Protein AF-0000000083138212 (afdb_homodimer)

Solvent-accessible surface area (backbone atoms only — not comparable to full-atom values): 26053 Å² total; per-residue (Å²): 110,56,67,56,42,50,49,50,37,51,51,48,30,33,69,67,28,42,77,35,21,57,36,21,52,52,30,41,53,51,41,50,50,48,52,53,50,49,52,52,42,41,48,73,64,47,64,55,68,62,47,47,52,52,46,48,52,48,41,50,45,35,47,33,43,62,27,65,33,94,42,62,40,35,50,14,18,49,52,26,40,54,54,34,48,59,60,44,43,54,60,51,50,54,50,49,52,56,44,61,73,48,55,78,54,69,84,46,54,80,37,78,82,67,53,66,71,69,71,68,80,67,65,61,52,63,61,57,53,46,48,48,30,50,49,44,33,34,48,25,52,32,47,42,52,13,38,49,36,18,42,34,36,47,51,36,39,71,76,39,75,82,61,47,71,66,55,43,48,48,51,24,47,53,49,35,34,62,45,49,45,34,50,41,44,25,45,48,31,41,49,47,31,37,48,49,49,53,43,54,55,47,36,67,70,73,48,57,67,68,58,51,74,63,27,68,63,49,54,51,47,50,42,48,43,39,47,34,39,38,34,40,58,54,24,43,63,43,8,41,54,35,30,51,54,45,49,51,52,49,53,48,46,52,54,46,57,70,72,98,108,58,66,58,42,50,49,51,38,52,50,47,29,33,71,67,28,41,77,35,19,56,36,19,51,52,30,42,54,52,42,50,51,47,52,52,50,49,53,53,43,41,48,73,63,47,63,57,69,61,47,46,52,51,46,48,51,50,40,50,46,36,49,32,43,62,27,65,33,94,43,62,41,37,51,15,19,49,53,25,40,54,54,33,48,58,58,45,42,54,61,50,50,54,51,49,53,55,43,61,72,50,56,79,54,70,84,48,54,82,33,80,80,68,53,68,74,64,70,66,81,68,64,60,54,64,61,56,51,47,47,47,30,51,49,45,33,33,47,24,51,30,46,42,50,15,38,49,37,17,41,34,36,48,50,36,39,71,76,40,74,82,61,48,71,66,55,44,48,49,50,23,47,53,48,34,35,63,44,49,45,34,49,42,45,25,46,48,32,39,48,48,30,37,49,49,48,53,43,56,56,47,33,68,68,71,50,57,67,67,58,50,74,64,27,68,64,50,53,50,47,50,42,51,43,40,48,34,42,40,35,40,57,53,25,44,63,44,8,43,53,35,30,51,53,45,49,52,53,48,52,48,45,53,53,47,57,70,72,99

Organism: NCBI:txid40520

Secondary structure (DSSP, 8-state):
-HHHHHHHHHHHHHHHHTHHHHHHHHHHHHHHHHHHHHHHHHHTT--HHHHHHHHHHHHHHIIIIIHH-S-HHHHHHHHHHHHHHHHHHHHHHHHHHHHHHS-TTSS---HHHHTTT---S----HHHHHHHHHHHHHHHHHHHHHHHHHHHHHHHHHH-TT--HHHHHHHHHHHHHHHHHHHHHHHHHHHHHHHHHHHHHHHTTT--HHHHHT-HHHHHHHHHHHHHHHHHHHHHHHHHHHHHHHHHHHHHHHHHHHH-/-HHHHHHHHHHHHHHHHTHHHHHHHHHHHHHHHHHHHHHHHHHTT--HHHHHHHHHHHHHHIIIIIHH-S-HHHHHHHHHHHHHHHHHHHHHHHHHHHHHHS-TTTT---HHHHSSS---S----HHHHHHHHHHHHHHHHHHHHHHHHHHHHHHHHHH-TT--HHHHHHHHHHHHHHHHHHHHHHHHHHHHHHHHHHHHHHHTTT--HHHHHT-HHHHHHHHHHHHHHHHHHHHHHHHHHHHHHHHHHHHHHHHHHHH-

pLDDT: mean 77.07, std 17.82, range [30.3, 96.38]

InterPro domains:
  IPR012507 YibE/F-like [PF07907] (5-247)
  IPR012507 YibE/F-like [PTHR41771] (3-240)
  IPR014564 Uncharacterised conserved protein UCP031503, transmembrane [PIRSF031503] (2-250)

Nearest PDB structures (foldseek):
  4xwk-assembly1_A  TM=1.706E-01  e=5.200E+00  Mus musculus
  8pm6-assembly1_A  TM=1.857E-01  e=7.129E+00  Homo sapiens
  8pm6-assembly1_A  TM=1.856E-01  e=8.931E+00  Homo sapiens
  4xwk-assembly1_A  TM=1.706E-01  e=7.458E+00  Mus musculus

Structure (mmCIF, N/CA/C/O backbone):
data_AF-0000000083138212-model_v1
#
loop_
_entity.id
_entity.type
_entity.pdbx_description
1 polymer 'YibE/F-like protein'
#
loop_
_atom_site.group_PDB
_atom_site.id
_atom_site.type_symbol
_atom_site.label_atom_id
_atom_site.label_alt_id
_atom_site.label_comp_id
_atom_site.label_asym_id
_atom_site.label_entity_id
_atom_site.label_seq_id
_atom_site.pdbx_PDB_ins_code
_atom_site.Cartn_x
_atom_site.Cartn_y
_atom_site.Cartn_z
_atom_site.occupancy
_atom_site.B_iso_or_equiv
_atom_site.auth_seq_id
_atom_site.auth_comp_id
_atom_site.auth_asym_id
_atom_site.auth_atom_id
_atom_site.pdbx_PDB_model_num
ATOM 1 N N . MET A 1 1 ? -5.258 -1.158 -25.578 1 79.5 1 MET A N 1
ATOM 2 C CA . MET A 1 1 ? -5.832 -0.864 -24.266 1 79.5 1 MET A CA 1
ATOM 3 C C . MET A 1 1 ? -4.742 -0.486 -23.266 1 79.5 1 MET A C 1
ATOM 5 O O . MET A 1 1 ? -4.785 0.594 -22.672 1 79.5 1 MET A O 1
ATOM 9 N N . ILE A 1 2 ? -3.555 -1.143 -23.266 1 80.25 2 ILE A N 1
ATOM 10 C CA . ILE A 1 2 ? -2.496 -0.896 -22.297 1 80.25 2 ILE A CA 1
ATOM 11 C C . ILE A 1 2 ? -1.85 0.46 -22.578 1 80.25 2 ILE A C 1
ATOM 13 O O . ILE A 1 2 ? -1.604 1.237 -21.641 1 80.25 2 ILE A O 1
ATOM 17 N N . ILE A 1 3 ? -1.708 0.711 -23.828 1 83.44 3 ILE A N 1
ATOM 18 C CA . ILE A 1 3 ? -1.07 1.967 -24.219 1 83.44 3 ILE A CA 1
ATOM 19 C C . ILE A 1 3 ? -1.962 3.141 -23.812 1 83.44 3 ILE A C 1
ATOM 21 O O . ILE A 1 3 ? -1.474 4.16 -23.328 1 83.44 3 ILE A O 1
ATOM 25 N N . PHE A 1 4 ? -3.221 2.967 -24 1 87.75 4 PHE A N 1
ATOM 26 C CA . PHE A 1 4 ? -4.18 4.004 -23.625 1 87.75 4 PHE A CA 1
ATOM 27 C C . PHE A 1 4 ? -4.152 4.254 -22.125 1 87.75 4 PHE A C 1
ATOM 29 O O . PHE A 1 4 ? -4.102 5.406 -21.688 1 87.75 4 PHE A O 1
ATOM 36 N N . LEU A 1 5 ? -4.129 3.207 -21.375 1 87.75 5 LEU A N 1
ATOM 37 C CA . LEU A 1 5 ? -4.113 3.336 -19.922 1 87.75 5 LEU A CA 1
ATOM 38 C C . LEU A 1 5 ? -2.809 3.965 -19.453 1 87.75 5 LEU A C 1
ATOM 40 O O . LEU A 1 5 ? -2.805 4.766 -18.516 1 87.75 5 LEU A O 1
ATOM 44 N N . ALA A 1 6 ? -1.775 3.596 -20.125 1 87.38 6 ALA A N 1
ATOM 45 C CA . ALA A 1 6 ? -0.475 4.156 -19.766 1 87.38 6 ALA A CA 1
ATOM 46 C C . ALA A 1 6 ? -0.432 5.656 -20.047 1 87.38 6 ALA A C 1
ATOM 48 O O . ALA A 1 6 ? 0.098 6.43 -19.234 1 87.38 6 ALA A O 1
ATOM 49 N N . LEU A 1 7 ? -1.033 6.035 -21.141 1 90.06 7 LEU A N 1
ATOM 50 C CA . LEU A 1 7 ? -1.074 7.449 -21.5 1 90.06 7 LEU A CA 1
ATOM 51 C C . LEU A 1 7 ? -1.938 8.234 -20.516 1 90.06 7 LEU A C 1
ATOM 53 O O . LEU A 1 7 ? -1.58 9.344 -20.125 1 90.06 7 LEU A O 1
ATOM 57 N N . VAL A 1 8 ? -3.023 7.66 -20.172 1 89 8 VAL A N 1
ATOM 58 C CA . VAL A 1 8 ? -3.916 8.305 -19.203 1 89 8 VAL A CA 1
ATOM 59 C C . VAL A 1 8 ? -3.203 8.469 -17.859 1 89 8 VAL A C 1
ATOM 61 O O . VAL A 1 8 ? -3.301 9.516 -17.234 1 89 8 VAL A O 1
ATOM 64 N N . LEU A 1 9 ? -2.523 7.434 -17.5 1 89.25 9 LEU A N 1
ATOM 65 C CA . LEU A 1 9 ? -1.773 7.5 -16.25 1 89.25 9 LEU A CA 1
ATOM 66 C C . LEU A 1 9 ? -0.716 8.594 -16.312 1 89.25 9 LEU A C 1
ATOM 68 O O . LEU A 1 9 ? -0.572 9.375 -15.359 1 89.25 9 LEU A O 1
ATOM 72 N N . PHE A 1 10 ? -0.108 8.625 -17.438 1 88.12 10 PHE A N 1
ATOM 73 C CA . PHE A 1 10 ? 0.94 9.617 -17.625 1 88.12 10 PHE A CA 1
ATOM 74 C C . PHE A 1 10 ? 0.374 11.031 -17.516 1 88.12 10 PHE A C 1
ATOM 76 O O . PHE A 1 10 ? 0.925 11.875 -16.812 1 88.12 10 PHE A O 1
ATOM 83 N N . PHE A 1 11 ? -0.678 11.266 -18.125 1 90.25 11 PHE A N 1
ATOM 84 C CA . PHE A 1 11 ? -1.29 12.594 -18.125 1 90.25 11 PHE A CA 1
ATOM 85 C C . PHE A 1 11 ? -1.806 12.945 -16.734 1 90.25 11 PHE A C 1
ATOM 87 O O . PHE A 1 11 ? -1.634 14.078 -16.266 1 90.25 11 PHE A O 1
ATOM 94 N N . LEU A 1 12 ? -2.387 12.031 -16.078 1 89.44 12 LEU A N 1
ATOM 95 C CA . LEU A 1 12 ? -2.934 12.297 -14.742 1 89.44 12 LEU A CA 1
ATOM 96 C C . LEU A 1 12 ? -1.818 12.562 -13.742 1 89.44 12 LEU A C 1
ATOM 98 O O . LEU A 1 12 ? -1.979 13.383 -12.836 1 89.44 12 LEU A O 1
ATOM 102 N N . MET A 1 13 ? -0.775 11.844 -13.914 1 87.62 13 MET A N 1
ATOM 103 C CA . MET A 1 13 ? 0.355 12.047 -13.016 1 87.62 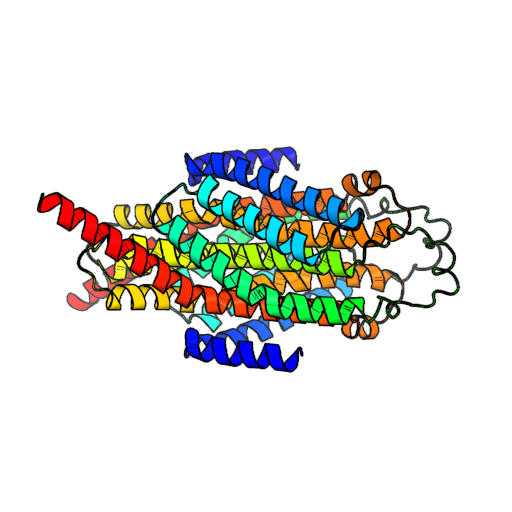13 MET A CA 1
ATOM 104 C C . MET A 1 13 ? 0.908 13.461 -13.156 1 87.62 13 MET A C 1
ATOM 106 O O . MET A 1 13 ? 1.28 14.086 -12.156 1 87.62 13 MET A O 1
ATOM 110 N N . ILE A 1 14 ? 0.9 13.93 -14.359 1 86.38 14 ILE A N 1
ATOM 111 C CA . ILE A 1 14 ? 1.427 15.273 -14.602 1 86.38 14 ILE A CA 1
ATOM 112 C C . ILE A 1 14 ? 0.438 16.312 -14.094 1 86.38 14 ILE A C 1
ATOM 114 O O . ILE A 1 14 ? 0.836 17.312 -13.492 1 86.38 14 ILE A O 1
ATOM 118 N N . ILE A 1 15 ? -0.819 16.078 -14.258 1 87.88 15 ILE A N 1
ATOM 119 C CA . ILE A 1 15 ? -1.842 17.062 -13.898 1 87.88 15 ILE A CA 1
ATOM 120 C C . ILE A 1 15 ? -1.97 17.125 -12.375 1 87.88 15 ILE A C 1
ATOM 122 O O . ILE A 1 15 ? -2.016 18.219 -11.805 1 87.88 15 ILE A O 1
ATOM 126 N N . ILE A 1 16 ? -1.938 16.016 -11.75 1 85.5 16 ILE A N 1
ATOM 127 C CA . ILE A 1 16 ? -2.16 15.984 -10.312 1 85.5 16 ILE A CA 1
ATOM 128 C C . ILE A 1 16 ? -0.834 16.172 -9.578 1 85.5 16 ILE A C 1
ATOM 130 O O . ILE A 1 16 ? -0.767 16.906 -8.586 1 85.5 16 ILE A O 1
ATOM 134 N N . GLY A 1 17 ? 0.186 15.445 -10 1 82.69 17 GLY A N 1
ATOM 135 C CA . GLY A 1 17 ? 1.475 15.5 -9.328 1 82.69 17 GLY A CA 1
ATOM 136 C C . GLY A 1 17 ? 2.32 16.688 -9.75 1 82.69 17 GLY A C 1
ATOM 137 O O . GLY A 1 17 ? 3.279 17.047 -9.062 1 82.69 17 GLY A O 1
ATOM 138 N N . GLY A 1 18 ? 2.002 17.375 -10.922 1 80.5 18 GLY A N 1
ATOM 139 C CA . GLY A 1 18 ? 2.818 18.469 -11.43 1 80.5 18 GLY A CA 1
ATOM 140 C C . GLY A 1 18 ? 4.211 18.031 -11.844 1 80.5 18 GLY A C 1
ATOM 141 O O . GLY A 1 18 ? 4.359 17.094 -12.625 1 80.5 18 GLY A O 1
ATOM 142 N N . ASP A 1 19 ? 5.25 18.609 -11.273 1 77 19 ASP A N 1
ATOM 143 C CA . ASP A 1 19 ? 6.641 18.281 -11.578 1 77 19 ASP A CA 1
ATOM 144 C C . ASP A 1 19 ? 7.043 16.938 -10.961 1 77 19 ASP A C 1
ATOM 146 O O . ASP A 1 19 ? 7.801 16.188 -11.562 1 77 19 ASP A O 1
ATOM 150 N N . ARG A 1 20 ? 6.414 16.594 -9.953 1 77.44 20 ARG A N 1
ATOM 151 C CA . ARG A 1 20 ? 6.727 15.352 -9.242 1 77.44 20 ARG A CA 1
ATOM 152 C C . ARG A 1 20 ? 6.109 14.148 -9.953 1 77.44 20 ARG A C 1
ATOM 154 O O . ARG A 1 20 ? 6.621 13.031 -9.844 1 77.44 20 ARG A O 1
ATOM 161 N N . GLY A 1 21 ? 5.051 14.484 -10.719 1 77.31 21 GLY A N 1
ATOM 162 C CA . GLY A 1 21 ? 4.391 13.406 -11.438 1 77.31 21 GLY A CA 1
ATOM 163 C C . GLY A 1 21 ? 5.246 12.812 -12.547 1 77.31 21 GLY A C 1
ATOM 164 O O . GLY A 1 21 ? 5.336 11.594 -12.68 1 77.31 21 GLY A O 1
ATOM 165 N N . ALA A 1 22 ? 5.93 13.609 -13.258 1 78.56 22 ALA A N 1
ATOM 166 C CA . ALA A 1 22 ? 6.793 13.148 -14.344 1 78.56 22 ALA A CA 1
ATOM 167 C C . ALA A 1 22 ? 7.984 12.367 -13.797 1 78.56 22 ALA A C 1
ATOM 169 O O . ALA A 1 22 ? 8.375 11.344 -14.367 1 78.56 22 ALA A O 1
ATOM 170 N N . VAL A 1 23 ? 8.484 12.836 -12.727 1 82.88 23 VAL A N 1
ATOM 171 C CA . VAL A 1 23 ? 9.641 12.188 -12.102 1 82.88 23 VAL A CA 1
ATOM 172 C C . VAL A 1 23 ? 9.234 10.836 -11.539 1 82.88 23 VAL A C 1
ATOM 174 O O . VAL A 1 23 ? 10.023 9.883 -11.547 1 82.88 23 VAL A O 1
ATOM 177 N N . SER A 1 24 ? 7.961 10.82 -11.133 1 83 24 SER A N 1
ATOM 178 C CA . SER A 1 24 ? 7.453 9.57 -10.57 1 83 24 SER A CA 1
ATOM 179 C C . SER A 1 24 ? 7.426 8.461 -11.617 1 83 24 SER A C 1
ATOM 181 O O . SER A 1 24 ? 7.613 7.289 -11.289 1 83 24 SER A O 1
ATOM 183 N N . ILE A 1 25 ? 7.25 8.859 -12.828 1 83.12 25 ILE A N 1
ATOM 184 C CA . ILE A 1 25 ? 7.242 7.887 -13.914 1 83.12 25 ILE A CA 1
ATOM 185 C C . ILE A 1 25 ? 8.648 7.32 -14.109 1 83.12 25 ILE A C 1
ATOM 187 O O . ILE A 1 25 ? 8.812 6.117 -14.32 1 83.12 25 ILE A O 1
ATOM 191 N N . MET A 1 26 ? 9.562 8.164 -14.047 1 84.06 26 MET A N 1
ATOM 192 C CA . MET A 1 26 ? 10.945 7.727 -14.172 1 84.06 26 MET A CA 1
ATOM 193 C C . MET A 1 26 ? 11.352 6.832 -13.008 1 84.06 26 MET A C 1
ATOM 195 O O . MET A 1 26 ? 12.07 5.852 -13.188 1 84.06 26 MET A O 1
ATOM 199 N N . ALA A 1 27 ? 10.875 7.254 -11.852 1 84 27 ALA A N 1
ATOM 200 C CA . ALA A 1 27 ? 11.141 6.43 -10.672 1 84 27 ALA A CA 1
ATOM 201 C C . ALA A 1 27 ? 10.5 5.051 -10.805 1 84 27 ALA A C 1
ATOM 203 O O . ALA A 1 27 ? 11.094 4.043 -10.414 1 84 27 ALA A O 1
ATOM 204 N N . LEU A 1 28 ? 9.367 5.051 -11.406 1 85 28 LEU A N 1
ATOM 205 C CA . LEU A 1 28 ? 8.656 3.799 -11.648 1 85 28 LEU A CA 1
ATOM 206 C C . LEU A 1 28 ? 9.438 2.906 -12.609 1 85 28 LEU A C 1
ATOM 208 O O . LEU A 1 28 ? 9.617 1.715 -12.344 1 85 28 LEU A O 1
ATOM 212 N N . ALA A 1 29 ? 9.852 3.492 -13.656 1 85.56 29 ALA A N 1
ATOM 213 C CA . ALA A 1 29 ? 10.656 2.762 -14.633 1 85.56 29 ALA A CA 1
ATOM 214 C C . ALA A 1 29 ? 11.938 2.221 -13.992 1 85.56 29 ALA A C 1
ATOM 216 O O . ALA A 1 29 ? 12.328 1.079 -14.242 1 85.56 29 ALA A O 1
ATOM 217 N N . GLY A 1 30 ? 12.602 3.059 -13.219 1 88.19 30 GLY A N 1
ATOM 218 C CA . GLY A 1 30 ? 13.797 2.617 -12.516 1 88.19 30 GLY A CA 1
ATOM 219 C C . GLY A 1 30 ? 13.547 1.445 -11.586 1 88.19 30 GLY A C 1
ATOM 220 O O . GLY A 1 30 ? 14.344 0.511 -11.523 1 88.19 30 GLY A O 1
ATOM 221 N N . ASN A 1 31 ? 12.422 1.474 -10.883 1 88.19 31 ASN A N 1
ATOM 222 C CA . ASN A 1 31 ? 12.094 0.405 -9.945 1 88.19 31 ASN A CA 1
ATOM 223 C C . ASN A 1 31 ? 11.781 -0.9 -10.672 1 88.19 31 ASN A C 1
ATOM 225 O O . ASN A 1 31 ? 12.078 -1.984 -10.164 1 88.19 31 ASN A O 1
ATOM 229 N N . ILE A 1 32 ? 11.188 -0.778 -11.82 1 85.12 32 ILE A N 1
ATOM 230 C CA . ILE A 1 32 ? 10.93 -1.962 -12.633 1 85.12 32 ILE A CA 1
ATOM 231 C C . ILE A 1 32 ? 12.25 -2.596 -13.062 1 85.12 32 ILE A C 1
ATOM 233 O O . ILE A 1 32 ? 12.406 -3.818 -13.008 1 85.12 32 ILE A O 1
ATOM 237 N N . ILE A 1 33 ? 13.141 -1.751 -13.453 1 87.56 33 ILE A N 1
ATOM 238 C CA . ILE A 1 33 ? 14.453 -2.217 -13.891 1 87.56 33 ILE A CA 1
ATOM 239 C C . ILE A 1 33 ? 15.172 -2.912 -12.727 1 87.56 33 ILE A C 1
ATOM 241 O O . ILE A 1 33 ? 15.742 -3.99 -12.906 1 87.56 33 ILE A O 1
ATOM 245 N N . ILE A 1 34 ? 15.086 -2.34 -11.57 1 89.19 34 ILE A N 1
ATOM 246 C CA . ILE A 1 34 ? 15.734 -2.914 -10.391 1 89.19 34 ILE A CA 1
ATOM 247 C C . ILE A 1 34 ? 15.109 -4.27 -10.07 1 89.19 34 ILE A C 1
ATOM 249 O O . ILE A 1 34 ? 15.82 -5.23 -9.766 1 89.19 34 ILE A O 1
ATOM 253 N N . LEU A 1 35 ? 13.797 -4.34 -10.164 1 84.56 35 LEU A N 1
ATOM 254 C CA . LEU A 1 35 ? 13.086 -5.582 -9.875 1 84.56 35 LEU A CA 1
ATOM 255 C C . LEU A 1 35 ? 13.477 -6.672 -10.867 1 84.56 35 LEU A C 1
ATOM 257 O O . LEU A 1 35 ? 13.797 -7.797 -10.469 1 84.56 35 LEU A O 1
ATOM 261 N N . PHE A 1 36 ? 13.5 -6.367 -12.141 1 80.69 36 PHE A N 1
ATOM 262 C CA . PHE A 1 36 ? 13.828 -7.34 -13.18 1 80.69 36 PHE A CA 1
ATOM 263 C C . PHE A 1 36 ? 15.273 -7.801 -13.055 1 80.69 36 PHE A C 1
ATOM 265 O O . PHE A 1 36 ? 15.562 -8.992 -13.172 1 80.69 36 PHE A O 1
ATOM 272 N N . PHE A 1 37 ? 16.094 -6.855 -12.82 1 84.56 37 PHE A N 1
ATOM 273 C CA . PHE A 1 37 ? 17.5 -7.199 -12.68 1 84.56 37 PHE A CA 1
ATOM 274 C C . PHE A 1 37 ? 17.719 -8.07 -11.445 1 84.56 37 PHE A C 1
ATOM 276 O O . PHE A 1 37 ? 18.578 -8.961 -11.453 1 84.56 37 PHE A O 1
ATOM 283 N N . SER A 1 38 ? 17.016 -7.801 -10.422 1 85.12 38 SER A N 1
ATOM 284 C CA . SER A 1 38 ? 17.141 -8.594 -9.211 1 85.12 38 SER A CA 1
ATOM 285 C C . SER A 1 38 ? 16.719 -10.047 -9.453 1 85.12 38 SER A C 1
ATOM 287 O O . SER A 1 38 ? 17.375 -10.969 -8.961 1 85.12 38 SER A O 1
ATOM 289 N N . VAL A 1 39 ? 15.719 -10.266 -10.234 1 78.12 39 VAL A N 1
ATOM 290 C CA . VAL A 1 39 ? 15.219 -11.609 -10.531 1 78.12 39 VAL A CA 1
ATOM 291 C C . VAL A 1 39 ? 16.234 -12.352 -11.406 1 78.12 39 VAL A C 1
ATOM 293 O O . VAL A 1 39 ? 16.516 -13.531 -11.18 1 78.12 39 VAL A O 1
ATOM 296 N N . ILE A 1 40 ? 16.812 -11.641 -12.406 1 77.44 40 ILE A N 1
ATOM 297 C CA . ILE A 1 40 ? 17.781 -12.234 -13.305 1 77.44 40 ILE A CA 1
ATOM 298 C C . ILE A 1 40 ? 19.031 -12.648 -12.523 1 77.44 40 ILE A C 1
ATOM 300 O O . ILE A 1 40 ? 19.562 -13.742 -12.719 1 77.44 40 ILE A O 1
ATOM 304 N N . LEU A 1 41 ? 19.438 -11.781 -11.648 1 81.69 41 LEU A N 1
ATOM 305 C CA . LEU A 1 41 ? 20.625 -12.07 -10.852 1 81.69 41 LEU A CA 1
ATOM 306 C C . LEU A 1 41 ? 20.375 -13.227 -9.891 1 81.69 41 LEU A C 1
ATOM 308 O O . LEU A 1 41 ? 21.266 -14.023 -9.617 1 81.69 41 LEU A O 1
ATOM 312 N N . MET A 1 42 ? 19.172 -13.281 -9.398 1 76.94 42 MET A N 1
ATOM 313 C CA . MET A 1 42 ? 18.797 -14.391 -8.523 1 76.94 42 MET A CA 1
ATOM 314 C C . MET A 1 42 ? 18.812 -15.711 -9.281 1 76.94 42 MET A C 1
ATOM 316 O O . MET A 1 42 ? 19.219 -16.734 -8.734 1 76.94 42 MET A O 1
ATOM 320 N N . SER A 1 43 ? 18.391 -15.703 -10.523 1 72.12 43 SER A N 1
ATOM 321 C CA . SER A 1 43 ? 18.391 -16.891 -11.367 1 72.12 43 SER A CA 1
ATOM 322 C C . SER A 1 43 ? 19.812 -17.312 -11.719 1 72.12 43 SER A C 1
ATOM 324 O O . SER A 1 43 ? 20.062 -18.5 -11.977 1 72.12 43 SER A O 1
ATOM 326 N N . ALA A 1 44 ? 20.719 -16.312 -11.711 1 75.69 44 ALA A N 1
ATOM 327 C CA . ALA A 1 44 ? 22.109 -16.594 -12.023 1 75.69 44 ALA A CA 1
ATOM 328 C C . ALA A 1 44 ? 22.844 -17.156 -10.805 1 75.69 44 ALA A C 1
ATOM 330 O O . ALA A 1 44 ? 24.016 -17.531 -10.898 1 75.69 44 ALA A O 1
ATOM 331 N N . GLY A 1 45 ? 22.172 -17.188 -9.594 1 76.12 45 GLY A N 1
ATOM 332 C CA . GLY A 1 45 ? 22.75 -17.859 -8.438 1 76.12 45 GLY A CA 1
ATOM 333 C C . GLY A 1 45 ? 23.25 -16.891 -7.371 1 76.12 45 GLY A C 1
ATOM 334 O O . GLY A 1 45 ? 23.859 -17.312 -6.391 1 76.12 45 GLY A O 1
ATOM 335 N N . PHE A 1 46 ? 23.094 -15.664 -7.562 1 80.62 46 PHE A N 1
ATOM 336 C CA . PHE A 1 46 ? 23.531 -14.703 -6.555 1 80.62 46 PHE A CA 1
ATOM 337 C C . PHE A 1 46 ? 22.734 -14.891 -5.262 1 80.62 46 PHE A C 1
ATOM 339 O O . PHE A 1 46 ? 21.578 -15.312 -5.293 1 80.62 46 PHE A O 1
ATOM 346 N N . PRO A 1 47 ? 23.453 -14.641 -4.176 1 81.56 47 PRO A N 1
ATOM 347 C CA . PRO A 1 47 ? 22.75 -14.797 -2.902 1 81.56 47 PRO A CA 1
ATOM 348 C C . PRO A 1 47 ? 21.531 -13.898 -2.787 1 81.56 47 PRO A C 1
ATOM 350 O O . PRO A 1 47 ? 21.625 -12.688 -2.982 1 81.56 47 PRO A O 1
ATOM 353 N N . ALA A 1 48 ? 20.406 -14.469 -2.516 1 81.44 48 ALA A N 1
ATOM 354 C CA . ALA A 1 48 ? 19.109 -13.805 -2.508 1 81.44 48 ALA A CA 1
ATOM 355 C C . ALA A 1 48 ? 19.047 -12.734 -1.425 1 81.44 48 ALA A C 1
ATOM 357 O O . ALA A 1 48 ? 18.531 -11.641 -1.651 1 81.44 48 ALA A O 1
ATOM 358 N N . LEU A 1 49 ? 19.656 -12.992 -0.289 1 82.75 49 LEU A N 1
ATOM 359 C CA . LEU A 1 49 ? 19.562 -12.086 0.853 1 82.75 49 LEU A CA 1
ATOM 360 C C . LEU A 1 49 ? 20.25 -10.766 0.553 1 82.75 49 LEU A C 1
ATOM 362 O O . LEU A 1 49 ? 19.688 -9.695 0.812 1 82.75 49 LEU A O 1
ATOM 366 N N . PHE A 1 50 ? 21.406 -10.852 -0.012 1 84.5 50 PHE A N 1
ATOM 367 C CA . PHE A 1 50 ? 22.156 -9.641 -0.344 1 84.5 50 PHE A CA 1
ATOM 368 C C . PHE A 1 50 ? 21.453 -8.852 -1.44 1 84.5 50 PHE A C 1
ATOM 370 O O . PHE A 1 50 ? 21.422 -7.621 -1.409 1 84.5 50 PHE A O 1
ATOM 377 N N . LEU A 1 51 ? 20.891 -9.555 -2.311 1 86.38 51 LEU A N 1
ATOM 378 C CA . LEU A 1 51 ? 20.203 -8.914 -3.426 1 86.38 51 LEU A CA 1
ATOM 379 C C . LEU A 1 51 ? 18.953 -8.188 -2.949 1 86.38 51 LEU A C 1
ATOM 381 O O . LEU A 1 51 ? 18.641 -7.102 -3.434 1 86.38 51 LEU A O 1
ATOM 385 N N . ILE A 1 52 ? 18.25 -8.773 -1.997 1 86.5 52 ILE A N 1
ATOM 386 C CA . ILE A 1 52 ? 17.031 -8.18 -1.447 1 86.5 52 ILE A CA 1
ATOM 387 C C . ILE A 1 52 ? 17.375 -6.879 -0.73 1 86.5 52 ILE A C 1
ATOM 389 O O . ILE A 1 52 ? 16.688 -5.871 -0.901 1 86.5 52 ILE A O 1
ATOM 393 N N . LEU A 1 53 ? 18.469 -6.91 -0.041 1 87.62 53 LEU A N 1
ATOM 394 C CA . LEU A 1 53 ? 18.875 -5.727 0.713 1 87.62 53 LEU A CA 1
ATOM 395 C C . LEU A 1 53 ? 19.359 -4.629 -0.222 1 87.62 53 LEU A C 1
ATOM 397 O O . LEU A 1 53 ? 18.984 -3.465 -0.068 1 87.62 53 LEU A O 1
ATOM 401 N N . ALA A 1 54 ? 20.141 -5.027 -1.181 1 90.62 54 ALA A N 1
ATOM 402 C CA . ALA A 1 54 ? 20.703 -4.051 -2.109 1 90.62 54 ALA A CA 1
ATOM 403 C C . ALA A 1 54 ? 19.625 -3.469 -3.016 1 90.62 54 ALA A C 1
ATOM 405 O O . ALA A 1 54 ? 19.547 -2.252 -3.207 1 90.62 54 ALA A O 1
ATOM 406 N N . ALA A 1 55 ? 18.828 -4.316 -3.564 1 90.94 55 ALA A N 1
ATOM 407 C CA . ALA A 1 55 ? 17.75 -3.867 -4.438 1 90.94 55 ALA A CA 1
ATOM 408 C C . ALA A 1 55 ? 16.719 -3.057 -3.66 1 90.94 55 ALA A C 1
ATOM 410 O O . ALA A 1 55 ? 16.172 -2.076 -4.172 1 90.94 55 ALA A O 1
ATOM 411 N N . GLY A 1 56 ? 16.438 -3.479 -2.43 1 91.19 56 GLY A N 1
ATOM 412 C CA . GLY A 1 56 ? 15.516 -2.727 -1.586 1 91.19 56 GLY A CA 1
ATOM 413 C C . GLY A 1 56 ? 16 -1.318 -1.291 1 91.19 56 GLY A C 1
ATOM 414 O O . GLY A 1 56 ? 15.219 -0.365 -1.342 1 91.19 56 GLY A O 1
ATOM 415 N N . ALA A 1 57 ? 17.281 -1.244 -1.011 1 91.44 57 ALA A N 1
ATOM 416 C CA . ALA A 1 57 ? 17.859 0.071 -0.77 1 91.44 57 ALA A CA 1
ATOM 417 C C . ALA A 1 57 ? 17.812 0.936 -2.025 1 91.44 57 ALA A C 1
ATOM 419 O O . ALA A 1 57 ? 17.562 2.143 -1.944 1 91.44 57 ALA A O 1
ATOM 420 N N . GLY A 1 58 ? 18.047 0.295 -3.16 1 92.06 58 GLY A N 1
ATOM 421 C CA . GLY A 1 58 ? 17.969 1.014 -4.422 1 92.06 58 GLY A CA 1
ATOM 422 C C . GLY A 1 58 ? 16.578 1.532 -4.723 1 92.06 58 GLY A C 1
ATOM 423 O O . GLY A 1 58 ? 16.406 2.688 -5.121 1 92.06 58 GLY A O 1
ATOM 424 N N . VAL A 1 59 ? 15.57 0.75 -4.457 1 90.94 59 VAL A N 1
ATOM 425 C CA . VAL A 1 59 ? 14.18 1.129 -4.688 1 90.94 59 VAL A CA 1
ATOM 426 C C . VAL A 1 59 ? 13.789 2.26 -3.74 1 90.94 59 VAL A C 1
ATOM 428 O O . VAL A 1 59 ? 13.086 3.195 -4.137 1 90.94 59 VAL A O 1
ATOM 431 N N . CYS A 1 60 ? 14.25 2.113 -2.535 1 91.19 60 CYS A N 1
ATOM 432 C CA . CYS A 1 60 ? 13.961 3.145 -1.546 1 91.19 60 CYS A CA 1
ATOM 433 C C . CYS A 1 60 ? 14.539 4.488 -1.972 1 91.19 60 CYS A C 1
ATOM 435 O O . CYS A 1 60 ? 13.859 5.512 -1.917 1 91.19 60 CYS A O 1
ATOM 437 N N . TYR A 1 61 ? 15.742 4.387 -2.373 1 91.44 61 TYR A N 1
ATOM 438 C CA . TYR A 1 61 ? 16.406 5.613 -2.801 1 91.44 61 TYR A CA 1
ATOM 439 C C . TYR A 1 61 ? 15.727 6.207 -4.027 1 91.44 61 TYR A C 1
ATOM 441 O O . TYR A 1 61 ? 15.477 7.41 -4.082 1 91.44 61 TYR A O 1
ATOM 449 N N . ASN A 1 62 ? 15.453 5.43 -4.957 1 89.94 62 ASN A N 1
ATOM 450 C CA . ASN A 1 62 ? 14.836 5.879 -6.199 1 89.94 62 ASN A CA 1
ATOM 451 C C . ASN A 1 62 ? 13.43 6.422 -5.957 1 89.94 62 ASN A C 1
ATOM 453 O O . ASN A 1 62 ? 13.047 7.449 -6.52 1 89.94 62 ASN A O 1
ATOM 457 N N . SER A 1 63 ? 12.672 5.82 -5.094 1 87.12 63 SER A N 1
ATOM 458 C CA . SER A 1 63 ? 11.266 6.156 -4.867 1 87.12 63 SER A CA 1
ATOM 459 C C . SER A 1 63 ? 11.133 7.406 -4 1 87.12 63 SER A C 1
ATOM 461 O O . SER A 1 63 ? 10.164 8.156 -4.129 1 87.12 63 SER A O 1
ATOM 463 N N . LEU A 1 64 ? 12.102 7.609 -3.133 1 89.31 64 LEU A N 1
ATOM 464 C CA . LEU A 1 64 ? 11.953 8.727 -2.207 1 89.31 64 LEU A CA 1
ATOM 465 C C . LEU A 1 64 ? 12.734 9.945 -2.689 1 89.31 64 LEU A C 1
ATOM 467 O O . LEU A 1 64 ? 12.156 11.016 -2.896 1 89.31 64 LEU A O 1
ATOM 471 N N . PHE A 1 65 ? 13.961 9.742 -2.969 1 87.44 65 PHE A N 1
ATOM 472 C CA . PHE A 1 65 ? 14.805 10.891 -3.281 1 87.44 65 PHE A CA 1
ATOM 473 C C . PHE A 1 65 ? 14.586 11.344 -4.719 1 87.44 65 PHE A C 1
ATOM 475 O O . PHE A 1 65 ? 14.523 12.547 -4.996 1 87.44 65 PHE A O 1
ATOM 482 N N . TYR A 1 66 ? 14.539 10.414 -5.551 1 82.06 66 TYR A N 1
ATOM 483 C CA . TYR A 1 66 ? 14.367 10.789 -6.949 1 82.06 66 TYR A CA 1
ATOM 484 C C . TYR A 1 66 ? 12.984 11.375 -7.191 1 82.06 66 TYR A C 1
ATOM 486 O O . TYR A 1 66 ? 12.836 12.359 -7.922 1 82.06 66 TYR A O 1
ATOM 494 N N . GLN A 1 67 ? 12.008 10.906 -6.559 1 79.44 67 GLN A N 1
ATOM 495 C CA . GLN A 1 67 ? 10.625 11.289 -6.805 1 79.44 67 GLN A CA 1
ATOM 496 C C . GLN A 1 67 ? 10.266 12.57 -6.055 1 79.44 67 GLN A C 1
ATOM 498 O O . GLN A 1 67 ? 9.617 13.461 -6.605 1 79.44 67 GLN A O 1
ATOM 503 N N . ASN A 1 68 ? 10.711 12.695 -4.762 1 81.75 68 ASN A N 1
ATOM 504 C CA . ASN A 1 68 ? 10.258 13.789 -3.912 1 81.75 68 ASN A CA 1
ATOM 505 C C . ASN A 1 68 ? 11.367 14.805 -3.67 1 81.75 68 ASN A C 1
ATOM 507 O O . ASN A 1 68 ? 11.125 15.867 -3.084 1 81.75 68 ASN A O 1
ATOM 511 N N . GLY A 1 69 ? 12.523 14.555 -4.137 1 81.31 69 GLY A N 1
ATOM 512 C CA . GLY A 1 69 ? 13.617 15.492 -3.938 1 81.31 69 GLY A CA 1
ATOM 513 C C . GLY A 1 69 ? 14.25 15.383 -2.562 1 81.31 69 GLY A C 1
ATOM 514 O O . GLY A 1 69 ? 13.812 14.578 -1.736 1 81.31 69 GLY A O 1
ATOM 515 N N . ASN A 1 70 ? 15.203 16.156 -2.389 1 85.81 70 ASN A N 1
ATOM 516 C CA . ASN A 1 70 ? 15.945 16.156 -1.132 1 85.81 70 ASN A CA 1
ATOM 517 C C . ASN A 1 70 ? 15.359 17.156 -0.141 1 85.81 70 ASN A C 1
ATOM 519 O O . ASN A 1 70 ? 15.812 18.297 -0.074 1 85.81 70 ASN A O 1
ATOM 523 N N . ASN A 1 71 ? 14.336 16.781 0.616 1 88.81 71 ASN A N 1
ATOM 524 C CA . ASN A 1 71 ? 13.719 17.609 1.648 1 88.81 71 ASN A CA 1
ATOM 525 C C . ASN A 1 71 ? 13.672 16.875 2.99 1 88.81 71 ASN A C 1
ATOM 527 O O . ASN A 1 71 ? 14.078 15.719 3.092 1 88.81 71 ASN A O 1
ATOM 531 N N . ALA A 1 72 ? 13.32 17.562 3.957 1 89.94 72 ALA A N 1
ATOM 532 C CA . ALA A 1 72 ? 13.312 17.031 5.316 1 89.94 72 ALA A CA 1
ATOM 533 C C . ALA A 1 72 ? 12.383 15.828 5.43 1 89.94 72 ALA A C 1
ATOM 535 O O . ALA A 1 72 ? 12.711 14.852 6.102 1 89.94 72 ALA A O 1
ATOM 536 N N . LYS A 1 73 ? 11.289 15.914 4.75 1 90.94 73 LYS A N 1
ATOM 537 C CA . LYS A 1 73 ? 10.32 14.828 4.789 1 90.94 73 LYS A CA 1
ATOM 538 C C . LYS A 1 73 ? 10.875 13.57 4.137 1 90.94 73 LYS A C 1
ATOM 540 O O . LYS A 1 73 ? 10.766 12.477 4.691 1 90.94 73 LYS A O 1
ATOM 545 N N . THR A 1 74 ? 11.453 13.766 3.014 1 91.75 74 THR A N 1
ATOM 546 C CA . THR A 1 74 ? 12 12.656 2.246 1 91.75 74 THR A CA 1
ATOM 547 C C . THR A 1 74 ? 13.188 12.023 2.969 1 91.75 74 THR A C 1
ATOM 549 O O . THR A 1 74 ? 13.328 10.805 3.004 1 91.75 74 THR A O 1
ATOM 552 N N . ARG A 1 75 ? 13.992 12.797 3.486 1 93.69 75 ARG A N 1
ATOM 553 C CA . ARG A 1 75 ? 15.148 12.297 4.23 1 93.69 75 ARG A CA 1
ATOM 554 C C . ARG A 1 75 ? 14.703 11.492 5.449 1 93.69 75 ARG A C 1
ATOM 556 O O . ARG A 1 75 ? 15.289 10.453 5.754 1 93.69 75 ARG A O 1
ATOM 563 N N . SER A 1 76 ? 13.742 12.062 6.113 1 95 76 SER A N 1
ATOM 564 C CA . SER A 1 76 ? 13.234 11.375 7.293 1 95 76 SER A CA 1
ATOM 565 C C . SER A 1 76 ? 12.594 10.039 6.922 1 95 76 SER A C 1
ATOM 567 O O . SER A 1 76 ? 12.82 9.031 7.59 1 95 76 SER A O 1
ATOM 569 N N . ALA A 1 77 ? 11.812 10.086 5.859 1 94.62 77 ALA A N 1
ATOM 570 C CA . ALA A 1 77 ? 11.164 8.859 5.391 1 94.62 77 ALA A CA 1
ATOM 571 C C . ALA A 1 77 ? 12.203 7.832 4.949 1 94.62 77 ALA A C 1
ATOM 573 O O . ALA A 1 77 ? 12.047 6.637 5.195 1 94.62 77 ALA A O 1
ATOM 574 N N . PHE A 1 78 ? 13.281 8.336 4.32 1 94.44 78 PHE A N 1
ATOM 575 C CA . PHE A 1 78 ? 14.352 7.457 3.854 1 94.44 78 PHE A CA 1
ATOM 576 C C . PHE A 1 78 ? 15.062 6.797 5.027 1 94.44 78 PHE A C 1
ATOM 578 O O . PHE A 1 78 ? 15.258 5.582 5.035 1 94.44 78 PHE A O 1
ATOM 585 N N . LEU A 1 79 ? 15.406 7.508 5.965 1 94.75 79 LEU A N 1
ATOM 586 C CA . LEU A 1 79 ? 16.094 6.988 7.141 1 94.75 79 LEU A CA 1
ATOM 587 C C . LEU A 1 79 ? 15.219 5.992 7.891 1 94.75 79 LEU A C 1
ATOM 589 O O . LEU A 1 79 ? 15.695 4.945 8.328 1 94.75 79 LEU A O 1
ATOM 593 N N . ALA A 1 80 ? 14.016 6.395 8.062 1 95.5 80 ALA A N 1
ATOM 594 C CA . ALA A 1 80 ? 13.078 5.512 8.758 1 95.5 80 ALA A CA 1
ATOM 595 C C . ALA A 1 80 ? 12.93 4.184 8.016 1 95.5 80 ALA A C 1
ATOM 597 O O . ALA A 1 80 ? 12.953 3.117 8.633 1 95.5 80 ALA A O 1
ATOM 598 N N . THR A 1 81 ? 12.789 4.246 6.688 1 93.81 81 THR A N 1
ATOM 599 C CA . THR A 1 81 ? 12.609 3.045 5.875 1 93.81 81 THR A CA 1
ATOM 600 C C . THR A 1 81 ? 13.859 2.166 5.934 1 93.81 81 THR A C 1
ATOM 602 O O . THR A 1 81 ? 13.758 0.941 6.023 1 93.81 81 THR A O 1
ATOM 605 N N . LEU A 1 82 ? 14.992 2.785 5.879 1 92.44 82 LEU A N 1
ATOM 606 C CA . LEU A 1 82 ? 16.234 2.029 5.957 1 92.44 82 LEU A CA 1
ATOM 607 C C . LEU A 1 82 ? 16.344 1.284 7.281 1 92.44 82 LEU A C 1
ATOM 609 O O . LEU A 1 82 ? 16.766 0.126 7.316 1 92.44 82 LEU A O 1
ATOM 613 N N . PHE A 1 83 ? 15.992 1.951 8.297 1 92.81 83 PHE A N 1
ATOM 614 C CA . PHE A 1 83 ? 16.031 1.336 9.617 1 92.81 83 PHE A CA 1
ATOM 615 C C . PHE A 1 83 ? 15.062 0.161 9.695 1 92.81 83 PHE A C 1
ATOM 617 O O . PHE A 1 83 ? 15.406 -0.899 10.219 1 92.81 83 PHE A O 1
ATOM 624 N N . VAL A 1 84 ? 13.898 0.342 9.195 1 91.31 84 VAL A N 1
ATOM 625 C CA . VAL A 1 84 ? 12.852 -0.675 9.266 1 91.31 84 VAL A CA 1
ATOM 626 C C . VAL A 1 84 ? 13.219 -1.856 8.375 1 91.31 84 VAL A C 1
ATOM 628 O O . VAL A 1 84 ? 12.906 -3.006 8.695 1 91.31 84 VAL A O 1
ATOM 631 N N . MET A 1 85 ? 13.867 -1.561 7.297 1 89.06 85 MET A N 1
ATOM 632 C CA . MET A 1 85 ? 14.336 -2.629 6.418 1 89.06 85 MET A CA 1
ATOM 633 C C . MET A 1 85 ? 15.352 -3.516 7.129 1 89.06 85 MET A C 1
ATOM 635 O O . MET A 1 85 ? 15.367 -4.73 6.926 1 89.06 85 MET A O 1
ATOM 639 N N . LEU A 1 86 ? 16.188 -2.924 7.891 1 88.44 86 LEU A N 1
ATOM 640 C CA . LEU A 1 86 ? 17.141 -3.697 8.664 1 88.44 86 LEU A CA 1
ATOM 641 C C . LEU A 1 86 ? 16.438 -4.617 9.656 1 88.44 86 LEU A C 1
ATOM 643 O O . LEU A 1 86 ? 16.859 -5.754 9.867 1 88.44 86 LEU A O 1
ATOM 647 N N . ILE A 1 87 ? 15.375 -4.141 10.227 1 86.25 87 ILE A N 1
ATOM 648 C CA . ILE A 1 87 ? 14.586 -4.945 11.156 1 86.25 87 ILE A CA 1
ATOM 649 C C . ILE A 1 87 ? 13.891 -6.078 10.406 1 86.25 87 ILE A C 1
ATOM 651 O O . ILE A 1 87 ? 13.812 -7.203 10.898 1 86.25 87 ILE A O 1
ATOM 655 N N . LEU A 1 88 ? 13.391 -5.77 9.203 1 85.81 88 LEU A N 1
ATOM 656 C CA . LEU A 1 88 ? 12.703 -6.754 8.375 1 85.81 88 LEU A CA 1
ATOM 657 C C . LEU A 1 88 ? 13.664 -7.84 7.906 1 85.81 88 LEU A C 1
ATOM 659 O O . LEU A 1 88 ? 13.242 -8.953 7.586 1 85.81 88 LEU A O 1
ATOM 663 N N . PHE A 1 89 ? 14.891 -7.512 7.875 1 84.12 89 PHE A N 1
ATOM 664 C CA . PHE A 1 89 ? 15.914 -8.453 7.434 1 84.12 89 PHE A CA 1
ATOM 665 C C . PHE A 1 89 ? 15.992 -9.648 8.375 1 84.12 89 PHE A C 1
ATOM 667 O O . PHE A 1 89 ? 16.25 -10.773 7.945 1 84.12 89 PHE A O 1
ATOM 674 N N . ILE A 1 90 ? 15.742 -9.477 9.57 1 85.38 90 ILE A N 1
ATOM 675 C CA . ILE A 1 90 ? 15.883 -10.523 10.578 1 85.38 90 ILE A CA 1
ATOM 676 C C . ILE A 1 90 ? 14.875 -11.641 10.312 1 85.38 90 ILE A C 1
ATOM 678 O O . ILE A 1 90 ? 15.266 -12.797 10.125 1 85.38 90 ILE A O 1
ATOM 682 N N . PRO A 1 91 ? 13.633 -11.383 10.258 1 81.38 91 PRO A N 1
ATOM 683 C CA . PRO A 1 91 ? 12.703 -12.469 9.969 1 81.38 91 PRO A CA 1
ATOM 684 C C . PRO A 1 91 ? 12.898 -13.062 8.578 1 81.38 91 PRO A C 1
ATOM 686 O O . PRO A 1 91 ? 12.688 -14.266 8.375 1 81.38 91 PRO A O 1
ATOM 689 N N . ILE A 1 92 ? 13.242 -12.242 7.625 1 79.75 92 ILE A N 1
ATOM 690 C CA . ILE A 1 92 ? 13.461 -12.734 6.27 1 79.75 92 ILE A CA 1
ATOM 691 C C . ILE A 1 92 ? 14.602 -13.75 6.27 1 79.75 92 ILE A C 1
ATOM 693 O O . ILE A 1 92 ? 14.531 -14.766 5.574 1 79.75 92 ILE A O 1
ATOM 697 N N . TYR A 1 93 ? 15.633 -13.43 7 1 81.25 93 TYR A N 1
ATOM 698 C CA . TYR A 1 93 ? 16.766 -14.344 7.113 1 81.25 93 TYR A CA 1
ATOM 699 C C . TYR A 1 93 ? 16.328 -15.68 7.688 1 81.25 93 TYR A C 1
ATOM 701 O O . TYR A 1 93 ? 16.703 -16.734 7.176 1 81.25 93 TYR A O 1
ATOM 709 N N . PHE A 1 94 ? 15.547 -15.68 8.695 1 78.56 94 PHE A N 1
ATOM 710 C CA . PHE A 1 94 ? 15.102 -16.906 9.359 1 78.56 94 PHE A CA 1
ATOM 711 C C . PHE A 1 94 ? 14.164 -17.703 8.469 1 78.56 94 PHE A C 1
ATOM 713 O O . PHE A 1 94 ? 14.203 -18.922 8.445 1 78.56 94 PHE A O 1
ATOM 720 N N . ILE A 1 95 ? 13.367 -17.031 7.77 1 74.31 95 ILE A N 1
ATOM 721 C CA . ILE A 1 95 ? 12.406 -17.688 6.887 1 74.31 95 ILE A CA 1
ATOM 722 C C . ILE A 1 95 ? 13.133 -18.328 5.707 1 74.31 95 ILE A C 1
ATOM 724 O O . ILE A 1 95 ? 12.82 -19.453 5.305 1 74.31 95 ILE A O 1
ATOM 728 N N . THR A 1 96 ? 14.016 -17.562 5.105 1 69.81 96 THR A N 1
ATOM 729 C CA . THR A 1 96 ? 14.766 -18.062 3.961 1 69.81 96 THR A CA 1
ATOM 730 C C . THR A 1 96 ? 15.688 -19.203 4.383 1 69.81 96 THR A C 1
ATOM 732 O O . THR A 1 96 ? 15.898 -20.141 3.621 1 69.81 96 THR A O 1
ATOM 735 N N . TRP A 1 97 ? 16.344 -19.031 5.504 1 67.25 97 TRP A N 1
ATOM 736 C CA . TRP A 1 97 ? 17.234 -20.062 6.004 1 67.25 97 TRP A CA 1
ATOM 737 C C . TRP A 1 97 ? 16.469 -21.359 6.258 1 67.25 97 TRP A C 1
ATOM 739 O O . TRP A 1 97 ? 16.938 -22.453 5.91 1 67.25 97 TRP A O 1
ATOM 749 N N . ARG A 1 98 ? 15.305 -21.203 6.805 1 61.47 98 ARG A N 1
ATOM 750 C CA . ARG A 1 98 ? 14.492 -22.375 7.094 1 61.47 98 ARG A CA 1
ATOM 751 C C . ARG A 1 98 ? 13.914 -22.984 5.812 1 61.47 98 ARG A C 1
ATOM 753 O O . ARG A 1 98 ? 13.703 -24.188 5.727 1 61.47 98 ARG A O 1
ATOM 760 N N . ALA A 1 99 ? 13.562 -22.109 4.871 1 54.75 99 ALA A N 1
ATOM 761 C CA . ALA A 1 99 ? 13.055 -22.578 3.582 1 54.75 99 ALA A CA 1
ATOM 762 C C . ALA A 1 99 ? 14.148 -23.297 2.793 1 54.75 99 ALA A C 1
ATOM 764 O O . ALA A 1 99 ? 13.867 -24.234 2.055 1 54.75 99 ALA A O 1
ATOM 765 N N . GLY A 1 100 ? 15.305 -22.703 2.561 1 50.72 100 GLY A N 1
ATOM 766 C CA . GLY A 1 100 ? 16.422 -23.375 1.917 1 50.72 100 GLY A CA 1
ATOM 767 C C . GLY A 1 100 ? 16.766 -24.703 2.557 1 50.72 100 GLY A C 1
ATOM 768 O O . GLY A 1 100 ? 17.188 -25.641 1.871 1 50.72 100 GLY A O 1
ATOM 769 N N . SER A 1 101 ? 16.922 -24.672 3.865 1 39.25 101 SER A N 1
ATOM 770 C CA . SER A 1 101 ? 17.281 -25.984 4.383 1 39.25 101 SER A CA 1
ATOM 771 C C . SER A 1 101 ? 16.266 -27.047 3.932 1 39.25 101 SER A C 1
ATOM 773 O O . SER A 1 101 ? 16.578 -28.234 3.898 1 39.25 101 SER A O 1
ATOM 775 N N . TYR A 1 102 ? 14.984 -26.75 3.939 1 36.88 102 TYR A N 1
ATOM 776 C CA . TYR A 1 102 ? 14.047 -27.766 3.457 1 36.88 102 TYR A CA 1
ATOM 777 C C . TYR A 1 102 ? 13.727 -27.547 1.982 1 36.88 102 TYR A C 1
ATOM 779 O O . TYR A 1 102 ? 13.125 -26.531 1.612 1 36.88 102 TYR A O 1
ATOM 787 N N . GLY A 1 103 ? 14.648 -27.641 1.049 1 34.97 103 GLY A N 1
ATOM 788 C CA . GLY A 1 103 ? 14.383 -27.781 -0.374 1 34.97 103 GLY A CA 1
ATOM 789 C C . GLY A 1 103 ? 12.922 -28.062 -0.682 1 34.97 103 GLY A C 1
ATOM 790 O O . GLY A 1 103 ? 12.227 -28.719 0.105 1 34.97 103 GLY A O 1
ATOM 791 N N . LEU A 1 104 ? 12.164 -27.203 -1.298 1 35.41 104 LEU A N 1
ATOM 792 C CA . LEU A 1 104 ? 10.836 -27.469 -1.836 1 35.41 104 LEU A CA 1
ATOM 793 C C . LEU A 1 104 ? 10.672 -28.953 -2.143 1 35.41 104 LEU A C 1
ATOM 795 O O . LEU A 1 104 ? 10.5 -29.344 -3.301 1 35.41 104 LEU A O 1
ATOM 799 N N . ASN A 1 105 ? 11.336 -29.781 -1.477 1 32.69 105 ASN A N 1
ATOM 800 C CA . ASN A 1 105 ? 11.016 -31.188 -1.736 1 32.69 105 ASN A CA 1
ATOM 801 C C . ASN A 1 105 ? 9.508 -31.438 -1.655 1 32.69 105 ASN A C 1
ATOM 803 O O . ASN A 1 105 ? 9 -32.375 -2.252 1 32.69 105 ASN A O 1
ATOM 807 N N . GLU A 1 106 ? 8.875 -30.688 -0.702 1 35.06 106 GLU A N 1
ATOM 808 C CA . GLU A 1 106 ? 7.57 -31.266 -0.395 1 35.06 106 GLU A CA 1
ATOM 809 C C . GLU A 1 106 ? 6.523 -30.844 -1.425 1 35.06 106 GLU A C 1
ATOM 811 O O . GLU A 1 106 ? 5.402 -31.359 -1.423 1 35.06 106 GLU A O 1
ATOM 816 N N . LEU A 1 107 ? 6.527 -29.594 -1.893 1 36.03 107 LEU A N 1
ATOM 817 C CA . LEU A 1 107 ? 5.641 -29.641 -3.051 1 36.03 107 LEU A CA 1
ATOM 818 C C . LEU A 1 107 ? 6.113 -30.688 -4.055 1 36.03 107 LEU A C 1
ATOM 820 O O . LEU A 1 107 ? 6.441 -30.344 -5.199 1 36.03 107 LEU A O 1
ATOM 824 N N . GLN A 1 108 ? 7.098 -31.531 -3.684 1 33.69 108 GLN A N 1
ATOM 825 C CA . GLN A 1 108 ? 7.246 -32.812 -4.34 1 33.69 108 GLN A CA 1
ATOM 826 C C . GLN A 1 108 ? 5.891 -33.5 -4.535 1 33.69 108 GLN A C 1
ATOM 828 O O . GLN A 1 108 ? 5.418 -34.219 -3.652 1 33.69 108 GLN A O 1
ATOM 833 N N . ILE A 1 109 ? 4.883 -32.875 -4.844 1 35.34 109 ILE A N 1
ATOM 834 C CA . ILE A 1 109 ? 3.947 -33.75 -5.523 1 35.34 109 ILE A CA 1
ATOM 835 C C . ILE A 1 109 ? 4.695 -34.969 -6.082 1 35.34 109 ILE A C 1
ATOM 837 O O . ILE A 1 109 ? 5.902 -34.906 -6.316 1 35.34 109 ILE A O 1
ATOM 841 N N . SER A 1 110 ? 4.043 -36.094 -6.359 1 31.36 110 SER A N 1
ATOM 842 C CA . SER A 1 110 ? 4.539 -37.312 -7.012 1 31.36 110 SER A CA 1
ATOM 843 C C . SER A 1 110 ? 5.617 -36.969 -8.039 1 31.36 110 SER A C 1
ATOM 845 O O . SER A 1 110 ? 5.328 -36.375 -9.078 1 31.36 110 SER A O 1
ATOM 847 N N . GLU A 1 111 ? 6.75 -36.656 -7.809 1 34.25 111 GLU A N 1
ATOM 848 C CA . GLU A 1 111 ? 8.031 -36.719 -8.5 1 34.25 111 GLU A CA 1
ATOM 849 C C . GLU A 1 111 ? 8.031 -37.781 -9.578 1 34.25 111 GLU A C 1
ATOM 851 O O . GLU A 1 111 ? 8.984 -37.906 -10.352 1 34.25 111 GLU A O 1
ATOM 856 N N . ASP A 1 112 ? 7.473 -39.031 -9.359 1 32.91 112 ASP A N 1
ATOM 857 C CA . ASP A 1 112 ? 7.777 -40.031 -10.375 1 32.91 112 ASP A CA 1
ATOM 858 C C . ASP A 1 112 ? 7.641 -39.469 -11.781 1 32.91 112 ASP A C 1
ATOM 860 O O . ASP A 1 112 ? 8.438 -39.781 -12.664 1 32.91 112 ASP A O 1
ATOM 864 N N . ASP A 1 113 ? 6.543 -38.969 -12.203 1 31.31 113 ASP A N 1
ATOM 865 C CA . ASP A 1 113 ? 6.441 -38.531 -13.594 1 31.31 113 ASP A CA 1
ATOM 866 C C . ASP A 1 113 ? 7.023 -37.125 -13.766 1 31.31 113 ASP A C 1
ATOM 868 O O . ASP A 1 113 ? 7.52 -36.781 -14.844 1 31.31 113 ASP A O 1
ATOM 872 N N . PHE A 1 114 ? 6.898 -36.156 -12.797 1 30.91 114 PHE A N 1
ATOM 873 C CA . PHE A 1 114 ? 7.348 -34.812 -13.078 1 30.91 114 PHE A CA 1
ATOM 874 C C . PHE A 1 114 ? 8.781 -34.594 -12.594 1 30.91 114 PHE A C 1
ATOM 876 O O . PHE A 1 114 ? 9.367 -33.531 -12.812 1 30.91 114 PHE A O 1
ATOM 883 N N . MET A 1 115 ? 9.43 -35.25 -11.641 1 30.3 115 MET A N 1
ATOM 884 C CA . MET A 1 115 ? 10.805 -35.25 -11.156 1 30.3 115 MET A CA 1
ATOM 885 C C . MET A 1 115 ? 11.781 -35.594 -12.273 1 30.3 115 MET A C 1
ATOM 887 O O . MET A 1 115 ? 12.992 -35.562 -12.078 1 30.3 115 MET A O 1
ATOM 891 N N . TYR A 1 116 ? 11.5 -36.531 -13.125 1 31.8 116 TYR A N 1
ATOM 892 C CA . TYR A 1 116 ? 12.508 -37 -14.078 1 31.8 116 TYR A CA 1
ATOM 893 C C . TYR A 1 116 ? 13.18 -35.812 -14.781 1 31.8 116 TYR A C 1
ATOM 895 O O . TYR A 1 116 ? 14.383 -35.844 -15.031 1 31.8 116 TYR A O 1
ATOM 903 N N . TYR A 1 117 ? 12.438 -35 -15.477 1 30.55 117 TYR A N 1
ATOM 904 C CA . TYR A 1 117 ? 13.109 -34.219 -16.5 1 30.55 117 TYR A CA 1
ATOM 905 C C . TYR A 1 117 ? 13.93 -33.094 -15.859 1 30.55 117 TYR A C 1
ATOM 907 O O . TYR A 1 117 ? 14.906 -32.625 -16.453 1 30.55 117 TYR A O 1
ATOM 915 N N . TYR A 1 118 ? 13.375 -32.219 -14.922 1 33.84 118 TYR A N 1
ATOM 916 C CA . TYR A 1 118 ? 14.023 -30.922 -14.891 1 33.84 118 TYR A CA 1
ATOM 917 C C . TYR A 1 118 ? 15.297 -30.969 -14.047 1 33.84 118 TYR A C 1
ATOM 919 O O . TYR A 1 118 ? 15.227 -30.875 -12.82 1 33.84 118 TYR A O 1
ATOM 927 N N . ASN A 1 119 ? 16.188 -31.797 -14.102 1 32.34 119 ASN A N 1
ATOM 928 C CA . ASN A 1 119 ? 17.594 -31.734 -13.727 1 32.34 119 ASN A CA 1
ATOM 929 C C . ASN A 1 119 ? 18.188 -30.344 -13.961 1 32.34 119 ASN A C 1
ATOM 931 O O . ASN A 1 119 ? 19.406 -30.188 -14 1 32.34 119 ASN A O 1
ATOM 935 N N . THR A 1 120 ? 17.562 -29.422 -14.867 1 34.06 120 THR A N 1
ATOM 936 C CA . THR A 1 120 ? 18.422 -28.297 -15.219 1 34.06 120 THR A CA 1
ATOM 937 C C . THR A 1 120 ? 18.734 -27.453 -13.992 1 34.06 120 THR A C 1
ATOM 939 O O . THR A 1 120 ? 17.859 -27.203 -13.156 1 34.06 120 THR A O 1
ATOM 942 N N . ASP A 1 121 ? 19.969 -27.188 -13.602 1 36.75 121 ASP A N 1
ATOM 943 C CA . ASP A 1 121 ? 20.781 -26.531 -12.586 1 36.75 121 ASP A CA 1
ATOM 944 C C . ASP A 1 121 ? 20.219 -25.156 -12.242 1 36.75 121 ASP A C 1
ATOM 946 O O . ASP A 1 121 ? 20.719 -24.469 -11.352 1 36.75 121 ASP A O 1
ATOM 950 N N . ILE A 1 122 ? 19.594 -24.453 -13.242 1 41.25 122 ILE A N 1
ATOM 951 C CA . ILE A 1 122 ? 19.188 -23.094 -12.883 1 41.25 122 ILE A CA 1
ATOM 952 C C . ILE A 1 122 ? 18.031 -23.156 -11.883 1 41.25 122 ILE A C 1
ATOM 954 O O . ILE A 1 122 ? 16.891 -23.438 -12.258 1 41.25 122 ILE A O 1
ATOM 958 N N . SER A 1 123 ? 18.094 -23.781 -10.727 1 46.53 123 SER A N 1
ATOM 959 C CA . SER A 1 123 ? 17.109 -23.984 -9.664 1 46.53 123 SER A CA 1
ATOM 960 C C . SER A 1 123 ? 16.562 -22.656 -9.141 1 46.53 123 SER A C 1
ATOM 962 O O . SER A 1 123 ? 17.188 -22.031 -8.281 1 46.53 123 SER A O 1
ATOM 964 N N . ILE A 1 124 ? 16.047 -21.797 -10.047 1 51.78 124 ILE A N 1
ATOM 965 C CA . ILE A 1 124 ? 15.359 -20.703 -9.367 1 51.78 124 ILE A CA 1
ATOM 966 C C . ILE A 1 124 ? 14.5 -21.25 -8.227 1 51.78 124 ILE A C 1
ATOM 968 O O . ILE A 1 124 ? 13.594 -22.047 -8.453 1 51.78 124 ILE A O 1
ATOM 972 N N . ASN A 1 125 ? 15.102 -21.203 -6.938 1 62.41 125 ASN A N 1
ATOM 973 C CA . ASN A 1 125 ? 14.312 -21.547 -5.758 1 62.41 125 ASN A CA 1
ATOM 974 C C . ASN A 1 125 ? 13.094 -20.641 -5.621 1 62.41 125 ASN A C 1
ATOM 976 O O . ASN A 1 125 ? 13.227 -19.438 -5.375 1 62.41 125 ASN A O 1
ATOM 980 N N . MET A 1 126 ? 11.93 -21.031 -6.191 1 67.56 126 MET A N 1
ATOM 981 C CA . MET A 1 126 ? 10.648 -20.328 -6.121 1 67.56 126 MET A CA 1
ATOM 982 C C . MET A 1 126 ? 10.469 -19.656 -4.766 1 67.56 126 MET A C 1
ATOM 984 O O . MET A 1 126 ? 9.836 -18.594 -4.664 1 67.56 126 MET A O 1
ATOM 988 N N . LEU A 1 127 ? 11.172 -20.172 -3.912 1 69.81 127 LEU A N 1
ATOM 989 C CA . LEU A 1 127 ? 11.07 -19.609 -2.57 1 69.81 127 LEU A CA 1
ATOM 990 C C . LEU A 1 127 ? 11.812 -18.281 -2.48 1 69.81 127 LEU A C 1
ATOM 992 O O . LEU A 1 127 ? 11.328 -17.328 -1.872 1 69.81 127 LEU A O 1
ATOM 996 N N . HIS A 1 128 ? 12.977 -18.297 -3.189 1 75.38 128 HIS A N 1
ATOM 997 C CA . HIS A 1 128 ? 13.758 -17.078 -3.162 1 75.38 128 HIS A CA 1
ATOM 998 C C . HIS A 1 128 ? 13.055 -15.953 -3.918 1 75.38 128 HIS A C 1
ATOM 1000 O O . HIS A 1 128 ? 13.086 -14.797 -3.494 1 75.38 128 HIS A O 1
ATOM 1006 N N . VAL A 1 129 ? 12.359 -16.359 -4.867 1 75.94 129 VAL A N 1
ATOM 1007 C CA . VAL A 1 129 ? 11.625 -15.367 -5.656 1 75.94 129 VAL A CA 1
ATOM 1008 C C . VAL A 1 129 ? 10.406 -14.883 -4.879 1 75.94 129 VAL A C 1
ATOM 1010 O O . VAL A 1 129 ? 10.102 -13.688 -4.871 1 75.94 129 VAL A O 1
ATOM 1013 N N . ALA A 1 130 ? 9.773 -15.812 -4.258 1 76.44 130 ALA A N 1
ATOM 1014 C CA . ALA A 1 130 ? 8.609 -15.461 -3.453 1 76.44 130 ALA A CA 1
ATOM 1015 C C . ALA A 1 130 ? 8.992 -14.508 -2.328 1 76.44 130 ALA A C 1
ATOM 1017 O O . ALA A 1 130 ? 8.258 -13.555 -2.035 1 76.44 130 ALA A O 1
ATOM 1018 N N . VAL A 1 131 ? 10.125 -14.703 -1.793 1 79.12 131 VAL A N 1
ATOM 1019 C CA . VAL A 1 131 ? 10.602 -13.852 -0.703 1 79.12 131 VAL A CA 1
ATOM 1020 C C . VAL A 1 131 ? 10.938 -12.461 -1.236 1 79.12 131 VAL A C 1
ATOM 1022 O O . VAL A 1 131 ? 10.594 -11.453 -0.615 1 79.12 131 VAL A O 1
ATOM 1025 N N . LEU A 1 132 ? 11.586 -12.43 -2.346 1 81.69 132 LEU A N 1
ATOM 1026 C CA . LEU A 1 132 ? 11.93 -11.156 -2.971 1 81.69 132 LEU A CA 1
ATOM 1027 C C . LEU A 1 132 ? 10.688 -10.328 -3.256 1 81.69 132 LEU A C 1
ATOM 1029 O O . LEU A 1 132 ? 10.625 -9.148 -2.906 1 81.69 132 LEU A O 1
ATOM 1033 N N . VAL A 1 133 ? 9.719 -10.977 -3.809 1 79.81 133 VAL A N 1
ATOM 1034 C CA . VAL A 1 133 ? 8.484 -10.289 -4.18 1 79.81 133 VAL A CA 1
ATOM 1035 C C . VAL A 1 133 ? 7.77 -9.797 -2.924 1 79.81 133 VAL A C 1
ATOM 1037 O O . VAL A 1 133 ? 7.273 -8.672 -2.887 1 79.81 133 VAL A O 1
ATOM 1040 N N . SER A 1 134 ? 7.773 -10.586 -1.951 1 81.38 134 SER A N 1
ATOM 1041 C CA . SER A 1 134 ? 7.105 -10.242 -0.701 1 81.38 134 SER A CA 1
ATOM 1042 C C . SER A 1 134 ? 7.797 -9.078 -0.002 1 81.38 134 SER A C 1
ATOM 1044 O O . SER A 1 134 ? 7.137 -8.203 0.56 1 81.38 134 SER A O 1
ATOM 1046 N N . VAL A 1 135 ? 9.047 -9.07 -0.053 1 84.75 135 VAL A N 1
ATOM 1047 C CA . VAL A 1 135 ? 9.805 -8 0.592 1 84.75 135 VAL A CA 1
ATOM 1048 C C . VAL A 1 135 ? 9.578 -6.684 -0.155 1 84.75 135 VAL A C 1
ATOM 1050 O O . VAL A 1 135 ? 9.461 -5.625 0.463 1 84.75 135 VAL A O 1
ATOM 1053 N N . PHE A 1 136 ? 9.5 -6.75 -1.415 1 86.81 136 PHE A N 1
ATOM 1054 C CA . PHE A 1 136 ? 9.258 -5.555 -2.209 1 86.81 136 PHE A CA 1
ATOM 1055 C C . PHE A 1 136 ? 7.859 -5 -1.944 1 86.81 136 PHE A C 1
ATOM 1057 O O . PHE A 1 136 ? 7.668 -3.783 -1.893 1 86.81 136 PHE A O 1
ATOM 1064 N N . ASN A 1 137 ? 6.953 -5.859 -1.778 1 85.88 137 ASN A N 1
ATOM 1065 C CA . ASN A 1 137 ? 5.609 -5.426 -1.403 1 85.88 137 ASN A CA 1
ATOM 1066 C C . ASN A 1 137 ? 5.609 -4.711 -0.055 1 85.88 137 ASN A C 1
ATOM 1068 O O . ASN A 1 137 ? 4.988 -3.656 0.094 1 85.88 137 ASN A O 1
ATOM 1072 N N . THR A 1 138 ? 6.336 -5.301 0.807 1 87.69 138 THR A N 1
ATOM 1073 C CA . THR A 1 138 ? 6.441 -4.719 2.141 1 87.69 138 THR A CA 1
ATOM 1074 C C . THR A 1 138 ? 7.145 -3.365 2.084 1 87.69 138 THR A C 1
ATOM 1076 O O . THR A 1 138 ? 6.742 -2.422 2.77 1 87.69 138 THR A O 1
ATOM 1079 N N . LEU A 1 139 ? 8.148 -3.361 1.303 1 89.38 139 LEU A N 1
ATOM 1080 C CA . LEU A 1 139 ? 8.922 -2.131 1.165 1 89.38 139 LEU A CA 1
ATOM 1081 C C . LEU A 1 139 ? 8.039 -0.994 0.652 1 89.38 139 LEU A C 1
ATOM 1083 O O . LEU A 1 139 ? 8.141 0.14 1.127 1 89.38 139 LEU A O 1
ATOM 1087 N N . GLY A 1 140 ? 7.254 -1.267 -0.309 1 89.44 140 GLY A N 1
ATOM 1088 C CA . GLY A 1 140 ? 6.328 -0.262 -0.81 1 89.44 140 GLY A CA 1
ATOM 1089 C C . GLY A 1 140 ? 5.41 0.291 0.264 1 89.44 140 GLY A C 1
ATOM 1090 O O . GLY A 1 140 ? 5.242 1.507 0.381 1 89.44 140 GLY A O 1
ATOM 1091 N N . ALA A 1 141 ? 4.879 -0.554 1.054 1 89.44 141 ALA A N 1
ATOM 1092 C CA . ALA A 1 141 ? 3.969 -0.154 2.125 1 89.44 141 ALA A CA 1
ATOM 1093 C C . ALA A 1 141 ? 4.703 0.648 3.195 1 89.44 141 ALA A C 1
ATOM 1095 O O . ALA A 1 141 ? 4.152 1.605 3.748 1 89.44 141 ALA A O 1
ATOM 1096 N N . VAL A 1 142 ? 5.906 0.224 3.473 1 92.19 142 VAL A N 1
ATOM 1097 C CA . VAL A 1 142 ? 6.707 0.903 4.484 1 92.19 142 VAL A CA 1
ATOM 1098 C C . VAL A 1 142 ? 7.047 2.316 4.012 1 92.19 142 VAL A C 1
ATOM 1100 O O . VAL A 1 142 ? 6.949 3.273 4.785 1 92.19 142 VAL A O 1
ATOM 1103 N N . ILE A 1 143 ? 7.43 2.398 2.77 1 92.88 143 ILE A N 1
ATOM 1104 C CA . ILE A 1 143 ? 7.762 3.697 2.191 1 92.88 143 ILE A CA 1
ATOM 1105 C C . ILE A 1 143 ? 6.535 4.609 2.227 1 92.88 143 ILE A C 1
ATOM 1107 O O . ILE A 1 143 ? 6.633 5.77 2.625 1 92.88 143 ILE A O 1
ATOM 1111 N N . ASP A 1 144 ? 5.426 4.062 1.928 1 91.06 144 ASP A N 1
ATOM 1112 C CA . ASP A 1 144 ? 4.184 4.832 1.913 1 91.06 144 ASP A CA 1
ATOM 1113 C C . ASP A 1 144 ? 3.807 5.297 3.318 1 91.06 144 ASP A C 1
ATOM 1115 O O . ASP A 1 144 ? 3.383 6.438 3.51 1 91.06 144 ASP A O 1
ATOM 1119 N N . THR A 1 145 ? 3.914 4.395 4.191 1 91.31 145 THR A N 1
ATOM 1120 C CA . THR A 1 145 ? 3.594 4.738 5.574 1 91.31 145 THR A CA 1
ATOM 1121 C C . THR A 1 145 ? 4.547 5.809 6.102 1 91.31 145 THR A C 1
ATOM 1123 O O . THR A 1 145 ? 4.117 6.785 6.711 1 91.31 145 THR A O 1
ATOM 1126 N N . ALA A 1 146 ? 5.805 5.617 5.844 1 94.88 146 ALA A N 1
ATOM 1127 C CA . ALA A 1 146 ? 6.812 6.57 6.305 1 94.88 146 ALA A CA 1
ATOM 1128 C C . ALA A 1 146 ? 6.57 7.957 5.715 1 94.88 146 ALA A C 1
ATOM 1130 O O . ALA A 1 146 ? 6.562 8.953 6.441 1 94.88 146 ALA A O 1
ATOM 1131 N N . LEU A 1 147 ? 6.316 7.961 4.473 1 92.88 147 LEU A N 1
ATOM 1132 C CA . LEU A 1 147 ? 6.148 9.234 3.783 1 92.88 147 LEU A CA 1
ATOM 1133 C C . LEU A 1 147 ? 4.848 9.914 4.203 1 92.88 147 LEU A C 1
ATOM 1135 O O . LEU A 1 147 ? 4.793 11.141 4.32 1 92.88 147 LEU A O 1
ATOM 1139 N N . SER A 1 148 ? 3.791 9.148 4.398 1 89.94 148 SER A N 1
ATOM 1140 C CA . SER A 1 148 ? 2.514 9.695 4.84 1 89.94 148 SER A CA 1
ATOM 1141 C C . SER A 1 148 ? 2.639 10.352 6.215 1 89.94 148 SER A C 1
ATOM 1143 O O . SER A 1 148 ? 2.111 11.445 6.438 1 89.94 148 SER A O 1
ATOM 1145 N N . VAL A 1 149 ? 3.359 9.695 7.055 1 93.31 149 VAL A N 1
ATOM 1146 C CA . VAL A 1 149 ? 3.512 10.203 8.414 1 93.31 149 VAL A CA 1
ATOM 1147 C C . VAL A 1 149 ? 4.402 11.445 8.398 1 93.31 149 VAL A C 1
ATOM 1149 O O . VAL A 1 149 ? 4.047 12.477 8.969 1 93.31 149 VAL A O 1
ATOM 1152 N N . THR A 1 150 ? 5.531 11.352 7.707 1 94.56 150 THR A N 1
ATOM 1153 C CA . THR A 1 150 ? 6.469 12.469 7.703 1 94.56 150 THR A CA 1
ATOM 1154 C C . THR A 1 150 ? 5.871 13.672 6.992 1 94.56 150 THR A C 1
ATOM 1156 O O . THR A 1 150 ? 6.043 14.812 7.438 1 94.56 150 THR A O 1
ATOM 1159 N N . SER A 1 151 ? 5.125 13.414 5.902 1 91.69 151 SER A N 1
ATOM 1160 C CA . SER A 1 151 ? 4.5 14.5 5.168 1 91.69 151 SER A CA 1
ATOM 1161 C C . SER A 1 151 ? 3.404 15.172 5.992 1 91.69 151 SER A C 1
ATOM 1163 O O . SER A 1 151 ? 3.252 16.391 5.961 1 91.69 151 SER A O 1
ATOM 1165 N N . SER A 1 152 ? 2.633 14.391 6.695 1 90.56 152 SER A N 1
ATOM 1166 C CA . SER A 1 152 ? 1.568 14.938 7.535 1 90.56 152 SER A CA 1
ATOM 1167 C C . SER A 1 152 ? 2.135 15.797 8.656 1 90.56 152 SER A C 1
ATOM 1169 O O . SER A 1 152 ? 1.66 16.922 8.891 1 90.56 152 SER A O 1
ATOM 1171 N N . VAL A 1 153 ? 3.123 15.312 9.344 1 91.56 153 VAL A N 1
ATOM 1172 C CA . VAL A 1 153 ? 3.727 16.047 10.445 1 91.56 153 VAL A CA 1
ATOM 1173 C C . VAL A 1 153 ? 4.363 17.328 9.93 1 91.56 153 VAL A C 1
ATOM 1175 O O . VAL A 1 153 ? 4.234 18.391 10.555 1 91.56 153 VAL A O 1
ATOM 1178 N N . TYR A 1 154 ? 4.992 17.172 8.797 1 90.75 154 TYR A N 1
ATOM 1179 C CA . TYR A 1 154 ? 5.645 18.344 8.211 1 90.75 154 TYR A CA 1
ATOM 1180 C C . TYR A 1 154 ? 4.621 19.391 7.816 1 90.75 154 TYR A C 1
ATOM 1182 O O . TYR A 1 154 ? 4.855 20.594 7.988 1 90.75 154 TYR A O 1
ATOM 1190 N N . GLU A 1 155 ? 3.521 19.016 7.258 1 86.75 155 GLU A N 1
ATOM 1191 C CA . GLU A 1 155 ? 2.467 19.938 6.859 1 86.75 155 GLU A CA 1
ATOM 1192 C C . GLU A 1 155 ? 1.851 20.625 8.07 1 86.75 155 GLU A C 1
ATOM 1194 O O . GLU A 1 155 ? 1.513 21.812 8.016 1 86.75 155 GLU A O 1
ATOM 1199 N N . VAL A 1 156 ? 1.695 19.875 9.117 1 87.12 156 VAL A N 1
ATOM 1200 C CA . VAL A 1 156 ? 1.176 20.438 10.359 1 87.12 156 VAL A CA 1
ATOM 1201 C C . VAL A 1 156 ? 2.15 21.484 10.891 1 87.12 156 VAL A C 1
ATOM 1203 O O . VAL A 1 156 ? 1.74 22.562 11.312 1 87.12 156 VAL A O 1
ATOM 1206 N N . TRP A 1 157 ? 3.406 21.141 10.805 1 88.56 157 TRP A N 1
ATOM 1207 C CA . TRP A 1 157 ? 4.453 22.047 11.281 1 88.56 157 TRP A CA 1
ATOM 1208 C C . TRP A 1 157 ? 4.527 23.297 10.414 1 88.56 157 TRP A C 1
ATOM 1210 O O . TRP A 1 157 ? 4.738 24.406 10.93 1 88.56 157 TRP A O 1
ATOM 1220 N N . THR A 1 158 ? 4.355 23.203 9.117 1 85.56 158 THR A N 1
ATOM 1221 C CA . THR A 1 158 ? 4.469 24.312 8.188 1 85.56 158 THR A CA 1
ATOM 1222 C C . THR A 1 158 ? 3.309 25.297 8.359 1 85.56 158 THR A C 1
ATOM 1224 O O . THR A 1 158 ? 3.475 26.5 8.188 1 85.56 158 THR A O 1
ATOM 1227 N N . HIS A 1 159 ? 2.164 24.797 8.719 1 84.31 159 HIS A N 1
ATOM 1228 C CA . HIS A 1 159 ? 0.996 25.672 8.859 1 84.31 159 HIS A CA 1
ATOM 1229 C C . HIS A 1 159 ? 0.918 26.25 10.266 1 84.31 159 HIS A C 1
ATOM 1231 O O . HIS A 1 159 ? 0.281 27.297 10.469 1 84.31 159 HIS A O 1
ATOM 1237 N N . LYS A 1 160 ? 1.542 25.609 11.25 1 82.75 160 LYS A N 1
ATOM 1238 C CA . LYS A 1 160 ? 1.664 26.125 12.609 1 82.75 160 LYS A CA 1
ATOM 1239 C C . LYS A 1 160 ? 3.055 25.859 13.18 1 82.75 160 LYS A C 1
ATOM 1241 O O . LYS A 1 160 ? 3.262 24.891 13.898 1 82.75 160 LYS A O 1
ATOM 1246 N N . ASN A 1 161 ? 3.893 26.766 12.977 1 79.75 161 ASN A N 1
ATOM 1247 C CA . ASN A 1 161 ? 5.309 26.609 13.297 1 79.75 161 ASN A CA 1
ATOM 1248 C C . ASN A 1 161 ? 5.555 26.688 14.805 1 79.75 161 ASN A C 1
ATOM 1250 O O . ASN A 1 161 ? 6.621 26.297 15.281 1 79.75 161 ASN A O 1
ATOM 1254 N N . SER A 1 162 ? 4.543 26.984 15.547 1 81.5 162 SER A N 1
ATOM 1255 C CA . SER A 1 162 ? 4.715 27.188 16.984 1 81.5 162 SER A CA 1
ATOM 1256 C C . SER A 1 162 ? 4.441 25.906 17.766 1 81.5 162 SER A C 1
ATOM 1258 O O . SER A 1 162 ? 4.551 25.891 18.984 1 81.5 162 SER A O 1
ATOM 1260 N N . LEU A 1 163 ? 4.262 24.891 17.062 1 84.06 163 LEU A N 1
ATOM 1261 C CA . LEU A 1 163 ? 3.908 23.641 17.75 1 84.06 163 LEU A CA 1
ATOM 1262 C C . LEU A 1 163 ? 5.129 23.031 18.406 1 84.06 163 LEU A C 1
ATOM 1264 O O . LEU A 1 163 ? 6.234 23.062 17.859 1 84.06 163 LEU A O 1
ATOM 1268 N N . THR A 1 164 ? 4.895 22.469 19.5 1 87.81 164 THR A N 1
ATOM 1269 C CA . THR A 1 164 ? 5.945 21.797 20.266 1 87.81 164 THR A CA 1
ATOM 1270 C C . THR A 1 164 ? 6.215 20.406 19.688 1 87.81 164 THR A C 1
ATOM 1272 O O . THR A 1 164 ? 5.414 19.875 18.906 1 87.81 164 THR A O 1
ATOM 1275 N N . GLU A 1 165 ? 7.297 19.891 20.062 1 91.38 165 GLU A N 1
ATOM 1276 C CA . GLU A 1 165 ? 7.652 18.531 19.641 1 91.38 165 GLU A CA 1
ATOM 1277 C C . GLU A 1 165 ? 6.609 17.516 20.078 1 91.38 165 GLU A C 1
ATOM 1279 O O . GLU A 1 165 ? 6.324 16.562 19.375 1 91.38 165 GLU A O 1
ATOM 1284 N N . LYS A 1 166 ? 6.078 17.797 21.188 1 91.88 166 LYS A N 1
ATOM 1285 C CA . LYS A 1 166 ? 5.066 16.891 21.719 1 91.88 166 LYS A CA 1
ATOM 1286 C C . LYS A 1 166 ? 3.799 16.922 20.875 1 91.88 166 LYS A C 1
ATOM 1288 O O . LYS A 1 166 ? 3.186 15.875 20.641 1 91.88 166 LYS A O 1
ATOM 1293 N N . GLU A 1 167 ? 3.477 18.078 20.469 1 90.69 167 GLU A N 1
ATOM 1294 C CA . GLU A 1 167 ? 2.283 18.219 19.641 1 90.69 167 GLU A CA 1
ATOM 1295 C C . GLU A 1 167 ? 2.484 17.578 18.266 1 90.69 167 GLU A C 1
ATOM 1297 O O . GLU A 1 167 ? 1.576 16.953 17.719 1 90.69 167 GLU A O 1
ATOM 1302 N N . LEU A 1 168 ? 3.676 17.797 17.812 1 91.31 168 LEU A N 1
ATOM 1303 C CA . LEU A 1 168 ? 3.996 17.203 16.516 1 91.31 168 LEU A CA 1
ATOM 1304 C C . LEU A 1 168 ? 4.027 15.688 16.609 1 91.31 168 LEU A C 1
ATOM 1306 O O . LEU A 1 168 ? 3.533 15 15.711 1 91.31 168 LEU A O 1
ATOM 1310 N N . THR A 1 169 ? 4.578 15.211 17.688 1 92.94 169 THR A N 1
ATOM 1311 C CA . THR A 1 169 ? 4.613 13.773 17.922 1 92.94 169 THR A CA 1
ATOM 1312 C C . THR A 1 169 ? 3.199 13.211 18.062 1 92.94 169 THR A C 1
ATOM 1314 O O . THR A 1 169 ? 2.898 12.141 17.516 1 92.94 169 THR A O 1
ATOM 1317 N N . SER A 1 170 ? 2.373 13.938 18.656 1 91.81 170 SER A N 1
ATOM 1318 C CA . SER A 1 170 ? 0.987 13.516 18.828 1 91.81 170 SER A CA 1
ATOM 1319 C C . SER A 1 170 ? 0.248 13.484 17.5 1 91.81 170 SER A C 1
ATOM 1321 O O . SER A 1 170 ? -0.576 12.602 17.25 1 91.81 170 SER A O 1
ATOM 1323 N N . SER A 1 171 ? 0.519 14.484 16.75 1 89.75 171 SER A N 1
ATOM 1324 C CA . SER A 1 171 ? -0.096 14.539 15.422 1 89.75 171 SER A CA 1
ATOM 1325 C C . SER A 1 171 ? 0.344 13.359 14.562 1 89.75 171 SER A C 1
ATOM 1327 O O . SER A 1 171 ? -0.471 12.766 13.852 1 89.75 171 SER A O 1
ATOM 1329 N N . GLY A 1 172 ? 1.647 13.055 14.609 1 91.88 172 GLY A N 1
ATOM 1330 C CA . GLY A 1 172 ? 2.17 11.914 13.875 1 91.88 172 GLY A CA 1
ATOM 1331 C C . GLY A 1 172 ? 1.551 10.594 14.305 1 91.88 172 GLY A C 1
ATOM 1332 O O . GLY A 1 172 ? 1.188 9.773 13.461 1 91.88 172 GLY A O 1
ATOM 1333 N N . TYR A 1 173 ? 1.386 10.477 15.562 1 90.62 173 TYR A N 1
ATOM 1334 C CA . TYR A 1 173 ? 0.784 9.25 16.078 1 90.62 173 TYR A CA 1
ATOM 1335 C C . TYR A 1 173 ? -0.692 9.172 15.711 1 90.62 173 TYR A C 1
ATOM 1337 O O . TYR A 1 173 ? -1.223 8.078 15.477 1 90.62 173 TYR A O 1
ATOM 1345 N N . GLN A 1 174 ? -1.348 10.266 15.68 1 89.31 174 GLN A N 1
ATOM 1346 C CA . GLN A 1 174 ? -2.752 10.266 15.281 1 89.31 174 GLN A CA 1
ATOM 1347 C C . GLN A 1 174 ? -2.918 9.773 13.852 1 89.31 174 GLN A C 1
ATOM 1349 O O . GLN A 1 174 ? -3.76 8.914 13.578 1 89.31 174 GLN A O 1
ATOM 1354 N N . VAL A 1 175 ? -2.111 10.289 13.055 1 87 175 VAL A N 1
ATOM 1355 C CA . VAL A 1 175 ? -2.148 9.867 11.656 1 87 175 VAL A CA 1
ATOM 1356 C C . VAL A 1 175 ? -1.75 8.398 11.555 1 87 175 VAL A C 1
ATOM 1358 O O . VAL A 1 175 ? -2.387 7.629 10.828 1 87 175 VAL A O 1
ATOM 1361 N N . GLY A 1 176 ? -0.679 8.031 12.242 1 88.44 176 GLY A N 1
ATOM 1362 C CA . GLY A 1 176 ? -0.211 6.652 12.242 1 88.44 176 GLY A CA 1
ATOM 1363 C C . GLY A 1 176 ? -1.271 5.66 12.688 1 88.44 176 GLY A C 1
ATOM 1364 O O . GLY A 1 176 ? -1.446 4.609 12.062 1 88.44 176 GLY A O 1
ATOM 1365 N N . LYS A 1 177 ? -1.976 5.992 13.672 1 87.25 177 LYS A N 1
ATOM 1366 C CA . LYS A 1 177 ? -3.033 5.133 14.203 1 87.25 177 LYS A CA 1
ATOM 1367 C C . LYS A 1 177 ? -4.145 4.934 13.172 1 87.25 177 LYS A C 1
ATOM 1369 O O . LYS A 1 177 ? -4.754 3.863 13.109 1 87.25 177 LYS A O 1
ATOM 1374 N N . GLU A 1 178 ? -4.367 5.875 12.445 1 85.12 178 GLU A N 1
ATOM 1375 C CA . GLU A 1 178 ? -5.453 5.824 11.469 1 85.12 178 GLU A CA 1
ATOM 1376 C C . GLU A 1 178 ? -5.066 4.988 10.25 1 85.12 178 GLU A C 1
ATOM 1378 O O . GLU A 1 178 ? -5.914 4.336 9.641 1 85.12 178 GLU A O 1
ATOM 1383 N N . ILE A 1 179 ? -3.783 4.969 9.93 1 86.31 179 ILE A N 1
ATOM 1384 C CA . ILE A 1 179 ? -3.408 4.359 8.656 1 86.31 179 ILE A CA 1
ATOM 1385 C C . ILE A 1 179 ? -2.885 2.943 8.898 1 86.31 179 ILE A C 1
ATOM 1387 O O . ILE A 1 179 ? -2.844 2.125 7.977 1 86.31 179 ILE A O 1
ATOM 1391 N N . ILE A 1 180 ? -2.455 2.619 10.109 1 85.56 180 ILE A N 1
ATOM 1392 C CA . ILE A 1 180 ? -1.816 1.341 10.406 1 85.56 180 ILE A CA 1
ATOM 1393 C C . ILE A 1 180 ? -2.762 0.196 10.055 1 85.56 180 ILE A C 1
ATOM 1395 O O . ILE A 1 180 ? -2.355 -0.777 9.414 1 85.56 180 ILE A O 1
ATOM 1399 N N . GLY A 1 181 ? -4.031 0.3 10.438 1 85.06 181 GLY A N 1
ATOM 1400 C CA . GLY A 1 181 ? -5 -0.746 10.156 1 85.06 181 GLY A CA 1
ATOM 1401 C C . GLY A 1 181 ? -5.203 -0.984 8.672 1 85.06 181 GLY A C 1
ATOM 1402 O O . GLY A 1 181 ? -5.207 -2.131 8.219 1 85.06 181 GLY A O 1
ATOM 1403 N N . THR A 1 182 ? -5.297 0.047 7.922 1 86.69 182 THR A N 1
ATOM 1404 C CA . THR A 1 182 ? -5.551 -0.056 6.488 1 86.69 182 THR A CA 1
ATOM 1405 C C . THR A 1 182 ? -4.305 -0.538 5.754 1 86.69 182 THR A C 1
ATOM 1407 O O . THR A 1 182 ? -4.402 -1.276 4.773 1 86.69 182 THR A O 1
ATOM 1410 N N . THR A 1 183 ? -3.139 -0.155 6.258 1 87.38 183 THR A N 1
ATOM 1411 C CA . THR A 1 183 ? -1.889 -0.607 5.656 1 87.38 183 THR A CA 1
ATOM 1412 C C . THR A 1 183 ? -1.726 -2.115 5.816 1 87.38 183 THR A C 1
ATOM 1414 O O . THR A 1 183 ? -1.334 -2.807 4.875 1 87.38 183 THR A O 1
ATOM 1417 N N . VAL A 1 184 ? -2.049 -2.592 6.949 1 86.75 184 VAL A N 1
ATOM 1418 C CA . VAL A 1 184 ? -1.962 -4.023 7.207 1 86.75 184 VAL A CA 1
ATOM 1419 C C . VAL A 1 184 ? -2.932 -4.773 6.293 1 86.75 184 VAL A C 1
ATOM 1421 O O . VAL A 1 184 ? -2.598 -5.832 5.758 1 86.75 184 VAL A O 1
ATOM 1424 N N . ASN A 1 185 ? -4.051 -4.219 6.125 1 85.44 185 ASN A N 1
ATOM 1425 C CA . ASN A 1 185 ? -5.031 -4.82 5.227 1 85.44 185 ASN A CA 1
ATOM 1426 C C . ASN A 1 185 ? -4.531 -4.84 3.785 1 85.44 185 ASN A C 1
ATOM 1428 O O . ASN A 1 185 ? -4.77 -5.805 3.055 1 85.44 185 ASN A O 1
ATOM 1432 N N . THR A 1 186 ? -3.977 -3.766 3.396 1 84.38 186 THR A N 1
ATOM 1433 C CA . THR A 1 186 ? -3.396 -3.688 2.061 1 84.38 186 THR A CA 1
ATOM 1434 C C . THR A 1 186 ? -2.35 -4.777 1.858 1 84.38 186 THR A C 1
ATOM 1436 O O . THR A 1 186 ? -2.305 -5.414 0.804 1 84.38 186 THR A O 1
ATOM 1439 N N . LEU A 1 187 ? -1.52 -5.027 2.828 1 84.38 187 LEU A N 1
ATOM 1440 C CA . LEU A 1 187 ? -0.498 -6.066 2.76 1 84.38 187 LEU A CA 1
ATOM 1441 C C . LEU A 1 187 ? -1.136 -7.449 2.688 1 84.38 187 LEU A C 1
ATOM 1443 O O . LEU A 1 187 ? -0.655 -8.32 1.96 1 84.38 187 LEU A O 1
ATOM 1447 N N . LEU A 1 188 ? -2.145 -7.555 3.375 1 82.75 188 LEU A N 1
ATOM 1448 C CA . LEU A 1 188 ? -2.857 -8.828 3.363 1 82.75 188 LEU A CA 1
ATOM 1449 C C . LEU A 1 188 ? -3.359 -9.156 1.96 1 82.75 188 LEU A C 1
ATOM 1451 O O . LEU A 1 188 ? -3.178 -10.273 1.479 1 82.75 188 LEU A O 1
ATOM 1455 N N . PHE A 1 189 ? -3.926 -8.195 1.322 1 81.69 189 PHE A N 1
ATOM 1456 C CA . PHE A 1 189 ? -4.461 -8.422 -0.014 1 81.69 189 PHE A CA 1
ATOM 1457 C C . PHE A 1 189 ? -3.34 -8.695 -1.008 1 81.69 189 PHE A C 1
ATOM 1459 O O . PHE A 1 189 ? -3.496 -9.508 -1.921 1 81.69 189 PHE A O 1
ATOM 1466 N N . ALA A 1 190 ? -2.266 -8.023 -0.788 1 78.19 190 ALA A N 1
ATOM 1467 C CA . ALA A 1 190 ? -1.125 -8.203 -1.681 1 78.19 190 ALA A CA 1
ATOM 1468 C C . ALA A 1 190 ? -0.551 -9.617 -1.55 1 78.19 190 ALA A C 1
ATOM 1470 O O . ALA A 1 190 ? -0.194 -10.242 -2.551 1 78.19 190 ALA A O 1
ATOM 1471 N N . TYR A 1 191 ? -0.571 -10.141 -0.415 1 76.5 191 TYR A N 1
ATOM 1472 C CA . TYR A 1 191 ? 0.042 -11.438 -0.162 1 76.5 191 TYR A CA 1
ATOM 1473 C C . TYR A 1 191 ? -0.932 -12.57 -0.469 1 76.5 191 TYR A C 1
ATOM 1475 O O . TYR A 1 191 ? -0.553 -13.578 -1.072 1 76.5 191 TYR A O 1
ATOM 1483 N N . PHE A 1 192 ? -2.084 -12.375 -0.109 1 72.56 192 PHE A N 1
ATOM 1484 C CA . PHE A 1 192 ? -3.066 -13.43 -0.354 1 72.56 192 PHE A CA 1
ATOM 1485 C C . PHE A 1 192 ? -3.416 -13.508 -1.836 1 72.56 192 PHE A C 1
ATOM 1487 O O . PHE A 1 192 ? -3.754 -14.578 -2.344 1 72.56 192 PHE A O 1
ATOM 1494 N N . GLY A 1 193 ? -3.301 -12.32 -2.432 1 65.56 193 GLY A N 1
ATOM 1495 C CA . GLY A 1 193 ? -3.553 -12.336 -3.863 1 65.56 193 GLY A CA 1
ATOM 1496 C C . GLY A 1 193 ? -2.623 -13.273 -4.621 1 65.56 193 GLY A C 1
ATOM 1497 O O . GLY A 1 193 ? -3.074 -14.07 -5.441 1 65.56 193 GLY A O 1
ATOM 1498 N N . GLY A 1 194 ? -1.339 -13.227 -4.328 1 62.47 194 GLY A N 1
ATOM 1499 C CA . GLY A 1 194 ? -0.373 -14.109 -4.961 1 62.47 194 GLY A CA 1
ATOM 1500 C C . GLY A 1 194 ? -0.611 -15.578 -4.648 1 62.47 194 GLY A C 1
ATOM 1501 O O . GLY A 1 194 ? -0.521 -16.422 -5.535 1 62.47 194 GLY A O 1
ATOM 1502 N N . SER A 1 195 ? -1.005 -15.828 -3.465 1 66.06 195 SER A N 1
ATOM 1503 C CA . SER A 1 195 ? -1.229 -17.203 -3.039 1 66.06 195 SER A CA 1
ATOM 1504 C C . SER A 1 195 ? -2.496 -17.781 -3.664 1 66.06 195 SER A C 1
ATOM 1506 O O . SER A 1 195 ? -2.516 -18.938 -4.086 1 66.06 195 SER A O 1
ATOM 1508 N N . ILE A 1 196 ? -3.465 -16.938 -3.711 1 67.62 196 ILE A N 1
ATOM 1509 C CA . ILE A 1 196 ? -4.738 -17.391 -4.262 1 67.62 196 ILE A CA 1
ATOM 1510 C C . ILE A 1 196 ? -4.574 -17.688 -5.75 1 67.62 196 ILE A C 1
ATOM 1512 O O . ILE A 1 196 ? -5.125 -18.672 -6.258 1 67.62 196 ILE A O 1
ATOM 1516 N N . LEU A 1 197 ? -3.779 -16.891 -6.391 1 64.94 197 LEU A N 1
ATOM 1517 C CA . LEU A 1 197 ? -3.553 -17.109 -7.812 1 64.94 197 LEU A CA 1
ATOM 1518 C C . LEU A 1 197 ? -2.801 -18.422 -8.055 1 64.94 197 LEU A C 1
ATOM 1520 O O . LEU A 1 197 ? -3.16 -19.188 -8.945 1 64.94 197 LEU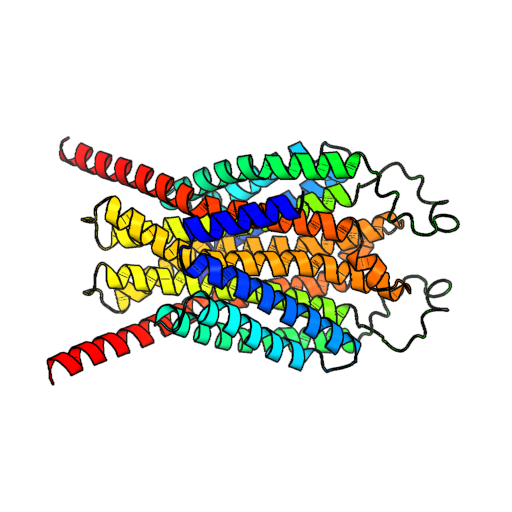 A O 1
ATOM 1524 N N . LEU A 1 198 ? -1.807 -18.562 -7.316 1 61.66 198 LEU A N 1
ATOM 1525 C CA . LEU A 1 198 ? -1.033 -19.797 -7.445 1 61.66 198 LEU A CA 1
ATOM 1526 C C . LEU A 1 198 ? -1.896 -21.016 -7.133 1 61.66 198 LEU A C 1
ATOM 1528 O O . LEU A 1 198 ? -1.841 -22.016 -7.852 1 61.66 198 LEU A O 1
ATOM 1532 N N . PHE A 1 199 ? -2.74 -20.797 -6.141 1 61.97 199 PHE A N 1
ATOM 1533 C CA . PHE A 1 199 ? -3.582 -21.891 -5.684 1 61.97 199 PHE A CA 1
ATOM 1534 C C . PHE A 1 199 ? -4.633 -22.234 -6.734 1 61.97 199 PHE A C 1
ATOM 1536 O O . PHE A 1 199 ? -4.926 -23.422 -6.957 1 61.97 199 PHE A O 1
ATOM 1543 N N . SER A 1 200 ? -5.211 -21.297 -7.199 1 61.66 200 SER A N 1
ATOM 1544 C CA . SER A 1 200 ? -6.223 -21.5 -8.227 1 61.66 200 SER A CA 1
ATOM 1545 C C . SER A 1 200 ? -5.641 -22.219 -9.438 1 61.66 200 SER A C 1
ATOM 1547 O O . SER A 1 200 ? -6.32 -23.031 -10.078 1 61.66 200 SER A O 1
ATOM 1549 N N . TYR A 1 201 ? -4.402 -21.953 -9.641 1 59.75 201 TYR A N 1
ATOM 1550 C CA . TYR A 1 201 ? -3.717 -22.609 -10.75 1 59.75 201 TYR A CA 1
ATOM 1551 C C . TYR A 1 201 ? -3.469 -24.078 -10.445 1 59.75 201 TYR A C 1
ATOM 1553 O O . TYR A 1 201 ? -3.67 -24.938 -11.305 1 59.75 201 TYR A O 1
ATOM 1561 N N . VAL A 1 202 ? -3.098 -24.297 -9.281 1 58.28 202 VAL A N 1
ATOM 1562 C CA . VAL A 1 202 ? -2.75 -25.672 -8.891 1 58.28 202 VAL A CA 1
ATOM 1563 C C . VAL A 1 202 ? -4.016 -26.516 -8.789 1 58.28 202 VAL A C 1
ATOM 1565 O O . VAL A 1 202 ? -4 -27.703 -9.102 1 58.28 202 VAL A O 1
ATOM 1568 N N . GLN A 1 203 ? -5.059 -25.875 -8.258 1 56.81 203 GLN A N 1
ATOM 1569 C CA . GLN A 1 203 ? -6.324 -26.578 -8.102 1 56.81 203 GLN A CA 1
ATOM 1570 C C . GLN A 1 203 ? -6.867 -27.047 -9.445 1 56.81 203 GLN A C 1
ATOM 1572 O O . GLN A 1 203 ? -7.535 -28.078 -9.523 1 56.81 203 GLN A O 1
ATOM 1577 N N . THR A 1 204 ? -6.66 -26.188 -10.375 1 52.72 204 THR A N 1
ATOM 1578 C CA . THR A 1 204 ? -7.105 -26.672 -11.68 1 52.72 204 THR A CA 1
ATOM 1579 C C . THR A 1 204 ? -6.453 -28 -12.023 1 52.72 204 THR A C 1
ATOM 1581 O O . THR A 1 204 ? -7.008 -28.797 -12.789 1 52.72 204 THR A O 1
ATOM 1584 N N . GLN A 1 205 ? -5.352 -28.25 -11.305 1 48.09 205 GLN A N 1
ATOM 1585 C CA . GLN A 1 205 ? -4.684 -29.516 -11.547 1 48.09 205 GLN A CA 1
ATOM 1586 C C . GLN A 1 205 ? -5.125 -30.578 -10.539 1 48.09 205 GLN A C 1
ATOM 1588 O O . GLN A 1 205 ? -4.504 -31.641 -10.422 1 48.09 205 GLN A O 1
ATOM 1593 N N . LYS A 1 206 ? -6.305 -30.625 -10.047 1 50.22 206 LYS A N 1
ATOM 1594 C CA . LYS A 1 206 ? -7.008 -31.609 -9.234 1 50.22 206 LYS A CA 1
ATOM 1595 C C . LYS A 1 206 ? -6.523 -31.578 -7.789 1 50.22 206 LYS A C 1
ATOM 1597 O O . LYS A 1 206 ? -6.707 -32.562 -7.047 1 50.22 206 LYS A O 1
ATOM 1602 N N . TYR A 1 207 ? -5.742 -30.609 -7.348 1 50.53 207 TYR A N 1
ATOM 1603 C CA . TYR A 1 207 ? -5.258 -30.734 -5.98 1 50.53 207 TYR A CA 1
ATOM 1604 C C . TYR A 1 207 ? -6.25 -30.141 -4.992 1 50.53 207 TYR A C 1
ATOM 1606 O O . TYR A 1 207 ? -6.992 -29.203 -5.328 1 50.53 207 TYR A O 1
ATOM 1614 N N . ASP A 1 208 ? -6.531 -30.891 -3.918 1 50.25 208 ASP A N 1
ATOM 1615 C CA . ASP A 1 208 ? -7.441 -30.531 -2.83 1 50.25 208 ASP A CA 1
ATOM 1616 C C . ASP A 1 208 ? -6.992 -29.266 -2.127 1 50.25 208 ASP A C 1
ATOM 1618 O O . ASP A 1 208 ? -5.793 -29 -2.014 1 50.25 208 ASP A O 1
ATOM 1622 N N . LEU A 1 209 ? -7.832 -28.312 -1.977 1 53.31 209 LEU A N 1
ATOM 1623 C CA . LEU A 1 209 ? -7.664 -27.078 -1.241 1 53.31 209 LEU A CA 1
ATOM 1624 C C . LEU A 1 209 ? -6.863 -27.297 0.036 1 53.31 209 LEU A C 1
ATOM 1626 O O . LEU A 1 209 ? -6.066 -26.438 0.432 1 53.31 209 LEU A O 1
ATOM 1630 N N . GLU A 1 210 ? -7.129 -28.453 0.638 1 51.62 210 GLU A N 1
ATOM 1631 C CA . GLU A 1 210 ? -6.445 -28.766 1.89 1 51.62 210 GLU A CA 1
ATOM 1632 C C . GLU A 1 210 ? -4.934 -28.812 1.695 1 51.62 210 GLU A C 1
ATOM 1634 O O . GLU A 1 210 ? -4.176 -28.375 2.561 1 51.62 210 GLU A O 1
ATOM 1639 N N . ILE A 1 211 ? -4.453 -29.312 0.634 1 54.22 211 ILE A N 1
ATOM 1640 C CA . ILE A 1 211 ? -3.023 -29.422 0.368 1 54.22 211 ILE A CA 1
ATOM 1641 C C . ILE A 1 211 ? -2.42 -28.031 0.176 1 54.22 211 ILE A C 1
ATOM 1643 O O . ILE A 1 211 ? -1.304 -27.766 0.629 1 54.22 211 ILE A O 1
ATOM 1647 N N . ILE A 1 212 ? -3.244 -27.266 -0.243 1 52.69 212 ILE A N 1
ATOM 1648 C CA . ILE A 1 212 ? -2.822 -25.891 -0.551 1 52.69 212 ILE A CA 1
ATOM 1649 C C . ILE A 1 212 ? -2.615 -25.109 0.744 1 52.69 212 ILE A C 1
ATOM 1651 O O . ILE A 1 212 ? -1.609 -24.422 0.902 1 52.69 212 ILE A O 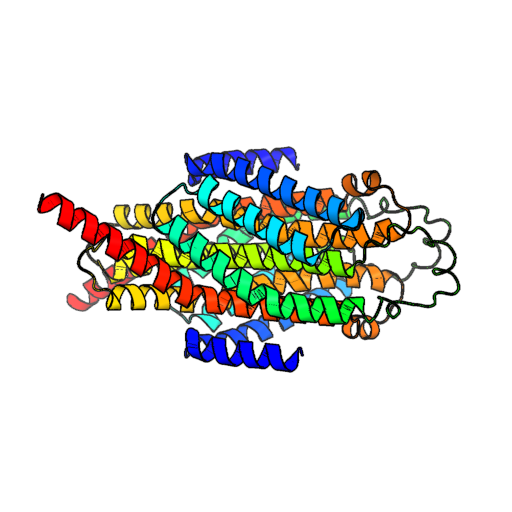1
ATOM 1655 N N . LEU A 1 213 ? -3.68 -25.203 1.592 1 54.66 213 LEU A N 1
ATOM 1656 C CA . LEU A 1 213 ? -3.635 -24.5 2.873 1 54.66 213 LEU A CA 1
ATOM 1657 C C . LEU A 1 213 ? -2.465 -25 3.719 1 54.66 213 LEU A C 1
ATOM 1659 O O . LEU A 1 213 ? -1.955 -24.266 4.566 1 54.66 213 LEU A O 1
ATOM 1663 N N . ASN A 1 214 ? -2.145 -26.109 3.301 1 53.09 214 ASN A N 1
ATOM 1664 C CA . ASN A 1 214 ? -1.061 -26.703 4.078 1 53.09 214 ASN A CA 1
ATOM 1665 C C . ASN A 1 214 ? 0.267 -26.641 3.33 1 53.09 214 ASN A C 1
ATOM 1667 O O . ASN A 1 214 ? 1.232 -27.297 3.711 1 53.09 214 ASN A O 1
ATOM 1671 N N . SER A 1 215 ? 0.206 -25.828 2.363 1 60.66 215 SER A N 1
ATOM 1672 C CA . SER A 1 215 ? 1.433 -25.766 1.575 1 60.66 215 SER A CA 1
ATOM 1673 C C . SER A 1 215 ? 2.463 -24.844 2.236 1 60.66 215 SER A C 1
ATOM 1675 O O . SER A 1 215 ? 2.104 -23.922 2.963 1 60.66 215 SER A O 1
ATOM 1677 N N . ARG A 1 216 ? 3.656 -25.203 2.277 1 62.81 216 ARG A N 1
ATOM 1678 C CA . ARG A 1 216 ? 4.793 -24.453 2.793 1 62.81 216 ARG A CA 1
ATOM 1679 C C . ARG A 1 216 ? 4.805 -23.031 2.223 1 62.81 216 ARG A C 1
ATOM 1681 O O . ARG A 1 216 ? 5.18 -22.078 2.914 1 62.81 216 ARG A O 1
ATOM 1688 N N . PHE A 1 217 ? 4.238 -22.891 1.035 1 64.5 217 PHE A N 1
ATOM 1689 C CA . PHE A 1 217 ? 4.203 -21.594 0.38 1 64.5 217 PHE A CA 1
ATOM 1690 C C . PHE A 1 217 ? 3.285 -20.625 1.126 1 64.5 217 PHE A C 1
ATOM 1692 O O . PHE A 1 217 ? 3.643 -19.484 1.361 1 64.5 217 PHE A O 1
ATOM 1699 N N . LEU A 1 218 ? 2.234 -21.203 1.496 1 67.38 218 LEU A N 1
ATOM 1700 C CA . LEU A 1 218 ? 1.275 -20.344 2.189 1 67.38 218 LEU A CA 1
ATOM 1701 C C . LEU A 1 218 ? 1.805 -19.938 3.559 1 67.38 218 LEU A C 1
ATOM 1703 O O . LEU A 1 218 ? 1.651 -18.781 3.967 1 67.38 218 LEU A O 1
ATOM 1707 N N . PHE A 1 219 ? 2.477 -20.891 4.168 1 70.44 219 PHE A N 1
ATOM 1708 C CA . PHE A 1 219 ? 3.01 -20.609 5.492 1 70.44 219 PHE A CA 1
ATOM 1709 C C . PHE A 1 219 ? 4.105 -19.547 5.418 1 70.44 219 PHE A C 1
ATOM 1711 O O . PHE A 1 219 ? 4.152 -18.641 6.25 1 70.44 219 PHE A O 1
ATOM 1718 N N . GLN A 1 220 ? 4.871 -19.672 4.41 1 73 220 GLN A N 1
ATOM 1719 C CA . GLN A 1 220 ? 5.953 -18.703 4.234 1 73 220 GLN A CA 1
ATOM 1720 C C . GLN A 1 220 ? 5.41 -17.328 3.855 1 73 220 GLN A C 1
ATOM 1722 O O . GLN A 1 220 ? 5.898 -16.312 4.344 1 73 220 GLN A O 1
ATOM 1727 N N . ASP A 1 221 ? 4.398 -17.328 3.062 1 72.94 221 ASP A N 1
ATOM 1728 C CA . ASP A 1 221 ? 3.812 -16.062 2.617 1 72.94 221 ASP A CA 1
ATOM 1729 C C . ASP A 1 221 ? 3.141 -15.336 3.775 1 72.94 221 ASP A C 1
ATOM 1731 O O . ASP A 1 221 ? 3.268 -14.117 3.902 1 72.94 221 ASP A O 1
ATOM 1735 N N . VAL A 1 222 ? 2.549 -16.125 4.57 1 78.5 222 VAL A N 1
ATOM 1736 C CA . VAL A 1 222 ? 1.88 -15.531 5.727 1 78.5 222 VAL A CA 1
ATOM 1737 C C . VAL A 1 222 ? 2.918 -14.977 6.699 1 78.5 222 VAL A C 1
ATOM 1739 O O . VAL A 1 222 ? 2.734 -13.898 7.273 1 78.5 222 VAL A O 1
ATOM 1742 N N . ALA A 1 223 ? 3.992 -15.68 6.824 1 82.44 223 ALA A N 1
ATOM 1743 C CA . ALA A 1 223 ? 5.059 -15.227 7.719 1 82.44 223 ALA A CA 1
ATOM 1744 C C . ALA A 1 223 ? 5.664 -13.914 7.23 1 82.44 223 ALA A C 1
ATOM 1746 O O . ALA A 1 223 ? 5.926 -13.016 8.023 1 82.44 223 ALA A O 1
ATOM 1747 N N . ILE A 1 224 ? 5.793 -13.789 5.98 1 81.19 224 ILE A N 1
ATOM 1748 C CA . ILE A 1 224 ? 6.375 -12.586 5.406 1 81.19 224 ILE A CA 1
ATOM 1749 C C . ILE A 1 224 ? 5.383 -11.43 5.523 1 81.19 224 ILE A C 1
ATOM 1751 O O . ILE A 1 224 ? 5.777 -10.289 5.789 1 81.19 224 ILE A O 1
ATOM 1755 N N . MET A 1 225 ? 4.133 -11.781 5.32 1 83.94 225 MET A N 1
ATOM 1756 C CA . MET A 1 225 ? 3.096 -10.758 5.461 1 83.94 225 MET A CA 1
ATOM 1757 C C . MET A 1 225 ? 3.059 -10.211 6.883 1 83.94 225 MET A C 1
ATOM 1759 O O . MET A 1 225 ? 2.975 -9 7.086 1 83.94 225 MET A O 1
ATOM 1763 N N . LEU A 1 226 ? 3.164 -11.125 7.809 1 88 226 LEU A N 1
ATOM 1764 C CA . LEU A 1 226 ? 3.15 -10.711 9.211 1 88 226 LEU A CA 1
ATOM 1765 C C . LEU A 1 226 ? 4.387 -9.891 9.547 1 88 226 LEU A C 1
ATOM 1767 O O . LEU A 1 226 ? 4.293 -8.883 10.25 1 88 226 LEU A O 1
ATOM 1771 N N . SER A 1 227 ? 5.477 -10.32 9.07 1 88.56 227 SER A N 1
ATOM 1772 C CA . SER A 1 227 ? 6.711 -9.57 9.281 1 88.56 227 SER A CA 1
ATOM 1773 C C . SER A 1 227 ? 6.641 -8.188 8.641 1 88.56 227 SER A C 1
ATOM 1775 O O . SER A 1 227 ? 7.133 -7.211 9.211 1 88.56 227 SER A O 1
ATOM 1777 N N . GLY A 1 228 ? 6.066 -8.148 7.465 1 88.75 228 GLY A N 1
ATOM 1778 C CA . GLY A 1 228 ? 5.871 -6.875 6.793 1 88.75 228 GLY A CA 1
ATOM 1779 C C . GLY A 1 228 ? 4.949 -5.938 7.551 1 88.75 228 GLY A C 1
ATOM 1780 O O . GLY A 1 228 ? 5.207 -4.734 7.629 1 88.75 228 GLY A O 1
ATOM 1781 N N . ALA A 1 229 ? 3.893 -6.523 8.094 1 89.62 229 ALA A N 1
ATOM 1782 C CA . ALA A 1 229 ? 2.963 -5.734 8.891 1 89.62 229 ALA A CA 1
ATOM 1783 C C . ALA A 1 229 ? 3.648 -5.168 10.133 1 89.62 229 ALA A C 1
ATOM 1785 O O . ALA A 1 229 ? 3.43 -4.008 10.492 1 89.62 229 ALA A O 1
ATOM 1786 N N . ILE A 1 230 ? 4.438 -5.922 10.711 1 91 230 ILE A N 1
ATOM 1787 C CA . ILE A 1 230 ? 5.195 -5.488 11.883 1 91 230 ILE A CA 1
ATOM 1788 C C . ILE A 1 230 ? 6.133 -4.348 11.492 1 91 230 ILE A C 1
ATOM 1790 O O . ILE A 1 230 ? 6.23 -3.346 12.203 1 91 230 ILE A O 1
ATOM 1794 N N . ALA A 1 231 ? 6.777 -4.559 10.406 1 90.88 231 ALA A N 1
ATOM 1795 C CA . ALA A 1 231 ? 7.68 -3.52 9.906 1 90.88 231 ALA A CA 1
ATOM 1796 C C . ALA A 1 231 ? 6.934 -2.205 9.695 1 90.88 231 ALA A C 1
ATOM 1798 O O . ALA A 1 231 ? 7.445 -1.135 10.031 1 90.88 231 ALA A O 1
ATOM 1799 N N . CYS A 1 232 ? 5.75 -2.217 9.211 1 89.62 232 CYS A N 1
ATOM 1800 C CA . CYS A 1 232 ? 4.949 -1.024 8.969 1 89.62 232 CYS A CA 1
ATOM 1801 C C . CYS A 1 232 ? 4.555 -0.355 10.281 1 89.62 232 CYS A C 1
ATOM 1803 O O . CYS A 1 232 ? 4.527 0.874 10.375 1 89.62 232 CYS A O 1
ATOM 1805 N N . LEU A 1 233 ? 4.273 -1.186 11.227 1 91.88 233 LEU A N 1
ATOM 1806 C CA . LEU A 1 233 ? 3.902 -0.638 12.523 1 91.88 233 LEU A CA 1
ATOM 1807 C C . LEU A 1 233 ? 5.074 0.112 13.148 1 91.88 233 LEU A C 1
ATOM 1809 O O . LEU A 1 233 ? 4.895 1.199 13.703 1 91.88 233 LEU A O 1
ATOM 1813 N N . VAL A 1 234 ? 6.215 -0.424 13.023 1 93.88 234 VAL A N 1
ATOM 1814 C CA . VAL A 1 234 ? 7.41 0.169 13.617 1 93.88 234 VAL A CA 1
ATOM 1815 C C . VAL A 1 234 ? 7.805 1.421 12.836 1 93.88 234 VAL A C 1
ATOM 1817 O O . VAL A 1 234 ? 8.445 2.322 13.383 1 93.88 234 VAL A O 1
ATOM 1820 N N . THR A 1 235 ? 7.391 1.475 11.617 1 95.06 235 THR A N 1
ATOM 1821 C CA . THR A 1 235 ? 7.73 2.604 10.758 1 95.06 235 THR A CA 1
ATOM 1822 C C . THR A 1 235 ? 7.109 3.893 11.297 1 95.06 235 THR A C 1
ATOM 1824 O O . THR A 1 235 ? 7.688 4.973 11.148 1 95.06 235 THR A O 1
ATOM 1827 N N . VAL A 1 236 ? 5.984 3.812 11.977 1 94 236 VAL A N 1
ATOM 1828 C CA . VAL A 1 236 ? 5.246 4.984 12.438 1 94 236 VAL A CA 1
ATOM 1829 C C . VAL A 1 236 ? 6.055 5.723 13.5 1 94 236 VAL A C 1
ATOM 1831 O O . VAL A 1 236 ? 6.422 6.887 13.32 1 94 236 VAL A O 1
ATOM 1834 N N . PRO A 1 237 ? 6.402 5.039 14.562 1 94.94 237 PRO A N 1
ATOM 1835 C CA . PRO A 1 237 ? 7.18 5.773 15.562 1 94.94 237 PRO A CA 1
ATOM 1836 C C . PRO A 1 237 ? 8.562 6.188 15.062 1 94.94 237 PRO A C 1
ATOM 1838 O O . PRO A 1 237 ? 9.062 7.254 15.422 1 94.94 237 PRO A O 1
ATOM 1841 N N . VAL A 1 238 ? 9.203 5.434 14.266 1 96 238 VAL A N 1
ATOM 1842 C CA . VAL A 1 238 ? 10.531 5.738 13.75 1 96 238 VAL A CA 1
ATOM 1843 C C . VAL A 1 238 ? 10.461 6.949 12.82 1 96 238 VAL A C 1
ATOM 1845 O O . VAL A 1 238 ? 11.336 7.824 12.867 1 96 238 VAL A O 1
ATOM 1848 N N . SER A 1 239 ? 9.445 6.977 11.977 1 96.38 239 SER A N 1
ATOM 1849 C CA . SER A 1 239 ? 9.281 8.109 11.07 1 96.38 239 SER A CA 1
ATOM 1850 C C . SER A 1 239 ? 9.031 9.398 11.836 1 96.38 239 SER A C 1
ATOM 1852 O O . SER A 1 239 ? 9.531 10.461 11.453 1 96.38 239 SER A O 1
ATOM 1854 N N . ILE A 1 240 ? 8.234 9.273 12.875 1 95.94 240 ILE A N 1
ATOM 1855 C CA . ILE A 1 240 ? 7.934 10.445 13.695 1 95.94 240 ILE A CA 1
ATOM 1856 C C . ILE A 1 240 ? 9.219 10.984 14.312 1 95.94 240 ILE A C 1
ATOM 1858 O O . ILE A 1 240 ? 9.484 12.188 14.266 1 95.94 240 ILE A O 1
ATOM 1862 N N . LYS A 1 241 ? 10.008 10.078 14.867 1 96 241 LYS A N 1
ATOM 1863 C CA . LYS A 1 241 ? 11.266 10.492 15.492 1 96 241 LYS A CA 1
ATOM 1864 C C . LYS A 1 241 ? 12.203 11.117 14.469 1 96 241 LYS A C 1
ATOM 1866 O O . LYS A 1 241 ? 12.875 12.109 14.758 1 96 241 LYS A O 1
ATOM 1871 N N . CYS A 1 242 ? 12.242 10.594 13.32 1 95.5 242 CYS A N 1
ATOM 1872 C CA . CYS A 1 242 ? 13.133 11.086 12.281 1 95.5 242 CYS A CA 1
ATOM 1873 C C . CYS A 1 242 ? 12.703 12.469 11.805 1 95.5 242 CYS A C 1
ATOM 1875 O O . CYS A 1 242 ? 13.547 13.352 11.602 1 95.5 242 CYS A O 1
ATOM 1877 N N . ILE A 1 243 ? 11.398 12.656 11.617 1 94.88 243 ILE A N 1
ATOM 1878 C CA . ILE A 1 243 ? 10.93 13.93 11.078 1 94.88 243 ILE A CA 1
ATOM 1879 C C . ILE A 1 243 ? 11.086 15.023 12.133 1 94.88 243 ILE A C 1
ATOM 1881 O O . ILE A 1 243 ? 11.43 16.156 11.812 1 94.88 243 ILE A O 1
ATOM 1885 N N . ILE A 1 244 ? 10.836 14.688 13.391 1 93.94 244 ILE A N 1
ATOM 1886 C CA . ILE A 1 244 ? 11 15.664 14.461 1 93.94 244 ILE A CA 1
ATOM 1887 C C . ILE A 1 244 ? 12.469 16.047 14.594 1 93.94 244 ILE A C 1
ATOM 1889 O O . ILE A 1 244 ? 12.805 17.219 14.797 1 93.94 244 ILE A O 1
ATOM 1893 N N . TRP A 1 245 ? 13.336 15.039 14.492 1 93.56 245 TRP A N 1
ATOM 1894 C CA . TRP A 1 245 ? 14.773 15.289 14.531 1 93.56 245 TRP A CA 1
ATOM 1895 C C . TRP A 1 245 ? 15.195 16.219 13.398 1 93.56 245 TRP A C 1
ATOM 1897 O O . TRP A 1 245 ? 16 17.141 13.609 1 93.56 245 TRP A O 1
ATOM 1907 N N . GLN A 1 246 ? 14.68 16.109 12.258 1 91.31 246 GLN A N 1
ATOM 1908 C CA . GLN A 1 246 ? 15.016 16.938 11.109 1 91.31 246 GLN A CA 1
ATOM 1909 C C . GLN A 1 246 ? 14.461 18.359 11.281 1 91.31 246 GLN A C 1
ATOM 1911 O O . GLN A 1 246 ? 15.117 19.328 10.898 1 91.31 246 GLN A O 1
ATOM 1916 N N . ILE A 1 247 ? 13.242 18.484 11.75 1 89.25 247 ILE A N 1
ATOM 1917 C CA . ILE A 1 247 ? 12.609 19.797 11.953 1 89.25 247 ILE A CA 1
ATOM 1918 C C . ILE A 1 247 ? 13.391 20.578 13.008 1 89.25 247 ILE A C 1
ATOM 1920 O O . ILE A 1 247 ? 13.578 21.797 12.867 1 89.25 247 ILE A O 1
ATOM 1924 N N . ARG A 1 248 ? 13.766 19.875 14.023 1 86.81 248 ARG A N 1
ATOM 1925 C CA . ARG A 1 248 ? 14.57 20.516 15.062 1 86.81 248 ARG A CA 1
ATOM 1926 C C . ARG A 1 248 ? 15.859 21.094 14.477 1 86.81 248 ARG A C 1
ATOM 1928 O O . ARG A 1 248 ? 16.281 22.188 14.859 1 86.81 248 ARG A O 1
ATOM 1935 N N . HIS A 1 249 ? 16.406 20.406 13.602 1 84.31 249 HIS A N 1
ATOM 1936 C CA . HIS A 1 249 ? 17.672 20.828 13 1 84.31 249 HIS A CA 1
ATOM 1937 C C . HIS A 1 249 ? 17.453 22.016 12.07 1 84.31 249 HIS A C 1
ATOM 1939 O O . HIS A 1 249 ? 18.344 22.875 11.93 1 84.31 249 HIS A O 1
ATOM 1945 N N . ILE A 1 250 ? 16.312 22.094 11.367 1 76.75 250 ILE A N 1
ATOM 1946 C CA . ILE A 1 250 ? 15.984 23.203 10.492 1 76.75 250 ILE A CA 1
ATOM 1947 C C . ILE A 1 250 ? 15.727 24.453 11.328 1 76.75 250 ILE A C 1
ATOM 1949 O O . ILE A 1 250 ? 16.172 25.547 10.977 1 76.75 250 ILE A O 1
ATOM 1953 N N . GLY A 1 251 ? 14.805 24.234 12.32 1 68.44 251 GLY A N 1
ATOM 1954 C CA . GLY A 1 251 ? 14.539 25.344 13.211 1 68.44 251 GLY A CA 1
ATOM 1955 C C . GLY A 1 251 ? 15.789 25.906 13.867 1 68.44 251 GLY A C 1
ATOM 1956 O O . GLY A 1 251 ? 15.922 27.109 14.039 1 68.44 251 GLY A O 1
ATOM 1957 N N . LEU A 1 252 ? 16.594 25.078 14.172 1 62.41 252 LEU A N 1
ATOM 1958 C CA . LEU A 1 252 ? 17.844 25.484 14.789 1 62.41 252 LEU A CA 1
ATOM 1959 C C . LEU A 1 252 ? 18.719 26.25 13.805 1 62.41 252 LEU A C 1
ATOM 1961 O O . LEU A 1 252 ? 19.375 27.219 14.18 1 62.41 252 LEU A O 1
ATOM 1965 N N . GLU A 1 253 ? 18.656 25.766 12.625 1 61.41 253 GLU A N 1
ATOM 1966 C CA . GLU A 1 253 ? 19.469 26.438 11.609 1 61.41 253 GLU A CA 1
ATOM 1967 C C . GLU A 1 253 ? 18.906 27.828 11.305 1 61.41 253 GLU A C 1
ATOM 1969 O O . GLU A 1 253 ? 19.672 28.766 11.078 1 61.41 253 GLU A O 1
ATOM 1974 N N . GLU A 1 254 ? 17.578 27.844 11.164 1 60.06 254 GLU A N 1
ATOM 1975 C CA . GLU A 1 254 ? 16.969 29.141 10.922 1 60.06 254 GLU A CA 1
ATOM 1976 C C . GLU A 1 254 ? 17.234 30.109 12.07 1 60.06 254 GLU A C 1
ATOM 1978 O O . GLU A 1 254 ? 17.484 31.297 11.844 1 60.06 254 GLU A O 1
ATOM 1983 N N . ASN A 1 255 ? 17.047 29.578 13.25 1 52.06 255 ASN A N 1
ATOM 1984 C CA . ASN A 1 255 ? 17.344 30.422 14.406 1 52.06 255 ASN A CA 1
ATOM 1985 C C . ASN A 1 255 ? 18.812 30.844 14.422 1 52.06 255 ASN A C 1
ATOM 1987 O O . ASN A 1 255 ? 19.125 31.953 14.828 1 52.06 255 ASN A O 1
ATOM 1991 N N . LYS A 1 256 ? 19.672 30.016 13.969 1 56.38 256 LYS A N 1
ATOM 1992 C CA . LYS A 1 256 ? 21.078 30.344 13.938 1 56.38 256 LYS A CA 1
ATOM 1993 C C . LYS A 1 256 ? 21.375 31.406 12.883 1 56.38 256 LY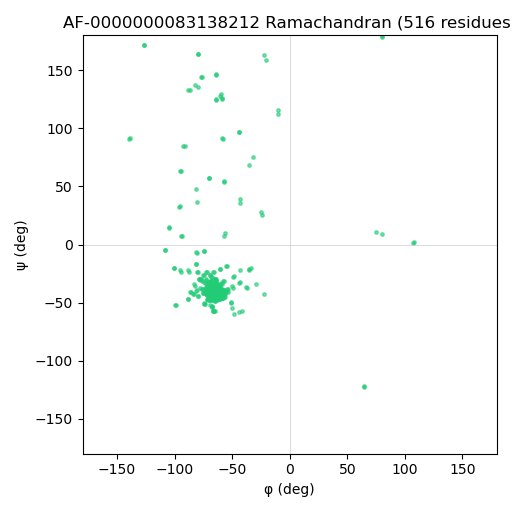S A C 1
ATOM 1995 O O . LYS A 1 256 ? 22.203 32.312 13.102 1 56.38 256 LYS A O 1
ATOM 2000 N N . SER A 1 257 ? 20.688 31.219 11.844 1 55.62 257 SER A N 1
ATOM 2001 C CA . SER A 1 257 ? 20.906 32.188 10.773 1 55.62 257 SER A CA 1
ATOM 2002 C C . SER A 1 257 ? 20.422 33.594 11.188 1 55.62 257 SER A C 1
ATOM 2004 O O . SER A 1 257 ? 20.891 34.594 10.656 1 55.62 257 SER A O 1
ATOM 2006 N N . GLU A 1 258 ? 19.312 33.656 11.891 1 52.19 258 GLU A N 1
ATOM 2007 C CA . GLU A 1 258 ? 18.828 34.938 12.375 1 52.19 258 GLU A CA 1
ATOM 2008 C C . GLU A 1 258 ? 19.797 35.562 13.375 1 52.19 258 GLU A C 1
ATOM 2010 O O . GLU A 1 258 ? 19.891 36.781 13.492 1 52.19 258 GLU A O 1
ATOM 2015 N N . ILE A 1 259 ? 20.438 34.75 14.07 1 50.59 259 ILE A N 1
ATOM 2016 C CA . ILE A 1 259 ? 21.391 35.25 15.055 1 50.59 259 ILE A CA 1
ATOM 2017 C C . ILE A 1 259 ? 22.672 35.719 14.344 1 50.59 259 ILE A C 1
ATOM 2019 O O . ILE A 1 259 ? 23.391 36.594 14.828 1 50.59 259 ILE A O 1
ATOM 2023 N N . LEU A 1 260 ? 22.891 35.031 13.289 1 42.44 260 LEU A N 1
ATOM 2024 C CA . LEU A 1 260 ? 24.078 35.531 12.594 1 42.44 260 LEU A CA 1
ATOM 2025 C C . LEU A 1 260 ? 23.734 36.75 11.742 1 42.44 260 LEU A C 1
ATOM 2027 O O . LEU A 1 260 ? 24.562 37.656 11.617 1 42.44 260 LEU A O 1
ATOM 2031 N N . MET B 1 1 ? 6.84 -20.297 14.508 1 79.06 1 MET B N 1
ATOM 2032 C CA . MET B 1 1 ? 7.305 -19.016 13.984 1 79.06 1 MET B CA 1
ATOM 2033 C C . MET B 1 1 ? 6.129 -18.125 13.617 1 79.06 1 MET B C 1
ATOM 2035 O O . MET B 1 1 ? 6.02 -17 14.125 1 79.06 1 MET B O 1
ATOM 2039 N N . ILE B 1 2 ? 5.02 -18.641 13.031 1 80.25 2 ILE B N 1
ATOM 2040 C CA . ILE B 1 2 ? 3.891 -17.844 12.586 1 80.25 2 ILE B CA 1
ATOM 2041 C C . ILE B 1 2 ? 3.111 -17.328 13.789 1 80.25 2 ILE B C 1
ATOM 2043 O O . ILE B 1 2 ? 2.732 -16.141 13.836 1 80.25 2 ILE B O 1
ATOM 2047 N N . ILE B 1 3 ? 3.006 -18.188 14.75 1 83.62 3 ILE B N 1
ATOM 2048 C CA . ILE B 1 3 ? 2.254 -17.812 15.945 1 83.62 3 ILE B CA 1
ATOM 2049 C C . ILE B 1 3 ? 2.988 -16.703 16.688 1 83.62 3 ILE B C 1
ATOM 2051 O O . ILE B 1 3 ? 2.365 -15.75 17.172 1 83.62 3 ILE B O 1
ATOM 2055 N N . PHE B 1 4 ? 4.262 -16.812 16.734 1 87.5 4 PHE B N 1
ATOM 2056 C CA . PHE B 1 4 ? 5.082 -15.805 17.391 1 87.5 4 PHE B CA 1
ATOM 2057 C C . PHE B 1 4 ? 4.945 -14.461 16.672 1 87.5 4 PHE B C 1
ATOM 2059 O O . PHE B 1 4 ? 4.746 -13.43 17.328 1 87.5 4 PHE B O 1
ATOM 2066 N N . LEU B 1 5 ? 5.004 -14.484 15.375 1 87.75 5 LEU B N 1
ATOM 2067 C CA . LEU B 1 5 ? 4.898 -13.258 14.602 1 87.75 5 LEU B CA 1
ATOM 2068 C C . LEU B 1 5 ? 3.508 -12.641 14.742 1 87.75 5 LEU B C 1
ATOM 2070 O O . LEU B 1 5 ? 3.367 -11.422 14.812 1 87.75 5 LEU B O 1
ATOM 2074 N N . ALA B 1 6 ? 2.553 -13.508 14.789 1 87.38 6 ALA B N 1
ATOM 2075 C CA . ALA B 1 6 ? 1.182 -13.031 14.953 1 87.38 6 ALA B CA 1
ATOM 2076 C C . ALA B 1 6 ? 0.989 -12.367 16.312 1 87.38 6 ALA B C 1
ATOM 2078 O O . ALA B 1 6 ? 0.336 -11.32 16.406 1 87.38 6 ALA B O 1
ATOM 2079 N N . LEU B 1 7 ? 1.602 -12.945 17.312 1 90.12 7 LEU B N 1
ATOM 2080 C CA . LEU B 1 7 ? 1.507 -12.383 18.656 1 90.12 7 LEU B CA 1
ATOM 2081 C C . LEU B 1 7 ? 2.229 -11.039 18.734 1 90.12 7 LEU B C 1
ATOM 2083 O O . LEU B 1 7 ? 1.732 -10.102 19.359 1 90.12 7 LEU B O 1
ATOM 2087 N N . VAL B 1 8 ? 3.348 -10.984 18.125 1 89 8 VAL B N 1
ATOM 2088 C CA . VAL B 1 8 ? 4.113 -9.734 18.109 1 89 8 VAL B CA 1
ATOM 2089 C C . VAL B 1 8 ? 3.316 -8.648 17.375 1 89 8 VAL B C 1
ATOM 2091 O O . VAL B 1 8 ? 3.266 -7.508 17.828 1 89 8 VAL B O 1
ATOM 2094 N N . LEU B 1 9 ? 2.732 -9.047 16.297 1 89.12 9 LEU B N 1
ATOM 2095 C CA . LEU B 1 9 ? 1.915 -8.094 15.555 1 89.12 9 LEU B CA 1
ATOM 2096 C C . LEU B 1 9 ? 0.748 -7.602 16.406 1 89.12 9 LEU B C 1
ATOM 2098 O O . LEU B 1 9 ? 0.471 -6.402 16.453 1 89.12 9 LEU B O 1
ATOM 2102 N N . PHE B 1 10 ? 0.188 -8.547 17.078 1 88.25 10 PHE B N 1
ATOM 2103 C CA . PHE B 1 10 ? -0.952 -8.219 17.922 1 88.25 10 PHE B CA 1
ATOM 2104 C C . PHE B 1 10 ? -0.549 -7.234 19.016 1 88.25 10 PHE B C 1
ATOM 2106 O O . PHE B 1 10 ? -1.228 -6.227 19.219 1 88.25 10 PHE B O 1
ATOM 2113 N N . PHE B 1 11 ? 0.501 -7.457 19.625 1 90.31 11 PHE B N 1
ATOM 2114 C CA . PHE B 1 11 ? 0.967 -6.605 20.703 1 90.31 11 PHE B CA 1
ATOM 2115 C C . PHE B 1 11 ? 1.364 -5.23 20.188 1 90.31 11 PHE B C 1
ATOM 2117 O O . PHE B 1 11 ? 1.044 -4.207 20.797 1 90.31 11 PHE B O 1
ATOM 2124 N N . LEU B 1 12 ? 2.018 -5.191 19.094 1 89.44 12 LEU B N 1
ATOM 2125 C CA . LEU B 1 12 ? 2.459 -3.92 18.531 1 89.44 12 LEU B CA 1
ATOM 2126 C C . LEU B 1 12 ? 1.269 -3.08 18.078 1 89.44 12 LEU B C 1
ATOM 2128 O O . LEU B 1 12 ? 1.289 -1.854 18.188 1 89.44 12 LEU B O 1
ATOM 2132 N N . MET B 1 13 ? 0.321 -3.76 17.547 1 87.56 13 MET B N 1
ATOM 2133 C CA . MET B 1 13 ? -0.873 -3.043 17.094 1 87.56 13 MET B CA 1
ATOM 2134 C C . MET B 1 13 ? -1.569 -2.369 18.281 1 87.56 13 MET B C 1
ATOM 2136 O O . MET B 1 13 ? -2.061 -1.247 18.156 1 87.56 13 MET B O 1
ATOM 2140 N N . ILE B 1 14 ? -1.558 -3.047 19.375 1 86.31 14 ILE B N 1
ATOM 2141 C CA . ILE B 1 14 ? -2.215 -2.5 20.562 1 86.31 14 ILE B CA 1
ATOM 2142 C C . ILE B 1 14 ? -1.375 -1.364 21.141 1 86.31 14 ILE B C 1
ATOM 2144 O O . ILE B 1 14 ? -1.913 -0.333 21.547 1 86.31 14 ILE B O 1
ATOM 2148 N N . ILE B 1 15 ? -0.082 -1.499 21.125 1 87.94 15 ILE B N 1
ATOM 2149 C CA . ILE B 1 15 ? 0.806 -0.518 21.75 1 87.94 15 ILE B CA 1
ATOM 2150 C C . ILE B 1 15 ? 0.847 0.747 20.891 1 87.94 15 ILE B C 1
ATOM 2152 O O . ILE B 1 15 ? 0.74 1.859 21.406 1 87.94 15 ILE B O 1
ATOM 2156 N N . ILE B 1 16 ? 0.91 0.575 19.625 1 85.44 16 ILE B N 1
ATOM 2157 C CA . ILE B 1 16 ? 1.064 1.722 18.734 1 85.44 16 ILE B CA 1
ATOM 2158 C C . ILE B 1 16 ? -0.31 2.277 18.359 1 85.44 16 ILE B C 1
ATOM 2160 O O . ILE B 1 16 ? -0.506 3.494 18.344 1 85.44 16 ILE B O 1
ATOM 2164 N N . GLY B 1 17 ? -1.223 1.395 17.984 1 82.75 17 GLY B N 1
ATOM 2165 C CA . GLY B 1 17 ? -2.541 1.82 17.547 1 82.75 17 GLY B CA 1
ATOM 2166 C C . GLY B 1 17 ? -3.49 2.111 18.688 1 82.75 17 GLY B C 1
ATOM 2167 O O . GLY B 1 17 ? -4.516 2.768 18.5 1 82.75 17 GLY B O 1
ATOM 2168 N N . GLY B 1 18 ? -3.195 1.638 19.969 1 80.38 18 GLY B N 1
ATOM 2169 C CA . GLY B 1 18 ? -4.098 1.808 21.094 1 80.38 18 GLY B CA 1
ATOM 2170 C C . GLY B 1 18 ? -5.414 1.072 20.922 1 80.38 18 GLY B C 1
ATOM 2171 O O . GLY B 1 18 ? -5.43 -0.127 20.641 1 80.38 18 GLY B O 1
ATOM 2172 N N . ASP B 1 19 ? -6.535 1.764 20.969 1 76.94 19 ASP B N 1
ATOM 2173 C CA . ASP B 1 19 ? -7.871 1.188 20.828 1 76.94 19 ASP B CA 1
ATOM 2174 C C . ASP B 1 19 ? -8.156 0.83 19.375 1 76.94 19 ASP B C 1
ATOM 2176 O O . ASP B 1 19 ? -8.805 -0.184 19.094 1 76.94 19 ASP B O 1
ATOM 2180 N N . ARG B 1 20 ? -7.535 1.487 18.516 1 77.56 20 ARG B N 1
ATOM 2181 C CA . ARG B 1 20 ? -7.75 1.271 17.078 1 77.56 20 ARG B CA 1
ATOM 2182 C C . ARG B 1 20 ? -6.977 0.055 16.594 1 77.56 20 ARG B C 1
ATOM 2184 O O . 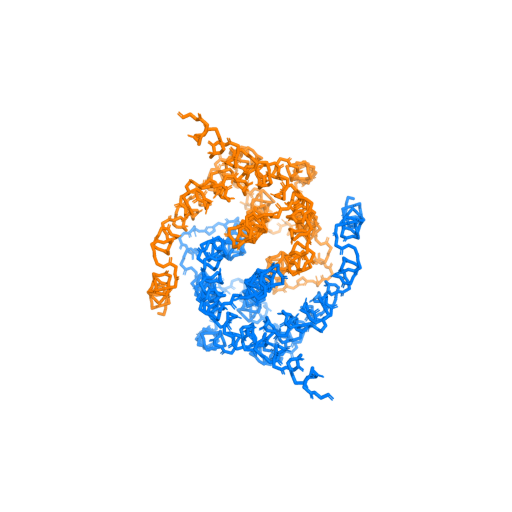ARG B 1 20 ? -7.367 -0.584 15.609 1 77.56 20 ARG B O 1
ATOM 2191 N N . GLY B 1 21 ? -5.922 -0.243 17.375 1 77.75 21 GLY B N 1
ATOM 2192 C CA . GLY B 1 21 ? -5.113 -1.39 17 1 77.75 21 GLY B CA 1
ATOM 2193 C C . GLY B 1 21 ? -5.844 -2.711 17.141 1 77.75 21 GLY B C 1
ATOM 2194 O O . GLY B 1 21 ? -5.797 -3.559 16.25 1 77.75 21 GLY B O 1
ATOM 2195 N N . ALA B 1 22 ? -6.566 -2.885 18.172 1 78.69 22 ALA B N 1
ATOM 2196 C CA . ALA B 1 22 ? -7.32 -4.109 18.422 1 78.69 22 ALA B CA 1
ATOM 2197 C C . ALA B 1 22 ? -8.445 -4.27 17.391 1 78.69 22 ALA B C 1
ATOM 2199 O O . ALA B 1 22 ? -8.695 -5.375 16.906 1 78.69 22 ALA B O 1
ATOM 2200 N N . VAL B 1 23 ? -9.062 -3.193 17.094 1 83.19 23 VAL B N 1
ATOM 2201 C CA . VAL B 1 23 ? -10.164 -3.205 16.141 1 83.19 23 VAL B CA 1
ATOM 2202 C C . VAL B 1 23 ? -9.641 -3.523 14.75 1 83.19 23 VAL B C 1
ATOM 2204 O O . VAL B 1 23 ? -10.32 -4.188 13.961 1 83.19 23 VAL B O 1
ATOM 2207 N N . SER B 1 24 ? -8.398 -3.078 14.562 1 83.19 24 SER B N 1
ATOM 2208 C CA . SER B 1 24 ? -7.793 -3.324 13.266 1 83.19 24 SER B CA 1
ATOM 2209 C C . SER B 1 24 ? -7.59 -4.816 13.023 1 83.19 24 SER B C 1
ATOM 2211 O O . SER B 1 24 ? -7.672 -5.281 11.883 1 83.19 24 SER B O 1
ATOM 2213 N N . ILE B 1 25 ? -7.395 -5.527 14.078 1 83.19 25 ILE B N 1
ATOM 2214 C CA . ILE B 1 25 ? -7.23 -6.973 13.969 1 83.19 25 ILE B CA 1
ATOM 2215 C C . ILE B 1 25 ? -8.555 -7.613 13.562 1 83.19 25 ILE B C 1
ATOM 2217 O O . ILE B 1 25 ? -8.586 -8.516 12.727 1 83.19 25 ILE B O 1
ATOM 2221 N N . MET B 1 26 ? -9.555 -7.148 14.133 1 84.25 26 MET B N 1
ATOM 2222 C CA . MET B 1 26 ? -10.883 -7.656 13.789 1 84.25 26 MET B CA 1
ATOM 2223 C C . MET B 1 26 ? -11.242 -7.309 12.352 1 84.25 26 MET B C 1
ATOM 2225 O O . MET B 1 26 ? -11.844 -8.117 11.641 1 84.25 26 MET B O 1
ATOM 2229 N N . ALA B 1 27 ? -10.867 -6.086 12.016 1 84.25 27 ALA B N 1
ATOM 2230 C CA . ALA B 1 27 ? -11.109 -5.672 10.633 1 84.25 27 ALA B CA 1
ATOM 2231 C C . ALA B 1 27 ? -10.32 -6.535 9.656 1 84.25 27 ALA B C 1
ATOM 2233 O O . ALA B 1 27 ? -10.82 -6.887 8.586 1 84.25 27 ALA B O 1
ATOM 2234 N N . LEU B 1 28 ? -9.164 -6.895 10.086 1 85.12 28 LEU B N 1
ATOM 2235 C CA . LEU B 1 28 ? -8.312 -7.762 9.273 1 85.12 28 LEU B CA 1
ATOM 2236 C C . LEU B 1 28 ? -8.945 -9.133 9.102 1 85.12 28 LEU B C 1
ATOM 2238 O O . LEU B 1 28 ? -9.008 -9.656 7.988 1 85.12 28 LEU B O 1
ATOM 2242 N N . ALA B 1 29 ? -9.367 -9.664 10.18 1 85.88 29 ALA B N 1
ATOM 2243 C CA . ALA B 1 29 ? -10.039 -10.961 10.141 1 85.88 29 ALA B CA 1
ATOM 2244 C C . ALA B 1 29 ? -11.281 -10.914 9.258 1 85.88 29 ALA B C 1
ATOM 2246 O O . ALA B 1 29 ? -11.539 -11.836 8.484 1 85.88 29 ALA B O 1
ATOM 2247 N N . GLY B 1 30 ? -12.062 -9.867 9.422 1 88.38 30 GLY B N 1
ATOM 2248 C CA . GLY B 1 30 ? -13.242 -9.703 8.586 1 88.38 30 GLY B CA 1
ATOM 2249 C C . GLY B 1 30 ? -12.922 -9.633 7.105 1 88.38 30 GLY B C 1
ATOM 2250 O O . GLY B 1 30 ? -13.617 -10.227 6.281 1 88.38 30 GLY B O 1
ATOM 2251 N N . ASN B 1 31 ? -11.844 -8.938 6.766 1 88.38 31 ASN B N 1
ATOM 2252 C CA . ASN B 1 31 ? -11.461 -8.797 5.363 1 88.38 31 ASN B CA 1
ATOM 2253 C C . ASN B 1 31 ? -10.969 -10.117 4.781 1 88.38 31 ASN B C 1
ATOM 2255 O O . ASN B 1 31 ? -11.172 -10.391 3.598 1 88.38 31 ASN B O 1
ATOM 2259 N N . ILE B 1 32 ? -10.328 -10.898 5.598 1 85.19 32 ILE B N 1
ATOM 2260 C CA . ILE B 1 32 ? -9.898 -12.219 5.16 1 85.19 32 ILE B CA 1
ATOM 2261 C C . ILE B 1 32 ? -11.125 -13.078 4.848 1 85.19 32 ILE B C 1
ATOM 2263 O O . ILE B 1 32 ? -11.156 -13.781 3.834 1 85.19 32 ILE B O 1
ATOM 2267 N N . ILE B 1 33 ? -12.086 -12.984 5.707 1 87.81 33 ILE B N 1
ATOM 2268 C CA . ILE B 1 33 ? -13.312 -13.75 5.531 1 87.81 33 ILE B CA 1
ATOM 2269 C C . ILE B 1 33 ? -14.016 -13.32 4.246 1 87.81 33 ILE B C 1
ATOM 2271 O O . ILE B 1 33 ? -14.461 -14.164 3.463 1 87.81 33 ILE B O 1
ATOM 2275 N N . ILE B 1 34 ? -14.062 -12.047 4.004 1 89.5 34 ILE B N 1
ATOM 2276 C CA . ILE B 1 34 ? -14.711 -11.523 2.805 1 89.5 34 ILE B CA 1
ATOM 2277 C C . ILE B 1 34 ? -13.961 -12.016 1.563 1 89.5 34 ILE B C 1
ATOM 2279 O O . ILE B 1 34 ? -14.586 -12.422 0.581 1 89.5 34 ILE B O 1
ATOM 2283 N N . LEU B 1 35 ? -12.641 -11.977 1.624 1 84.81 35 LEU B N 1
ATOM 2284 C CA . LEU B 1 35 ? -11.828 -12.414 0.498 1 84.81 35 LEU B CA 1
ATOM 2285 C C . LEU B 1 35 ? -12.047 -13.898 0.211 1 84.81 35 LEU B C 1
ATOM 2287 O O . LEU B 1 35 ? -12.266 -14.289 -0.938 1 84.81 35 LEU B O 1
ATOM 2291 N N . PHE B 1 36 ? -12.031 -14.734 1.224 1 81 36 PHE B N 1
ATOM 2292 C CA . PHE B 1 36 ? -12.188 -16.172 1.062 1 81 36 PHE B CA 1
ATOM 2293 C C . PHE B 1 36 ? -13.586 -16.516 0.548 1 81 36 PHE B C 1
ATOM 2295 O O . PHE B 1 36 ? -13.742 -17.344 -0.349 1 81 36 PHE B O 1
ATOM 2302 N N . PHE B 1 37 ? -14.5 -15.844 1.105 1 84.88 37 PHE B N 1
ATOM 2303 C CA . PHE B 1 37 ? -15.875 -16.094 0.675 1 84.88 37 PHE B CA 1
ATOM 2304 C C . PHE B 1 37 ? -16.078 -15.656 -0.771 1 84.88 37 PHE B C 1
ATOM 2306 O O . PHE B 1 37 ? -16.828 -16.281 -1.519 1 84.88 37 PHE B O 1
ATOM 2313 N N . SER B 1 38 ? -15.453 -14.602 -1.13 1 85.5 38 SER B N 1
ATOM 2314 C CA . SER B 1 38 ? -15.562 -14.125 -2.504 1 85.5 38 SER B CA 1
ATOM 2315 C C . SER B 1 38 ? -14.977 -15.133 -3.486 1 85.5 38 SER B C 1
ATOM 2317 O O . SER B 1 38 ? -15.547 -15.375 -4.555 1 85.5 38 SER B O 1
ATOM 2319 N N . VAL B 1 39 ? -13.922 -15.789 -3.133 1 78.31 39 VAL B N 1
ATOM 2320 C CA . VAL B 1 39 ? -13.273 -16.766 -3.996 1 78.31 39 VAL B CA 1
ATOM 2321 C C . VAL B 1 39 ? -14.148 -18.016 -4.113 1 78.31 39 VAL B C 1
ATOM 2323 O O . VAL B 1 39 ? -14.312 -18.562 -5.203 1 78.31 39 VAL B O 1
ATOM 2326 N N . ILE B 1 40 ? -14.734 -18.453 -2.98 1 77.56 40 ILE B N 1
ATOM 2327 C CA . ILE B 1 40 ? -15.594 -19.625 -2.957 1 77.56 40 ILE B CA 1
ATOM 2328 C C . ILE B 1 40 ? -16.828 -19.391 -3.824 1 77.56 40 ILE B C 1
ATOM 2330 O O . ILE B 1 40 ? -17.234 -20.25 -4.602 1 77.56 40 ILE B O 1
ATOM 2334 N N . LEU B 1 41 ? -17.375 -18.219 -3.689 1 82.06 41 LEU B N 1
ATOM 2335 C CA . LEU B 1 41 ? -18.562 -17.891 -4.465 1 82.06 41 LEU B CA 1
ATOM 2336 C C . LEU B 1 41 ? -18.234 -17.781 -5.949 1 82.06 41 LEU B C 1
ATOM 2338 O O . LEU B 1 41 ? -19.062 -18.141 -6.797 1 82.06 41 LEU B O 1
ATOM 2342 N N . MET B 1 42 ? -17.062 -17.281 -6.227 1 77.19 42 MET B N 1
ATOM 2343 C CA . MET B 1 42 ? -16.625 -17.203 -7.617 1 77.19 42 MET B CA 1
ATOM 2344 C C . MET B 1 42 ? -16.438 -18.609 -8.211 1 77.19 42 MET B C 1
ATOM 2346 O O . MET B 1 42 ? -16.766 -18.828 -9.383 1 77.19 42 MET B O 1
ATOM 2350 N N . SER B 1 43 ? -15.961 -19.547 -7.426 1 72.19 43 SER B N 1
ATOM 2351 C CA . SER B 1 43 ? -15.789 -20.922 -7.863 1 72.19 43 SER B CA 1
ATOM 2352 C C . SER B 1 43 ? -17.125 -21.609 -8.07 1 72.19 43 SER B C 1
ATOM 2354 O O . SER B 1 43 ? -17.234 -22.547 -8.859 1 72.19 43 SER B O 1
ATOM 2356 N N . ALA B 1 44 ? -18.141 -21.094 -7.324 1 75.56 44 ALA B N 1
ATOM 2357 C CA . ALA B 1 44 ? -19.484 -21.672 -7.434 1 75.56 44 ALA B CA 1
ATOM 2358 C C . ALA B 1 44 ? -20.203 -21.125 -8.664 1 75.56 44 ALA B C 1
ATOM 2360 O O . ALA B 1 44 ? -21.312 -21.547 -8.969 1 75.56 44 ALA B O 1
ATOM 2361 N N . GLY B 1 45 ? -19.609 -20.109 -9.383 1 76.38 45 GLY B N 1
ATOM 2362 C CA . GLY B 1 45 ? -20.172 -19.656 -10.648 1 76.38 45 GLY B CA 1
ATOM 2363 C C . GLY B 1 45 ? -20.828 -18.297 -10.555 1 76.38 45 GLY B C 1
ATOM 2364 O O . GLY B 1 45 ? -21.453 -17.828 -11.508 1 76.38 45 GLY B O 1
ATOM 2365 N N . PHE B 1 46 ? -20.797 -17.688 -9.453 1 80.88 46 PHE B N 1
ATOM 2366 C CA . PHE B 1 46 ? -21.375 -16.359 -9.328 1 80.88 46 PHE B CA 1
ATOM 2367 C C . PHE B 1 46 ? -20.641 -15.352 -10.203 1 80.88 46 PHE B C 1
ATOM 2369 O O . PHE B 1 46 ? -19.438 -15.508 -10.461 1 80.88 46 PHE B O 1
ATOM 2376 N N . PRO B 1 47 ? -21.438 -14.414 -10.688 1 81.56 47 PRO B N 1
ATOM 2377 C CA . PRO B 1 47 ? -20.781 -13.422 -11.547 1 81.56 47 PRO B CA 1
ATOM 2378 C C . PRO B 1 47 ? -19.656 -12.664 -10.836 1 81.56 47 PRO B C 1
ATOM 2380 O O . PRO B 1 47 ? -19.875 -12.109 -9.75 1 81.56 47 PRO B O 1
ATOM 2383 N N . ALA B 1 48 ? -18.516 -12.672 -11.398 1 81.56 48 ALA B N 1
ATOM 2384 C CA . ALA B 1 48 ? -17.297 -12.125 -10.805 1 81.56 48 ALA B CA 1
ATOM 2385 C C . ALA B 1 48 ? -17.406 -10.617 -10.602 1 81.56 48 ALA B C 1
ATOM 2387 O O . ALA B 1 48 ? -16.984 -10.094 -9.57 1 81.56 48 ALA B O 1
ATOM 2388 N N . LEU B 1 49 ? -18.031 -9.93 -11.523 1 82.81 49 LEU B N 1
ATOM 2389 C CA . LEU B 1 49 ? -18.094 -8.469 -11.492 1 82.81 49 LEU B CA 1
ATOM 2390 C C . LEU B 1 49 ? -18.906 -7.992 -10.297 1 82.81 49 LEU B C 1
ATOM 2392 O O . LEU B 1 49 ? -18.484 -7.082 -9.578 1 82.81 49 LEU B O 1
ATOM 2396 N N . PHE B 1 50 ? -20.016 -8.617 -10.086 1 84.69 50 PHE B N 1
ATOM 2397 C CA . PHE B 1 50 ? -20.875 -8.242 -8.969 1 84.69 50 PHE B CA 1
ATOM 2398 C C . PHE B 1 50 ? -20.203 -8.562 -7.641 1 84.69 50 PHE B C 1
ATOM 2400 O O . PHE B 1 50 ? -20.312 -7.797 -6.68 1 84.69 50 PHE B O 1
ATOM 2407 N N . LEU B 1 51 ? -19.531 -9.617 -7.637 1 86.56 51 LEU B N 1
ATOM 2408 C CA . LEU B 1 51 ? -18.859 -10.047 -6.414 1 86.56 51 LEU B CA 1
ATOM 2409 C C . LEU B 1 51 ? -17.719 -9.102 -6.062 1 86.56 51 LEU B C 1
ATOM 2411 O O . LEU B 1 51 ? -17.5 -8.797 -4.887 1 86.56 51 LEU B O 1
ATOM 2415 N N . ILE B 1 52 ? -17 -8.625 -7.066 1 86.69 52 ILE B N 1
ATOM 2416 C CA . ILE B 1 52 ? -15.891 -7.703 -6.863 1 86.69 52 ILE B CA 1
ATOM 2417 C C . ILE B 1 52 ? -16.406 -6.391 -6.277 1 86.69 52 ILE B C 1
ATOM 2419 O O . ILE B 1 52 ? -15.812 -5.852 -5.336 1 86.69 52 ILE B O 1
ATOM 2423 N N . LEU B 1 53 ? -17.516 -5.969 -6.785 1 87.69 53 LEU B N 1
ATOM 2424 C CA . LEU B 1 53 ? -18.078 -4.707 -6.324 1 87.69 53 LEU B CA 1
ATOM 2425 C C . LEU B 1 53 ? -18.641 -4.848 -4.91 1 87.69 53 LEU B C 1
ATOM 2427 O O . LEU B 1 53 ? -18.391 -3.994 -4.055 1 87.69 53 LEU B O 1
ATOM 2431 N N . ALA B 1 54 ? -19.328 -5.922 -4.688 1 90.81 54 ALA B N 1
ATOM 2432 C CA . ALA B 1 54 ? -19.938 -6.137 -3.381 1 90.81 54 ALA B CA 1
ATOM 2433 C C . ALA B 1 54 ? -18.875 -6.395 -2.312 1 90.81 54 ALA B C 1
ATOM 2435 O O . ALA B 1 54 ? -18.938 -5.812 -1.227 1 90.81 54 ALA B O 1
ATOM 2436 N N . ALA B 1 55 ? -17.984 -7.258 -2.615 1 91.12 55 ALA B N 1
ATOM 2437 C CA . ALA B 1 55 ? -16.906 -7.57 -1.672 1 91.12 55 ALA B CA 1
ATOM 2438 C C . ALA B 1 55 ? -16.016 -6.359 -1.441 1 91.12 55 ALA B C 1
ATOM 2440 O O . ALA B 1 55 ? -15.555 -6.125 -0.321 1 91.12 55 ALA B O 1
ATOM 2441 N N . GLY B 1 56 ? -15.734 -5.605 -2.506 1 91.25 56 GLY B N 1
ATOM 2442 C CA . GLY B 1 56 ? -14.953 -4.387 -2.369 1 91.25 56 GLY B CA 1
ATOM 2443 C C . GLY B 1 56 ? -15.602 -3.363 -1.454 1 91.25 56 GLY B C 1
ATOM 2444 O O . GLY B 1 56 ? -14.922 -2.75 -0.625 1 91.25 56 GLY B O 1
ATOM 2445 N N . ALA B 1 57 ? -16.891 -3.227 -1.635 1 91.62 57 ALA B N 1
ATOM 2446 C CA . ALA B 1 57 ? -17.625 -2.311 -0.768 1 91.62 57 ALA B CA 1
ATOM 2447 C C . ALA B 1 57 ? -17.594 -2.785 0.683 1 91.62 57 ALA B C 1
ATOM 2449 O O . ALA B 1 57 ? -17.484 -1.973 1.604 1 91.62 57 ALA B O 1
ATOM 2450 N N . GLY B 1 58 ? -17.703 -4.098 0.839 1 92.25 58 GLY B N 1
ATOM 2451 C CA . GLY B 1 58 ? -17.641 -4.66 2.178 1 92.25 58 GLY B CA 1
ATOM 2452 C C . GLY B 1 58 ? -16.297 -4.441 2.844 1 92.25 58 GLY B C 1
ATOM 2453 O O . GLY B 1 58 ? -16.219 -4.051 4.012 1 92.25 58 GLY B O 1
ATOM 2454 N N . VAL B 1 59 ? -15.234 -4.594 2.127 1 91 59 VAL B N 1
ATOM 2455 C CA . VAL B 1 59 ? -13.883 -4.406 2.641 1 91 59 VAL B CA 1
ATOM 2456 C C . VAL B 1 59 ? -13.664 -2.934 2.986 1 91 59 VAL B C 1
ATOM 2458 O O . VAL B 1 59 ? -13.047 -2.615 4.004 1 91 59 VAL B O 1
ATOM 2461 N N . CYS B 1 60 ? -14.172 -2.117 2.109 1 91.31 60 CYS B N 1
ATOM 2462 C CA . CYS B 1 60 ? -14.047 -0.683 2.346 1 91.31 60 CYS B CA 1
ATOM 2463 C C . CYS B 1 60 ? -14.742 -0.28 3.641 1 91.31 60 CYS B C 1
ATOM 2465 O O . CYS B 1 60 ? -14.172 0.448 4.457 1 91.31 60 CYS B O 1
ATOM 2467 N N . TYR B 1 61 ? -15.898 -0.776 3.748 1 91.62 61 TYR B N 1
ATOM 2468 C CA . TYR B 1 61 ? -16.672 -0.452 4.945 1 91.62 61 TYR B CA 1
ATOM 2469 C C . TYR B 1 61 ? -15.984 -1.001 6.195 1 91.62 61 TYR B C 1
ATOM 2471 O O . TYR B 1 61 ? -15.859 -0.297 7.199 1 91.62 61 TYR B O 1
ATOM 2479 N N . ASN B 1 62 ? -15.586 -2.176 6.156 1 90.19 62 ASN B N 1
ATOM 2480 C CA . ASN B 1 62 ? -14.945 -2.828 7.293 1 90.19 62 ASN B CA 1
ATOM 2481 C C . ASN B 1 62 ? -13.617 -2.166 7.652 1 90.19 62 ASN B C 1
ATOM 2483 O O . ASN B 1 62 ? -13.32 -1.957 8.828 1 90.19 62 ASN B O 1
ATOM 2487 N N . SER B 1 63 ? -12.844 -1.76 6.688 1 87.31 63 SER B N 1
ATOM 2488 C CA . SER B 1 63 ? -11.5 -1.229 6.891 1 87.31 63 SER B CA 1
ATOM 2489 C C . SER B 1 63 ? -11.547 0.221 7.363 1 87.31 63 SER B C 1
ATOM 2491 O O . SER B 1 63 ? -10.648 0.674 8.078 1 87.31 63 SER B O 1
ATOM 2493 N N . LEU B 1 64 ? -12.578 0.916 6.957 1 89.5 64 LEU B N 1
ATOM 2494 C CA . LEU B 1 64 ? -12.594 2.336 7.289 1 89.5 64 LEU B CA 1
ATOM 2495 C C . LEU B 1 64 ? -13.477 2.602 8.5 1 89.5 64 LEU B C 1
ATOM 2497 O O . LEU B 1 64 ? -13.016 3.146 9.508 1 89.5 64 LEU B O 1
ATOM 2501 N N . PHE B 1 65 ? -14.672 2.131 8.445 1 87.81 65 PHE B N 1
ATOM 2502 C CA . PHE B 1 65 ? -15.609 2.482 9.508 1 87.81 65 PHE B CA 1
ATOM 2503 C C . PHE B 1 65 ? -15.367 1.63 10.75 1 87.81 65 PHE B C 1
ATOM 2505 O O . PHE B 1 65 ? -15.406 2.135 11.875 1 87.81 65 PHE B O 1
ATOM 2512 N N . TYR B 1 66 ? -15.188 0.428 10.5 1 82.88 66 TYR B N 1
ATOM 2513 C CA . TYR B 1 66 ? -14.984 -0.447 11.648 1 82.88 66 TYR B CA 1
ATOM 2514 C C . TYR B 1 66 ? -13.664 -0.145 12.344 1 82.88 66 TYR B C 1
ATOM 2516 O O . TYR B 1 66 ? -13.586 -0.13 13.57 1 82.88 66 TYR B O 1
ATOM 2524 N N . GLN B 1 67 ? -12.672 0.165 11.641 1 79.94 67 GLN B N 1
ATOM 2525 C CA . GLN B 1 67 ? -11.328 0.346 12.18 1 79.94 67 GLN B CA 1
ATOM 2526 C C . GLN B 1 67 ? -11.148 1.744 12.766 1 79.94 67 GLN B C 1
ATOM 2528 O O . GLN B 1 67 ? -10.57 1.902 13.836 1 79.94 67 GLN B O 1
ATOM 2533 N N . ASN B 1 68 ? -11.664 2.803 12.055 1 82.25 68 ASN B N 1
ATOM 2534 C CA . ASN B 1 68 ? -11.367 4.18 12.438 1 82.25 68 ASN B CA 1
ATOM 2535 C C . ASN B 1 68 ? -12.594 4.863 13.047 1 82.25 68 ASN B C 1
ATOM 2537 O O . ASN B 1 68 ? -12.492 5.984 13.555 1 82.25 68 ASN B O 1
ATOM 2541 N N . GLY B 1 69 ? -13.695 4.227 13.062 1 81.62 69 GLY B N 1
ATOM 2542 C CA . GLY B 1 69 ? -14.891 4.828 13.625 1 81.62 69 GLY B CA 1
ATOM 2543 C C . GLY B 1 69 ? -15.578 5.793 12.672 1 81.62 69 GLY B C 1
ATOM 2544 O O . GLY B 1 69 ? -15.102 6.012 11.562 1 81.62 69 GLY B O 1
ATOM 2545 N N . ASN B 1 70 ? -16.609 6.301 13.133 1 85.94 70 ASN B N 1
ATOM 2546 C CA . ASN B 1 70 ? -17.406 7.223 12.336 1 85.94 70 ASN B CA 1
ATOM 2547 C C . ASN B 1 70 ? -17 8.672 12.57 1 85.94 70 ASN B C 1
ATOM 2549 O O . ASN B 1 70 ? -17.562 9.359 13.414 1 85.94 70 ASN B O 1
ATOM 2553 N N . ASN B 1 71 ? -15.984 9.148 11.867 1 88.88 71 ASN B N 1
ATOM 2554 C CA . ASN B 1 71 ? -15.516 10.531 11.938 1 88.88 71 ASN B CA 1
ATOM 2555 C C . ASN B 1 71 ? -15.461 11.172 10.547 1 88.88 71 ASN B C 1
ATOM 2557 O O . ASN B 1 71 ? -15.742 10.516 9.547 1 88.88 71 ASN B O 1
ATOM 2561 N N . ALA B 1 72 ? -15.227 12.383 10.531 1 90.06 72 ALA B N 1
ATOM 2562 C CA . ALA B 1 72 ? -15.242 13.148 9.281 1 90.06 72 ALA B CA 1
ATOM 2563 C C . ALA B 1 72 ? -14.195 12.617 8.305 1 90.06 72 ALA B C 1
ATOM 2565 O O . ALA B 1 72 ? -14.445 12.523 7.102 1 90.06 72 ALA B O 1
ATOM 2566 N N . LYS B 1 73 ? -13.078 12.242 8.859 1 91 73 LYS B N 1
ATOM 2567 C CA . LYS B 1 73 ? -12 11.727 8.016 1 91 73 LYS B CA 1
ATOM 2568 C C . LYS B 1 73 ? -12.383 10.398 7.379 1 91 73 LYS B C 1
ATOM 2570 O O . LYS B 1 73 ? -12.18 10.195 6.18 1 91 73 LYS B O 1
ATOM 2575 N N . THR B 1 74 ? -12.93 9.555 8.18 1 91.88 74 THR B N 1
ATOM 2576 C CA . THR B 1 74 ? -13.305 8.227 7.73 1 91.88 74 THR B CA 1
ATOM 2577 C C . THR B 1 74 ? -14.461 8.297 6.73 1 91.88 74 THR B C 1
ATOM 2579 O O . THR B 1 74 ? -14.461 7.582 5.727 1 91.88 74 THR B O 1
ATOM 2582 N N . ARG B 1 75 ? -15.375 9.086 6.98 1 93.81 75 ARG B N 1
ATOM 2583 C CA . ARG B 1 75 ? -16.5 9.258 6.07 1 93.81 75 ARG B CA 1
ATOM 2584 C C . ARG B 1 75 ? -16.031 9.797 4.719 1 93.81 75 ARG B C 1
ATOM 2586 O O . ARG B 1 75 ? -16.516 9.352 3.676 1 93.81 75 ARG B O 1
ATOM 2593 N N . SER B 1 76 ? -15.18 10.766 4.828 1 95.12 76 SER B N 1
ATOM 2594 C CA . SER B 1 76 ? -14.656 11.352 3.596 1 95.12 76 SER B CA 1
ATOM 2595 C C . SER B 1 76 ? -13.859 10.32 2.795 1 95.12 76 SER B C 1
ATOM 2597 O O . SER B 1 76 ? -14.016 10.227 1.575 1 95.12 76 SER B O 1
ATOM 2599 N N . ALA B 1 77 ? -13.031 9.594 3.523 1 94.69 77 ALA B N 1
ATOM 2600 C CA . ALA B 1 77 ? -12.234 8.562 2.865 1 94.69 77 ALA B CA 1
ATOM 2601 C C . ALA B 1 77 ? -13.133 7.48 2.26 1 94.69 77 ALA B C 1
ATOM 2603 O O . ALA B 1 77 ? -12.859 6.98 1.166 1 94.69 77 ALA B O 1
ATOM 2604 N N . PHE B 1 78 ? -14.219 7.164 2.971 1 94.56 78 PHE B N 1
ATOM 2605 C CA . PHE B 1 78 ? -15.164 6.152 2.5 1 94.56 78 PHE B CA 1
ATOM 2606 C C . PHE B 1 78 ? -15.859 6.617 1.227 1 94.56 78 PHE B C 1
ATOM 2608 O O . PHE B 1 78 ? -15.93 5.875 0.245 1 94.56 78 PHE B O 1
ATOM 2615 N N . LEU B 1 79 ? -16.328 7.75 1.215 1 94.81 79 LEU B N 1
ATOM 2616 C CA . LEU B 1 79 ? -17.031 8.297 0.053 1 94.81 79 LEU B CA 1
ATOM 2617 C C . LEU B 1 79 ? -16.078 8.398 -1.144 1 94.81 79 LEU B C 1
ATOM 2619 O O . LEU B 1 79 ? -16.469 8.062 -2.268 1 94.81 79 LEU B O 1
ATOM 2623 N N . ALA B 1 80 ? -14.938 8.906 -0.865 1 95.56 80 ALA B N 1
ATOM 2624 C CA . ALA B 1 80 ? -13.953 9.023 -1.933 1 95.56 80 ALA B CA 1
ATOM 2625 C C . ALA B 1 80 ? -13.617 7.66 -2.531 1 95.56 80 ALA B C 1
ATOM 2627 O O . ALA B 1 80 ? -13.562 7.508 -3.754 1 95.56 80 ALA B O 1
ATOM 2628 N N . THR B 1 81 ? -13.422 6.648 -1.676 1 93.88 81 THR B N 1
ATOM 2629 C CA . THR B 1 81 ? -13.07 5.305 -2.129 1 93.88 81 THR B CA 1
ATOM 2630 C C . THR B 1 81 ? -14.219 4.688 -2.928 1 93.88 81 THR B C 1
ATOM 2632 O O . THR B 1 81 ? -13.984 4.043 -3.953 1 93.88 81 THR B O 1
ATOM 2635 N N . LEU B 1 82 ? -15.398 4.898 -2.467 1 92.5 82 LEU B N 1
ATOM 2636 C CA . LEU B 1 82 ? -16.562 4.375 -3.182 1 92.5 82 LEU B CA 1
ATOM 2637 C C . LEU B 1 82 ? -16.656 4.973 -4.578 1 92.5 82 LEU B C 1
ATOM 2639 O O . LEU B 1 82 ? -16.953 4.262 -5.543 1 92.5 82 LEU B O 1
ATOM 2643 N N . PHE B 1 83 ? -16.438 6.211 -4.637 1 92.88 83 PHE B N 1
ATOM 2644 C CA . PHE B 1 83 ? -16.484 6.891 -5.926 1 92.88 83 PHE B CA 1
ATOM 2645 C C . PHE B 1 83 ? -15.398 6.355 -6.855 1 92.88 83 PHE B C 1
ATOM 2647 O O . PHE B 1 83 ? -15.656 6.102 -8.031 1 92.88 83 PHE B O 1
ATOM 2654 N N . VAL B 1 84 ? -14.234 6.195 -6.355 1 91.44 84 VAL B N 1
ATOM 2655 C CA . VAL B 1 84 ? -13.094 5.758 -7.148 1 91.44 84 VAL B CA 1
ATOM 2656 C C . VAL B 1 84 ? -13.281 4.301 -7.57 1 91.44 84 VAL B C 1
ATOM 2658 O O . VAL B 1 84 ? -12.867 3.906 -8.664 1 91.44 84 VAL B O 1
ATOM 2661 N N . MET B 1 85 ? -13.898 3.553 -6.719 1 89.12 85 MET B N 1
ATOM 2662 C CA . MET B 1 85 ? -14.203 2.164 -7.062 1 89.12 85 MET B CA 1
ATOM 2663 C C . MET B 1 85 ? -15.156 2.088 -8.25 1 89.12 85 MET B C 1
ATOM 2665 O O . MET B 1 85 ? -15.031 1.199 -9.094 1 89.12 85 MET B O 1
ATOM 2669 N N . LEU B 1 86 ? -16.078 2.957 -8.281 1 88.38 86 LEU B N 1
ATOM 2670 C CA . LEU B 1 86 ? -17 3.004 -9.414 1 88.38 86 LEU B CA 1
ATOM 2671 C C . LEU B 1 86 ? -16.25 3.322 -10.703 1 88.38 86 LEU B C 1
ATOM 2673 O O . LEU B 1 86 ? -16.562 2.76 -11.758 1 88.38 86 LEU B O 1
ATOM 2677 N N . ILE B 1 87 ? -15.281 4.16 -10.609 1 86.31 87 ILE B N 1
ATOM 2678 C CA . ILE B 1 87 ? -14.469 4.508 -11.766 1 86.31 87 ILE B CA 1
ATOM 2679 C C . ILE B 1 87 ? -13.609 3.312 -12.18 1 86.31 87 ILE B C 1
ATOM 2681 O O . ILE B 1 87 ? -13.438 3.039 -13.367 1 86.31 87 ILE B O 1
ATOM 2685 N N . LEU B 1 88 ? -13.078 2.611 -11.172 1 85.75 88 LEU B N 1
ATOM 2686 C CA . LEU B 1 88 ? -12.242 1.442 -11.414 1 85.75 88 LEU B CA 1
ATOM 2687 C C . LEU B 1 88 ? -13.047 0.316 -12.047 1 85.75 88 LEU B C 1
ATOM 2689 O O . LEU B 1 88 ? -12.484 -0.561 -12.711 1 85.75 88 LEU B O 1
ATOM 2693 N N . PHE B 1 89 ? -14.297 0.343 -11.844 1 84.38 89 PHE B N 1
ATOM 2694 C CA . PHE B 1 89 ? -15.18 -0.688 -12.383 1 84.38 89 PHE B CA 1
ATOM 2695 C C . PHE B 1 89 ? -15.18 -0.658 -13.906 1 84.38 89 PHE B C 1
ATOM 2697 O O . PHE B 1 89 ? -15.305 -1.7 -14.555 1 84.38 89 PHE B O 1
ATOM 2704 N N . ILE B 1 90 ? -15.023 0.424 -14.484 1 85 90 ILE B N 1
ATOM 2705 C CA . ILE B 1 90 ? -15.102 0.593 -15.93 1 85 90 ILE B CA 1
ATOM 2706 C C . ILE B 1 90 ? -13.969 -0.175 -16.609 1 85 90 ILE B C 1
ATOM 2708 O O . ILE B 1 90 ? -14.211 -1.061 -17.422 1 85 90 ILE B O 1
ATOM 2712 N N . PRO B 1 91 ? -12.766 0.077 -16.297 1 80.94 91 PRO B N 1
ATOM 2713 C CA . PRO B 1 91 ? -11.703 -0.701 -16.938 1 80.94 91 PRO B CA 1
ATOM 2714 C C . PRO B 1 91 ? -11.766 -2.186 -16.578 1 80.94 91 PRO B C 1
ATOM 2716 O O . PRO B 1 91 ? -11.406 -3.033 -17.406 1 80.94 91 PRO B O 1
ATOM 2719 N N . ILE B 1 92 ? -12.141 -2.494 -15.375 1 79.5 92 ILE B N 1
ATOM 2720 C CA . ILE B 1 92 ? -12.227 -3.891 -14.961 1 79.5 92 ILE B CA 1
ATOM 2721 C C . ILE B 1 92 ? -13.242 -4.629 -15.836 1 79.5 92 ILE B C 1
ATOM 2723 O O . ILE B 1 92 ? -13.023 -5.777 -16.219 1 79.5 92 ILE B O 1
ATOM 2727 N N . TYR B 1 93 ? -14.336 -3.967 -16.062 1 80.94 93 TYR B N 1
ATOM 2728 C CA . TYR B 1 93 ? -15.359 -4.547 -16.922 1 80.94 93 TYR B CA 1
ATOM 2729 C C . TYR B 1 93 ? -14.812 -4.836 -18.312 1 80.94 93 TYR B C 1
ATOM 2731 O O . TYR B 1 93 ? -15.039 -5.914 -18.859 1 80.94 93 TYR B O 1
ATOM 2739 N N . PHE B 1 94 ? -14.094 -3.941 -18.875 1 78.31 94 PHE B N 1
ATOM 2740 C CA . PHE B 1 94 ? -13.562 -4.086 -20.219 1 78.31 94 PHE B CA 1
ATOM 2741 C C . PHE B 1 94 ? -12.492 -5.168 -20.266 1 78.31 94 PHE B C 1
ATOM 2743 O O . PHE B 1 94 ? -12.398 -5.922 -21.234 1 78.31 94 PHE B O 1
ATOM 2750 N N . ILE B 1 95 ? -11.734 -5.246 -19.281 1 74.12 95 ILE B N 1
ATOM 2751 C CA . ILE B 1 95 ? -10.656 -6.23 -19.219 1 74.12 95 ILE B CA 1
ATOM 2752 C C . ILE B 1 95 ? -11.242 -7.629 -19.047 1 74.12 95 ILE B C 1
ATOM 2754 O O . ILE B 1 95 ? -10.789 -8.578 -19.688 1 74.12 95 ILE B O 1
ATOM 2758 N N . THR B 1 96 ? -12.172 -7.75 -18.141 1 69.56 96 THR B N 1
ATOM 2759 C CA . THR B 1 96 ? -12.805 -9.039 -17.891 1 69.56 96 THR B CA 1
ATOM 2760 C C . THR B 1 96 ? -13.609 -9.484 -19.109 1 69.56 96 THR B C 1
ATOM 2762 O O . THR B 1 96 ? -13.68 -10.68 -19.406 1 69.56 96 THR B O 1
ATOM 2765 N N . TRP B 1 97 ? -14.344 -8.562 -19.672 1 66.69 97 TRP B N 1
ATOM 2766 C CA . TRP B 1 97 ? -15.141 -8.883 -20.859 1 66.69 97 TRP B CA 1
ATOM 2767 C C . TRP B 1 97 ? -14.25 -9.359 -22 1 66.69 97 TRP B C 1
ATOM 2769 O O . TRP B 1 97 ? -14.578 -10.336 -22.672 1 66.69 97 TRP B O 1
ATOM 2779 N N . ARG B 1 98 ? -13.148 -8.711 -22.141 1 61.34 98 ARG B N 1
ATOM 2780 C CA . ARG B 1 98 ? -12.227 -9.094 -23.203 1 61.34 98 ARG B CA 1
ATOM 2781 C C . ARG B 1 98 ? -11.531 -10.414 -22.891 1 61.34 98 ARG B C 1
ATOM 2783 O O . ARG B 1 98 ? -11.188 -11.18 -23.781 1 61.34 98 ARG B O 1
ATOM 2790 N N . ALA B 1 99 ? -11.219 -10.602 -21.594 1 54.69 99 ALA B N 1
ATOM 2791 C CA . ALA B 1 99 ? -10.594 -11.852 -21.172 1 54.69 99 ALA B CA 1
ATOM 2792 C C . ALA B 1 99 ? -11.562 -13.023 -21.312 1 54.69 99 ALA B C 1
ATOM 2794 O O . ALA B 1 99 ? -11.141 -14.148 -21.609 1 54.69 99 ALA B O 1
ATOM 2795 N N . GLY B 1 100 ? -12.758 -12.969 -20.766 1 50.75 100 GLY B N 1
ATOM 2796 C CA . GLY B 1 100 ? -13.758 -14.008 -20.969 1 50.75 100 GLY B CA 1
ATOM 2797 C C . GLY B 1 100 ? -13.984 -14.344 -22.422 1 50.75 100 GLY B C 1
ATOM 2798 O O . GLY B 1 100 ? -14.266 -15.492 -22.766 1 50.75 100 GLY B O 1
ATOM 2799 N N . SER B 1 101 ? -14.188 -13.305 -23.219 1 39.22 101 SER B N 1
ATOM 2800 C CA . SER B 1 101 ? -14.406 -13.742 -24.594 1 39.22 101 SER B CA 1
ATOM 2801 C C . SER B 1 101 ? -13.258 -14.617 -25.078 1 39.22 101 SER B C 1
ATOM 2803 O O . SER B 1 101 ? -13.422 -15.375 -26.031 1 39.22 101 SER B O 1
ATOM 2805 N N . TYR B 1 102 ? -12.023 -14.289 -24.734 1 37.06 102 TYR B N 1
ATOM 2806 C CA . TYR B 1 102 ? -10.945 -15.172 -25.172 1 37.06 102 TYR B CA 1
ATOM 2807 C C . TYR B 1 102 ? -10.578 -16.172 -24.094 1 37.06 102 TYR B C 1
ATOM 2809 O O . TYR B 1 102 ? -10.109 -15.797 -23.016 1 37.06 102 TYR B O 1
ATOM 2817 N N . GLY B 1 103 ? -11.422 -17.078 -23.656 1 35.06 103 GLY B N 1
ATOM 2818 C CA . GLY B 1 103 ? -11.07 -18.25 -22.891 1 35.06 103 GLY B CA 1
ATOM 2819 C C . GLY B 1 103 ? -9.57 -18.5 -22.828 1 35.06 103 GLY B C 1
ATOM 2820 O O . GLY B 1 103 ? -8.836 -18.141 -23.75 1 35.06 103 GLY B O 1
ATOM 2821 N N . LEU B 1 104 ? -8.898 -18.453 -21.688 1 35.69 104 LEU B N 1
ATOM 2822 C CA . LEU B 1 104 ? -7.527 -18.906 -21.5 1 35.69 104 LEU B CA 1
ATOM 2823 C C . LEU B 1 104 ? -7.152 -19.953 -22.547 1 35.69 104 LEU B C 1
ATOM 2825 O O . LEU B 1 104 ? -6.848 -21.094 -22.203 1 35.69 104 LEU B O 1
ATOM 2829 N N . ASN B 1 105 ? -7.77 -19.953 -23.641 1 32.88 105 ASN B N 1
ATOM 2830 C CA . ASN B 1 105 ? -7.289 -20.938 -24.609 1 32.88 105 ASN B CA 1
ATOM 2831 C C . ASN B 1 105 ? -5.773 -20.875 -24.766 1 32.88 105 ASN B C 1
ATOM 2833 O O . ASN B 1 105 ? -5.141 -21.875 -25.125 1 32.88 105 ASN B O 1
ATOM 2837 N N . GLU B 1 106 ? -5.277 -19.609 -24.719 1 35.41 106 GLU B N 1
ATOM 2838 C CA . GLU B 1 106 ? -3.93 -19.562 -25.281 1 35.41 106 GLU B CA 1
ATOM 2839 C C . GLU B 1 106 ? -2.893 -20.031 -24.266 1 35.41 106 GLU B C 1
ATOM 2841 O O . GLU B 1 106 ? -1.717 -20.188 -24.594 1 35.41 106 GLU B O 1
ATOM 2846 N N . LEU B 1 107 ? -3.035 -19.672 -22.984 1 35.94 107 LEU B N 1
ATOM 2847 C CA . LEU B 1 107 ? -2.088 -20.516 -22.266 1 35.94 107 LEU B CA 1
ATOM 2848 C C . LEU B 1 107 ? -2.363 -22 -22.531 1 35.94 107 LEU B C 1
ATOM 2850 O O . LEU B 1 107 ? -2.408 -22.797 -21.594 1 35.94 107 LEU B O 1
ATOM 2854 N N . GLN B 1 108 ? -3.285 -22.328 -23.469 1 34.12 108 GLN B N 1
ATOM 2855 C CA . GLN B 1 108 ? -3.248 -23.641 -24.109 1 34.12 108 GLN B CA 1
ATOM 2856 C C . GLN B 1 108 ? -1.82 -24.031 -24.484 1 34.12 108 GLN B C 1
ATOM 2858 O O . GLN B 1 108 ? -1.356 -23.719 -25.578 1 34.12 108 GLN B O 1
ATOM 2863 N N . ILE B 1 109 ? -0.861 -23.734 -23.781 1 35.5 109 ILE B N 1
ATOM 2864 C CA . ILE B 1 109 ? 0.231 -24.672 -24.047 1 35.5 109 ILE B CA 1
ATOM 2865 C C . ILE B 1 109 ? -0.327 -25.969 -24.625 1 35.5 109 ILE B C 1
ATOM 2867 O O . ILE B 1 109 ? -1.504 -26.281 -24.438 1 35.5 109 ILE B O 1
ATOM 2871 N N . SER B 1 110 ? 0.505 -26.844 -25.266 1 31.36 110 SER B N 1
ATOM 2872 C CA . SER B 1 110 ? 0.23 -28.172 -25.781 1 31.36 110 SER B CA 1
ATOM 2873 C C . SER B 1 110 ? -0.754 -28.922 -24.891 1 31.36 110 SER B C 1
ATOM 2875 O O . SER B 1 110 ? -0.402 -29.344 -23.781 1 31.36 110 SER B O 1
ATOM 2877 N N . GLU B 1 111 ? -1.881 -28.672 -24.734 1 34.19 111 GLU B N 1
ATOM 2878 C CA . GLU B 1 111 ? -3.062 -29.438 -24.359 1 34.19 111 GLU B CA 1
ATOM 2879 C C . GLU B 1 111 ? -2.93 -30.891 -24.812 1 34.19 111 GLU B C 1
ATOM 2881 O O . GLU B 1 111 ? -3.828 -31.703 -24.562 1 34.19 111 GLU B O 1
ATOM 2886 N N . ASP B 1 112 ? -2.312 -31.297 -25.906 1 32.97 112 ASP B N 1
ATOM 2887 C CA . ASP B 1 112 ? -2.504 -32.719 -26.172 1 32.97 112 ASP B CA 1
ATOM 2888 C C . ASP B 1 112 ? -2.408 -33.531 -24.875 1 32.97 112 ASP B C 1
ATOM 2890 O O . ASP B 1 112 ? -3.16 -34.5 -24.672 1 32.97 112 ASP B O 1
ATOM 2894 N N . ASP B 1 113 ? -1.382 -33.5 -24.109 1 31.08 113 ASP B N 1
ATOM 2895 C CA . ASP B 1 113 ? -1.306 -34.375 -22.922 1 31.08 113 ASP B CA 1
ATOM 2896 C C . ASP B 1 113 ? -2.037 -33.75 -21.75 1 31.08 113 ASP B C 1
ATOM 2898 O O . ASP B 1 113 ? -2.533 -34.438 -20.859 1 31.08 113 ASP B O 1
ATOM 2902 N N . PHE B 1 114 ? -2.072 -32.375 -21.531 1 30.88 114 PHE B N 1
ATOM 2903 C CA . PHE B 1 114 ? -2.658 -31.828 -20.312 1 30.88 114 PHE B CA 1
ATOM 2904 C C . PHE B 1 114 ? -4.113 -31.438 -20.547 1 30.88 114 PHE B C 1
ATOM 2906 O O . PHE B 1 114 ? -4.805 -31.031 -19.609 1 30.88 114 PHE B O 1
ATOM 2913 N N . MET B 1 115 ? -4.738 -31.156 -21.688 1 30.38 115 MET B N 1
ATOM 2914 C CA . MET B 1 115 ? -6.121 -30.906 -22.094 1 30.38 115 MET B CA 1
ATOM 2915 C C . MET B 1 115 ? -7.023 -32.094 -21.734 1 30.38 115 MET B C 1
ATOM 2917 O O . MET B 1 115 ? -8.242 -32 -21.906 1 30.38 115 MET B O 1
ATOM 2921 N N . TYR B 1 116 ? -6.637 -33.312 -21.891 1 32.06 116 TYR B N 1
ATOM 2922 C CA . TYR B 1 116 ? -7.551 -34.438 -21.719 1 32.06 116 TYR B CA 1
ATOM 2923 C C . TYR B 1 116 ? -8.312 -34.344 -20.406 1 32.06 116 TYR B C 1
ATOM 2925 O O . TYR B 1 116 ? -9.492 -34.656 -20.328 1 32.06 116 TYR B O 1
ATOM 2933 N N . TYR B 1 11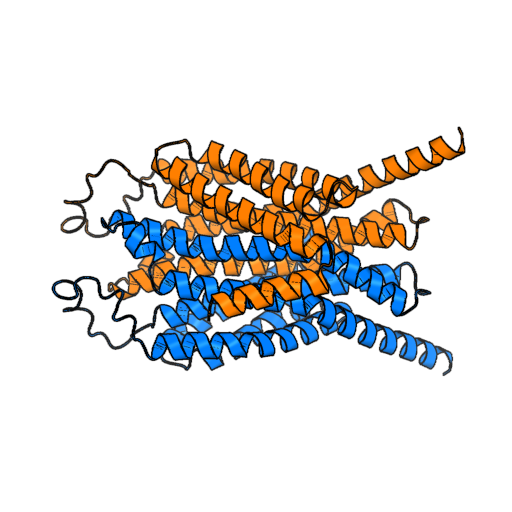7 ? -7.637 -34.219 -19.281 1 30.91 117 TYR B N 1
ATOM 2934 C CA . TYR B 1 117 ? -8.305 -34.562 -18.031 1 30.91 117 TYR B CA 1
ATOM 2935 C C . TYR B 1 117 ? -9.25 -33.438 -17.609 1 30.91 117 TYR B C 1
ATOM 2937 O O . TYR B 1 117 ? -10.078 -33.625 -16.703 1 30.91 117 TYR B O 1
ATOM 2945 N N . TYR B 1 118 ? -8.93 -32.156 -17.797 1 34.47 118 TYR B N 1
ATOM 2946 C CA . TYR B 1 118 ? -9.633 -31.188 -16.953 1 34.47 118 TYR B CA 1
ATOM 2947 C C . TYR B 1 118 ? -11.016 -30.891 -17.5 1 34.47 118 TYR B C 1
ATOM 2949 O O . TYR B 1 118 ? -11.172 -29.984 -18.328 1 34.47 118 TYR B O 1
ATOM 2957 N N . ASN B 1 119 ? -11.758 -31.672 -18.031 1 32.38 119 ASN B N 1
ATOM 2958 C CA . ASN B 1 119 ? -13.188 -31.547 -18.281 1 32.38 119 ASN B CA 1
ATOM 2959 C C . ASN B 1 119 ? -13.922 -30.969 -17.078 1 32.38 119 ASN B C 1
ATOM 2961 O O . ASN B 1 119 ? -15.148 -31.062 -16.984 1 32.38 119 ASN B O 1
ATOM 2965 N N . THR B 1 120 ? -13.344 -31.047 -15.766 1 34.12 120 THR B N 1
ATOM 2966 C CA . THR B 1 120 ? -14.305 -30.766 -14.711 1 34.12 120 THR B CA 1
ATOM 2967 C C . THR B 1 120 ? -14.812 -29.328 -14.805 1 34.12 120 THR B C 1
ATOM 2969 O O . THR B 1 120 ? -14.031 -28.406 -15.047 1 34.12 120 THR B O 1
ATOM 2972 N N . ASP B 1 121 ? -16.094 -29.031 -14.883 1 36.75 121 ASP B N 1
ATOM 2973 C CA . ASP B 1 121 ? -17.031 -27.922 -15.016 1 36.75 121 ASP B CA 1
ATOM 2974 C C . ASP B 1 121 ? -16.641 -26.766 -14.094 1 36.75 121 ASP B C 1
ATOM 2976 O O . ASP B 1 121 ? -17.281 -25.703 -14.125 1 36.75 121 ASP B O 1
ATOM 2980 N N . ILE B 1 122 ? -16.062 -27.062 -12.898 1 41.25 122 ILE B N 1
ATOM 2981 C CA . ILE B 1 122 ? -15.836 -25.922 -12.008 1 41.25 122 ILE B CA 1
ATOM 2982 C C . ILE B 1 122 ? -14.727 -25.047 -12.578 1 41.25 122 ILE B C 1
ATOM 2984 O O . ILE B 1 122 ? -13.547 -25.375 -12.5 1 41.25 122 ILE B O 1
ATOM 2988 N N . SER B 1 123 ? -14.75 -24.5 -13.773 1 46.66 123 SER B N 1
ATOM 2989 C CA . SER B 1 123 ? -13.797 -23.672 -14.516 1 46.66 123 SER B CA 1
ATOM 2990 C C . SER B 1 123 ? -13.453 -22.406 -13.742 1 46.66 123 SER B C 1
ATOM 2992 O O . SER B 1 123 ? -14.188 -21.422 -13.797 1 46.66 123 SER B O 1
ATOM 2994 N N . ILE B 1 124 ? -12.992 -22.547 -12.477 1 51.75 124 ILE B N 1
ATOM 2995 C CA . ILE B 1 124 ? -12.484 -21.281 -11.961 1 51.75 124 ILE B CA 1
ATOM 2996 C C . ILE B 1 124 ? -11.633 -20.594 -13.031 1 51.75 124 ILE B C 1
ATOM 2998 O O . ILE B 1 124 ? -10.625 -21.141 -13.484 1 51.75 124 ILE B O 1
ATOM 3002 N N . ASN B 1 125 ? -12.312 -19.609 -13.789 1 62.69 125 ASN B N 1
ATOM 3003 C CA . ASN B 1 125 ? -11.562 -18.781 -14.727 1 62.69 125 ASN B CA 1
ATOM 3004 C C . ASN B 1 125 ? -10.453 -18.016 -14.023 1 62.69 125 ASN B C 1
ATOM 3006 O O . ASN B 1 125 ? -10.727 -17.125 -13.211 1 62.69 125 ASN B O 1
ATOM 3010 N N . MET B 1 126 ? -9.219 -18.578 -13.922 1 67.5 126 MET B N 1
ATOM 3011 C CA . MET B 1 126 ? -8.031 -17.969 -13.328 1 67.5 126 MET B CA 1
ATOM 3012 C C . MET B 1 126 ? -7.996 -16.469 -13.609 1 67.5 126 MET B C 1
ATOM 3014 O O . MET B 1 126 ? -7.488 -15.695 -12.797 1 67.5 126 MET B O 1
ATOM 3018 N N . LEU B 1 127 ? -8.68 -16.172 -14.57 1 69.94 127 LEU B N 1
ATOM 3019 C CA . LEU B 1 127 ? -8.703 -14.758 -14.922 1 69.94 127 LEU B CA 1
ATOM 3020 C C . LEU B 1 127 ? -9.594 -13.977 -13.961 1 69.94 127 LEU B C 1
ATOM 3022 O O . LEU B 1 127 ? -9.242 -12.867 -13.547 1 69.94 127 LEU B O 1
ATOM 3026 N N . HIS B 1 128 ? -10.703 -14.68 -13.617 1 75.38 128 HIS B N 1
ATOM 3027 C CA . HIS B 1 128 ? -11.609 -14 -12.695 1 75.38 128 HIS B CA 1
ATOM 3028 C C . HIS B 1 128 ? -10.984 -13.867 -11.305 1 75.38 128 HIS B C 1
ATOM 3030 O O . HIS B 1 128 ? -11.164 -12.836 -10.648 1 75.38 128 HIS B O 1
ATOM 3036 N N . VAL B 1 129 ? -10.219 -14.781 -11.016 1 76.19 129 VAL B N 1
ATOM 3037 C CA . VAL B 1 129 ? -9.562 -14.75 -9.719 1 76.19 129 VAL B CA 1
ATOM 3038 C C . VAL B 1 129 ? -8.438 -13.719 -9.734 1 76.19 129 VAL B C 1
ATOM 3040 O O . VAL B 1 129 ? -8.266 -12.961 -8.773 1 76.19 129 VAL B O 1
ATOM 3043 N N . ALA B 1 130 ? -7.734 -13.719 -10.812 1 76.5 130 ALA B N 1
ATOM 3044 C CA . ALA B 1 130 ? -6.652 -12.75 -10.953 1 76.5 130 ALA B CA 1
ATOM 3045 C C . ALA B 1 130 ? -7.188 -11.32 -10.898 1 76.5 130 ALA B C 1
ATOM 3047 O O . ALA B 1 130 ? -6.574 -10.445 -10.281 1 76.5 130 ALA B O 1
ATOM 3048 N N . VAL B 1 131 ? -8.32 -11.133 -11.445 1 79.06 131 VAL B N 1
ATOM 3049 C CA . VAL B 1 131 ? -8.93 -9.805 -11.453 1 79.06 131 VAL B CA 1
ATOM 3050 C C . VAL B 1 131 ? -9.383 -9.43 -10.047 1 79.06 131 VAL B C 1
ATOM 3052 O O . VAL B 1 131 ? -9.188 -8.297 -9.602 1 79.06 131 VAL B O 1
ATOM 3055 N N . LEU B 1 132 ? -9.977 -10.367 -9.375 1 81.81 132 LEU B N 1
ATOM 3056 C CA . LEU B 1 132 ? -10.43 -10.141 -8.008 1 81.81 132 LEU B CA 1
ATOM 3057 C C . LEU B 1 132 ? -9.258 -9.742 -7.109 1 81.81 132 LEU B C 1
ATOM 3059 O O . LEU B 1 132 ? -9.344 -8.75 -6.383 1 81.81 132 LEU B O 1
ATOM 3063 N N . VAL B 1 133 ? -8.211 -10.461 -7.234 1 79.75 133 VAL B N 1
ATOM 3064 C CA . VAL B 1 133 ? -7.043 -10.219 -6.398 1 79.75 133 VAL B CA 1
ATOM 3065 C C . VAL B 1 133 ? -6.445 -8.852 -6.73 1 79.75 133 VAL B C 1
ATOM 3067 O O . VAL B 1 133 ? -6.074 -8.102 -5.832 1 79.75 133 VAL B O 1
ATOM 3070 N N . SER B 1 134 ? -6.406 -8.562 -7.945 1 81.25 134 SER B N 1
ATOM 3071 C CA . SER B 1 134 ? -5.84 -7.293 -8.398 1 81.25 134 SER B CA 1
ATOM 3072 C C . SER B 1 134 ? -6.688 -6.113 -7.934 1 81.25 134 SER B C 1
ATOM 3074 O O . SER B 1 134 ? -6.152 -5.07 -7.547 1 81.25 134 SER B O 1
ATOM 3076 N N . VAL B 1 135 ? -7.93 -6.277 -7.965 1 84.69 135 VAL B N 1
ATOM 3077 C CA . VAL B 1 135 ? -8.828 -5.203 -7.551 1 84.69 135 VAL B CA 1
ATOM 3078 C C . VAL B 1 135 ? -8.703 -4.988 -6.043 1 84.69 135 VAL B C 1
ATOM 3080 O O . VAL B 1 135 ? -8.727 -3.85 -5.566 1 84.69 135 VAL B O 1
ATOM 3083 N N . PHE B 1 136 ? -8.555 -6.008 -5.328 1 86.88 136 PHE B N 1
ATOM 3084 C CA . PHE B 1 136 ? -8.406 -5.898 -3.883 1 86.88 136 PHE B CA 1
ATOM 3085 C C . PHE B 1 136 ? -7.09 -5.211 -3.529 1 86.88 136 PHE B C 1
ATOM 3087 O O . PHE B 1 136 ? -7.031 -4.422 -2.584 1 86.88 136 PHE B O 1
ATOM 3094 N N . ASN B 1 137 ? -6.102 -5.5 -4.258 1 85.88 137 ASN B N 1
ATOM 3095 C CA . ASN B 1 137 ? -4.832 -4.805 -4.066 1 85.88 137 ASN B CA 1
ATOM 3096 C C . ASN B 1 137 ? -4.977 -3.305 -4.316 1 85.88 137 ASN B C 1
ATOM 3098 O O . ASN B 1 137 ? -4.477 -2.492 -3.535 1 85.88 137 ASN B O 1
ATOM 3102 N N . THR B 1 138 ? -5.676 -3.049 -5.352 1 87.75 138 THR B N 1
ATOM 3103 C CA . THR B 1 138 ? -5.91 -1.652 -5.699 1 87.75 138 THR B CA 1
ATOM 3104 C C . THR B 1 138 ? -6.75 -0.96 -4.633 1 87.75 138 THR B C 1
ATOM 3106 O O . THR B 1 138 ? -6.488 0.19 -4.273 1 87.75 138 THR B O 1
ATOM 3109 N N . LEU B 1 139 ? -7.715 -1.685 -4.215 1 89.38 139 LEU B N 1
ATOM 3110 C CA . LEU B 1 139 ? -8.609 -1.138 -3.195 1 89.38 139 LEU B CA 1
ATOM 3111 C C . LEU B 1 139 ? -7.832 -0.773 -1.934 1 89.38 139 LEU B C 1
ATOM 3113 O O . LEU B 1 139 ? -8.086 0.27 -1.326 1 89.38 139 LEU B O 1
ATOM 3117 N N . GLY B 1 140 ? -6.969 -1.61 -1.524 1 89.5 140 GLY B N 1
ATOM 3118 C CA . GLY B 1 140 ? -6.133 -1.31 -0.373 1 89.5 140 GLY B CA 1
ATOM 3119 C C . GLY B 1 140 ? -5.336 -0.03 -0.532 1 89.5 140 GLY B C 1
ATOM 3120 O O . GLY B 1 140 ? -5.309 0.808 0.371 1 89.5 140 GLY B O 1
ATOM 3121 N N . ALA B 1 141 ? -4.75 0.148 -1.649 1 89.5 141 ALA B N 1
ATOM 3122 C CA . ALA B 1 141 ? -3.947 1.335 -1.929 1 89.5 141 ALA B CA 1
ATOM 3123 C C . ALA B 1 141 ? -4.816 2.588 -1.981 1 89.5 141 ALA B C 1
ATOM 3125 O O . ALA B 1 141 ? -4.406 3.656 -1.525 1 89.5 141 ALA B O 1
ATOM 3126 N N . VAL B 1 142 ? -5.988 2.422 -2.555 1 92.25 142 VAL B N 1
ATOM 3127 C CA . VAL B 1 142 ? -6.914 3.545 -2.672 1 92.25 142 VAL B CA 1
ATOM 3128 C C . VAL B 1 142 ? -7.375 3.98 -1.282 1 92.25 142 VAL B C 1
ATOM 3130 O O . VAL B 1 142 ? -7.418 5.176 -0.983 1 92.25 142 VAL B O 1
ATOM 3133 N N . ILE B 1 143 ? -7.691 3.01 -0.486 1 92.94 143 ILE B N 1
ATOM 3134 C CA . ILE B 1 143 ? -8.133 3.293 0.876 1 92.94 143 ILE B CA 1
ATOM 3135 C C . ILE B 1 143 ? -7.012 3.994 1.644 1 92.94 143 ILE B C 1
ATOM 3137 O O . ILE B 1 143 ? -7.25 4.996 2.324 1 92.94 143 ILE B O 1
ATOM 3141 N N . ASP B 1 144 ? -5.84 3.545 1.457 1 91.12 144 ASP B N 1
ATOM 3142 C CA . ASP B 1 144 ? -4.691 4.125 2.143 1 91.12 144 ASP B CA 1
ATOM 3143 C C . ASP B 1 144 ? -4.441 5.559 1.682 1 91.12 144 ASP B C 1
ATOM 3145 O O . ASP B 1 144 ? -4.152 6.438 2.496 1 91.12 144 ASP B O 1
ATOM 3149 N N . THR B 1 145 ? -4.5 5.699 0.428 1 91.44 145 THR B N 1
ATOM 3150 C CA . THR B 1 145 ? -4.293 7.035 -0.117 1 91.44 145 THR B CA 1
ATOM 3151 C C . THR B 1 145 ? -5.383 7.988 0.362 1 91.44 145 THR B C 1
ATOM 3153 O O . THR B 1 145 ? -5.09 9.102 0.797 1 91.44 145 THR B O 1
ATOM 3156 N N . ALA B 1 146 ? -6.598 7.539 0.303 1 94.88 146 ALA B N 1
ATOM 3157 C CA . ALA B 1 146 ? -7.723 8.367 0.723 1 94.88 146 ALA B CA 1
ATOM 3158 C C . ALA B 1 146 ? -7.602 8.75 2.195 1 94.88 146 ALA B C 1
ATOM 3160 O O . ALA B 1 146 ? -7.738 9.93 2.549 1 94.88 146 ALA B O 1
ATOM 3161 N N . LEU B 1 147 ? -7.285 7.805 2.961 1 92.94 147 LEU B N 1
ATOM 3162 C CA . LEU B 1 147 ? -7.219 8.031 4.398 1 92.94 147 LEU B CA 1
ATOM 3163 C C . LEU B 1 147 ? -6.023 8.914 4.754 1 92.94 147 LEU B C 1
ATOM 3165 O O . LEU B 1 147 ? -6.105 9.742 5.66 1 92.94 147 LEU B O 1
ATOM 3169 N N . SER B 1 148 ? -4.902 8.727 4.09 1 90.12 148 SER B N 1
ATOM 3170 C CA . SER B 1 148 ? -3.715 9.539 4.324 1 90.12 148 SER B CA 1
ATOM 3171 C C . SER B 1 148 ? -3.98 11.008 4.008 1 90.12 148 SER B C 1
ATOM 3173 O O . SER B 1 148 ? -3.588 11.891 4.77 1 90.12 148 SER B O 1
ATOM 3175 N N . VAL B 1 149 ? -4.672 11.195 2.934 1 93.31 149 VAL B N 1
ATOM 3176 C CA . VAL B 1 149 ? -4.949 12.562 2.51 1 93.31 149 VAL B CA 1
ATOM 3177 C C . VAL B 1 149 ? -5.969 13.203 3.453 1 93.31 149 VAL B C 1
ATOM 3179 O O . VAL B 1 149 ? -5.754 14.312 3.951 1 93.31 149 VAL B O 1
ATOM 3182 N N . THR B 1 150 ? -7.039 12.477 3.736 1 94.56 150 THR B N 1
ATOM 3183 C CA . THR B 1 150 ? -8.094 13.039 4.574 1 94.56 150 THR B CA 1
ATOM 3184 C C . THR B 1 150 ? -7.586 13.258 6 1 94.56 150 THR B C 1
ATOM 3186 O O . THR B 1 150 ? -7.902 14.273 6.625 1 94.56 150 THR B O 1
ATOM 3189 N N . SER B 1 151 ? -6.766 12.328 6.492 1 91.75 151 SER B N 1
ATOM 3190 C CA . SER B 1 151 ? -6.219 12.461 7.84 1 91.75 151 SER B CA 1
ATOM 3191 C C . SER B 1 151 ? -5.246 13.633 7.93 1 91.75 151 SER B C 1
ATOM 3193 O O . SER B 1 151 ? -5.223 14.352 8.93 1 91.75 151 SER B O 1
ATOM 3195 N N . SER B 1 152 ? -4.434 13.797 6.93 1 90.62 152 SER B N 1
ATOM 3196 C CA . SER B 1 152 ? -3.477 14.906 6.91 1 90.62 152 SER B CA 1
ATOM 3197 C C . SER B 1 152 ? -4.188 16.25 6.891 1 90.62 152 SER B C 1
ATOM 3199 O O . SER B 1 152 ? -3.848 17.156 7.66 1 90.62 152 SER B O 1
ATOM 3201 N N . VAL B 1 153 ? -5.156 16.391 6.031 1 91.56 153 VAL B N 1
ATOM 3202 C CA . VAL B 1 153 ? -5.891 17.641 5.914 1 91.56 153 VAL B CA 1
ATOM 3203 C C . VAL B 1 153 ? -6.633 17.938 7.215 1 91.56 153 VAL B C 1
ATOM 3205 O O . VAL B 1 153 ? -6.648 19.078 7.684 1 91.56 153 VAL B O 1
ATOM 3208 N N . TYR B 1 154 ? -7.184 16.891 7.746 1 90.69 154 TYR B N 1
ATOM 3209 C CA . TYR B 1 154 ? -7.926 17.047 8.992 1 90.69 154 TYR B CA 1
ATOM 3210 C C . TYR B 1 154 ? -7 17.469 10.125 1 90.69 154 TYR B C 1
ATOM 3212 O O . TYR B 1 154 ? -7.367 18.297 10.961 1 90.69 154 TYR B O 1
ATOM 3220 N N . GLU B 1 155 ? -5.84 16.906 10.211 1 86.81 155 GLU B N 1
ATOM 3221 C CA . GLU B 1 155 ? -4.871 17.25 11.242 1 86.81 155 GLU B CA 1
ATOM 3222 C C . GLU B 1 155 ? -4.395 18.703 11.094 1 86.81 155 GLU B C 1
ATOM 3224 O O . GLU B 1 155 ? -4.184 19.391 12.086 1 86.81 155 GLU B O 1
ATOM 3229 N N . VAL B 1 156 ? -4.211 19.094 9.867 1 87.12 156 VAL B N 1
ATOM 3230 C CA . VAL B 1 156 ? -3.818 20.469 9.602 1 87.12 156 VAL B CA 1
ATOM 3231 C C . VAL B 1 156 ? -4.926 21.422 10.055 1 87.12 156 VAL B C 1
ATOM 3233 O O . VAL B 1 156 ? -4.652 22.438 10.688 1 87.12 156 VAL B O 1
ATOM 3236 N N . TRP B 1 157 ? -6.137 21.016 9.773 1 88.56 157 TRP B N 1
ATOM 3237 C CA . TRP B 1 157 ? -7.297 21.828 10.141 1 88.56 157 TRP B CA 1
ATOM 3238 C C . TRP B 1 157 ? -7.461 21.875 11.656 1 88.56 157 TRP B C 1
ATOM 3240 O O . TRP B 1 157 ? -7.809 22.922 12.211 1 88.56 157 TRP B O 1
ATOM 3250 N N . THR B 1 158 ? -7.199 20.797 12.375 1 85.62 158 THR B N 1
ATOM 3251 C CA . THR B 1 158 ? -7.383 20.719 13.82 1 85.62 158 THR B CA 1
ATOM 3252 C C . THR B 1 158 ? -6.344 21.562 14.547 1 85.62 158 THR B C 1
ATOM 3254 O O . THR B 1 158 ? -6.633 22.125 15.609 1 85.62 158 THR B O 1
ATOM 3257 N N . HIS B 1 159 ? -5.184 21.672 14.023 1 84.38 159 HIS B N 1
ATOM 3258 C CA . HIS B 1 159 ? -4.125 22.422 14.688 1 84.38 159 HIS B CA 1
ATOM 3259 C C . HIS B 1 159 ? -4.184 23.906 14.312 1 84.38 159 HIS B C 1
ATOM 3261 O O . HIS B 1 159 ? -3.672 24.75 15.039 1 84.38 159 HIS B O 1
ATOM 3267 N N . LYS B 1 160 ? -4.781 24.219 13.156 1 82.62 160 LYS B N 1
ATOM 3268 C CA . LYS B 1 160 ? -5.031 25.609 12.742 1 82.62 160 LYS B CA 1
ATOM 3269 C C . LYS B 1 160 ? -6.414 25.75 12.117 1 82.62 160 LYS B C 1
ATOM 3271 O O . LYS B 1 160 ? -6.555 25.719 10.891 1 82.62 160 LYS B O 1
ATOM 3276 N N . ASN B 1 161 ? -7.328 26.047 12.898 1 79.69 161 ASN B N 1
ATOM 3277 C CA . ASN B 1 161 ? -8.734 26.062 12.508 1 79.69 161 ASN B CA 1
ATOM 3278 C C . ASN B 1 161 ? -9.062 27.281 11.648 1 79.69 161 ASN B C 1
ATOM 3280 O O . ASN B 1 161 ? -10.109 27.312 10.992 1 79.69 161 ASN B O 1
ATOM 3284 N N . SER B 1 162 ? -8.148 28.141 11.492 1 81.44 162 SER B N 1
ATOM 3285 C CA . SER B 1 162 ? -8.406 29.391 10.781 1 81.44 162 SER B CA 1
ATOM 3286 C C . SER B 1 162 ? -8.039 29.266 9.305 1 81.44 162 SER B C 1
ATOM 3288 O O . SER B 1 162 ? -8.211 30.219 8.539 1 81.44 162 SER B O 1
ATOM 3290 N N . LEU B 1 163 ? -7.723 28.141 8.914 1 84.12 163 LEU B N 1
ATOM 3291 C CA . LEU B 1 163 ? -7.27 27.984 7.539 1 84.12 163 LEU B CA 1
ATOM 3292 C C . LEU B 1 163 ? -8.453 28.016 6.574 1 84.12 163 LEU B C 1
ATOM 3294 O O . LEU B 1 163 ? -9.523 27.484 6.879 1 84.12 163 LEU B O 1
ATOM 3298 N N . THR B 1 164 ? -8.203 28.578 5.48 1 87.75 164 THR B N 1
ATOM 3299 C CA . THR B 1 164 ? -9.211 28.656 4.43 1 87.75 164 THR B CA 1
ATOM 3300 C C . THR B 1 164 ? -9.305 27.344 3.658 1 87.75 164 THR B C 1
ATOM 3302 O O . THR B 1 164 ? -8.406 26.5 3.75 1 87.75 164 THR B O 1
ATOM 3305 N N . GLU B 1 165 ? -10.344 27.234 2.969 1 91.38 165 GLU B N 1
ATOM 3306 C CA . GLU B 1 165 ? -10.539 26.047 2.139 1 91.38 165 GLU B CA 1
ATOM 3307 C C . GLU B 1 165 ? -9.414 25.906 1.114 1 91.38 165 GLU B C 1
ATOM 3309 O O . GLU B 1 165 ? -8.992 24.781 0.799 1 91.38 165 GLU B O 1
ATOM 3314 N N . LYS B 1 166 ? -8.969 26.984 0.702 1 92 166 LYS B N 1
ATOM 3315 C CA . LYS B 1 166 ? -7.898 26.984 -0.29 1 92 166 LYS B CA 1
ATOM 3316 C C . LYS B 1 166 ? -6.598 26.469 0.306 1 92 166 LYS B C 1
ATOM 3318 O O . LYS B 1 166 ? -5.867 25.719 -0.35 1 92 166 LYS B O 1
ATOM 3323 N N . GLU B 1 167 ? -6.383 26.859 1.499 1 90.75 167 GLU B N 1
ATOM 3324 C CA . GLU B 1 167 ? -5.168 26.406 2.176 1 90.75 167 GLU B CA 1
ATOM 3325 C C . GLU B 1 167 ? -5.23 24.922 2.494 1 90.75 167 GLU B C 1
ATOM 3327 O O . GLU B 1 167 ? -4.234 24.203 2.359 1 90.75 167 GLU B O 1
ATOM 3332 N N . LEU B 1 168 ? -6.418 24.562 2.859 1 91.38 168 LEU B N 1
ATOM 3333 C CA . LEU B 1 168 ? -6.605 23.141 3.156 1 91.38 168 LEU B CA 1
ATOM 3334 C C . LEU B 1 168 ? -6.477 22.297 1.892 1 91.38 168 LEU B C 1
ATOM 3336 O O . LEU B 1 168 ? -5.867 21.234 1.912 1 91.38 168 LEU B O 1
ATOM 3340 N N . THR B 1 169 ? -7.031 22.828 0.822 1 92.94 169 THR B N 1
ATOM 3341 C CA . THR B 1 169 ? -6.926 22.156 -0.467 1 92.94 169 THR B CA 1
ATOM 3342 C C . THR B 1 169 ? -5.469 22.078 -0.916 1 92.94 169 THR B C 1
ATOM 3344 O O . THR B 1 169 ? -5.031 21.031 -1.418 1 92.94 169 THR B O 1
ATOM 3347 N N . SER B 1 170 ? -4.758 23.078 -0.652 1 91.88 170 SER B N 1
ATOM 3348 C CA . SER B 1 170 ? -3.344 23.109 -1.016 1 91.88 170 SER B CA 1
ATOM 3349 C C . SER B 1 170 ? -2.537 22.109 -0.191 1 91.88 170 SER B C 1
ATOM 3351 O O . SER B 1 170 ? -1.612 21.469 -0.704 1 91.88 170 SER B O 1
ATOM 3353 N N . SER B 1 171 ? -2.873 22.078 1.045 1 89.81 171 SER B N 1
ATOM 3354 C CA . SER B 1 171 ? -2.197 21.125 1.919 1 89.81 171 SER B CA 1
ATOM 3355 C C . SER B 1 171 ? -2.465 19.688 1.482 1 89.81 171 SER B C 1
ATOM 3357 O O . SER B 1 171 ? -1.557 18.859 1.476 1 89.81 171 SER B O 1
ATOM 3359 N N . GLY B 1 172 ? -3.721 19.422 1.136 1 91.88 172 GLY B N 1
ATOM 3360 C CA . GLY B 1 172 ? -4.082 18.094 0.645 1 91.88 172 GLY B CA 1
ATOM 3361 C C . GLY B 1 172 ? -3.35 17.719 -0.629 1 91.88 172 GLY B C 1
ATOM 3362 O O . GLY B 1 172 ? -2.857 16.594 -0.755 1 91.88 172 GLY B O 1
ATOM 3363 N N . TYR B 1 173 ? -3.236 18.641 -1.486 1 90.62 173 TYR B N 1
ATOM 3364 C CA . TYR B 1 173 ? -2.537 18.391 -2.74 1 90.62 173 TYR B CA 1
ATOM 3365 C C . TYR B 1 173 ? -1.042 18.203 -2.502 1 90.62 173 TYR B C 1
ATOM 3367 O O . TYR B 1 173 ? -0.389 17.422 -3.197 1 90.62 173 TYR B O 1
ATOM 3375 N N . GLN B 1 174 ? -0.511 18.906 -1.571 1 89.25 174 GLN B N 1
ATOM 3376 C CA . GLN B 1 174 ? 0.904 18.734 -1.257 1 89.25 174 GLN B CA 1
ATOM 3377 C C . GLN B 1 174 ? 1.195 17.328 -0.772 1 89.25 174 GLN B C 1
ATOM 3379 O O . GLN B 1 174 ? 2.135 16.672 -1.246 1 89.25 174 GLN B O 1
ATOM 3384 N N . VAL B 1 175 ? 0.382 16.922 0.079 1 87.19 175 VAL B N 1
ATOM 3385 C CA . VAL B 1 175 ? 0.535 15.555 0.59 1 87.19 175 VAL B CA 1
ATOM 3386 C C . VAL B 1 175 ? 0.298 14.555 -0.535 1 87.19 175 VAL B C 1
ATOM 3388 O O . VAL B 1 175 ? 1.051 13.586 -0.681 1 87.19 175 VAL B O 1
ATOM 3391 N N . GLY B 1 176 ? -0.762 14.773 -1.303 1 88.44 176 GLY B N 1
ATOM 3392 C CA . GLY B 1 176 ? -1.083 13.898 -2.42 1 88.44 176 GLY B CA 1
ATOM 3393 C C . GLY B 1 176 ? 0.05 13.773 -3.422 1 88.44 176 GLY B C 1
ATOM 3394 O O . GLY B 1 176 ? 0.364 12.664 -3.873 1 88.44 176 GLY B O 1
ATOM 3395 N N . LYS B 1 177 ? 0.665 14.82 -3.715 1 87.31 177 LYS B N 1
ATOM 3396 C CA . LYS B 1 177 ? 1.777 14.844 -4.66 1 87.31 177 LYS B CA 1
ATOM 3397 C C . LYS B 1 177 ? 2.955 14.023 -4.141 1 87.31 177 LYS B C 1
ATOM 3399 O O . LYS B 1 177 ? 3.674 13.391 -4.918 1 87.31 177 LYS B O 1
ATOM 3404 N N . GLU B 1 178 ? 3.115 14.031 -2.943 1 85.25 178 GLU B N 1
ATOM 3405 C CA . GLU B 1 178 ? 4.25 13.344 -2.338 1 85.25 178 GLU B CA 1
ATOM 3406 C C . GLU B 1 178 ? 4.02 11.844 -2.281 1 85.25 178 GLU B C 1
ATOM 3408 O O . GLU B 1 178 ? 4.965 11.055 -2.391 1 85.25 178 GLU B O 1
ATOM 3413 N N . ILE B 1 179 ? 2.766 11.438 -2.176 1 86.44 179 ILE B N 1
ATOM 3414 C CA . ILE B 1 179 ? 2.523 10.023 -1.911 1 86.44 179 ILE B CA 1
ATOM 3415 C C . ILE B 1 179 ? 2.143 9.312 -3.209 1 86.44 179 ILE B C 1
ATOM 3417 O O . ILE B 1 179 ? 2.24 8.086 -3.305 1 86.44 179 ILE B O 1
ATOM 3421 N N . ILE B 1 180 ? 1.696 10.023 -4.223 1 85.56 180 ILE B N 1
ATOM 3422 C CA . ILE B 1 180 ? 1.184 9.43 -5.453 1 85.56 180 ILE B CA 1
ATOM 3423 C C . ILE B 1 180 ? 2.264 8.562 -6.094 1 85.56 180 ILE B C 1
ATOM 3425 O O . ILE B 1 180 ? 1.997 7.43 -6.5 1 85.56 180 ILE B O 1
ATOM 3429 N N . GLY B 1 181 ? 3.488 9.07 -6.18 1 85.12 181 GLY B N 1
ATOM 3430 C CA . GLY B 1 181 ? 4.578 8.328 -6.785 1 85.12 181 GLY B CA 1
ATOM 3431 C C . GLY B 1 181 ? 4.887 7.027 -6.062 1 85.12 181 GLY B C 1
ATOM 3432 O O . GLY B 1 181 ? 5.035 5.98 -6.695 1 85.12 181 GLY B O 1
ATOM 3433 N N . THR B 1 182 ? 4.906 7.059 -4.777 1 86.81 182 THR B N 1
ATOM 3434 C CA . THR B 1 182 ? 5.246 5.887 -3.979 1 86.81 182 THR B CA 1
ATOM 3435 C C . THR B 1 182 ? 4.102 4.883 -3.98 1 86.81 182 THR B C 1
ATOM 3437 O O . THR B 1 182 ? 4.332 3.67 -3.969 1 86.81 182 THR B O 1
ATOM 3440 N N . THR B 1 183 ? 2.883 5.387 -4.055 1 87.44 183 THR B N 1
ATOM 3441 C CA . THR B 1 183 ? 1.724 4.504 -4.117 1 87.44 183 THR B CA 1
ATOM 3442 C C . THR B 1 183 ? 1.716 3.713 -5.422 1 87.44 183 THR B C 1
ATOM 3444 O O . THR B 1 183 ? 1.454 2.508 -5.422 1 87.44 183 THR B O 1
ATOM 3447 N N . VAL B 1 184 ? 2.025 4.367 -6.457 1 86.81 184 VAL B N 1
ATOM 3448 C CA . VAL B 1 184 ? 2.078 3.707 -7.758 1 86.81 184 VAL B CA 1
ATOM 3449 C C . VAL B 1 184 ? 3.17 2.637 -7.75 1 86.81 184 VAL B C 1
ATOM 3451 O O . VAL B 1 184 ? 2.979 1.544 -8.289 1 86.81 184 VAL B O 1
ATOM 3454 N N . ASN B 1 185 ? 4.234 2.947 -7.145 1 85.62 185 ASN B N 1
ATOM 3455 C CA . ASN B 1 185 ? 5.316 1.977 -7.031 1 85.62 185 ASN B CA 1
ATOM 3456 C C . ASN B 1 185 ? 4.898 0.766 -6.203 1 85.62 185 ASN B C 1
ATOM 3458 O O . ASN B 1 185 ? 5.277 -0.365 -6.512 1 85.62 185 ASN B O 1
ATOM 3462 N N . THR B 1 186 ? 4.25 1.038 -5.145 1 84.56 186 THR B N 1
ATOM 3463 C CA . THR B 1 186 ? 3.734 -0.039 -4.305 1 84.56 186 THR B CA 1
ATOM 3464 C C . THR B 1 186 ? 2.824 -0.963 -5.109 1 84.56 186 THR B C 1
ATOM 3466 O O . THR B 1 186 ? 2.902 -2.186 -4.98 1 84.56 186 THR B O 1
ATOM 3469 N N . LEU B 1 187 ? 1.983 -0.431 -5.926 1 84.5 187 LEU B N 1
ATOM 3470 C CA . LEU B 1 187 ? 1.085 -1.215 -6.766 1 84.5 187 LEU B CA 1
ATOM 3471 C C . LEU B 1 187 ? 1.87 -2.033 -7.785 1 84.5 187 LEU B C 1
ATOM 3473 O O . LEU B 1 187 ? 1.528 -3.186 -8.062 1 84.5 187 LEU B O 1
ATOM 3477 N N . LEU B 1 188 ? 2.842 -1.438 -8.242 1 82.94 188 LEU B N 1
ATOM 3478 C CA . LEU B 1 188 ? 3.686 -2.133 -9.211 1 82.94 188 LEU B CA 1
ATOM 3479 C C . LEU B 1 188 ? 4.297 -3.387 -8.594 1 82.94 188 LEU B C 1
ATOM 3481 O O . LEU B 1 188 ? 4.266 -4.461 -9.203 1 82.94 188 LEU B O 1
ATOM 3485 N N . PHE B 1 189 ? 4.789 -3.258 -7.41 1 81.69 189 PHE B N 1
ATOM 3486 C CA . PHE B 1 189 ? 5.418 -4.398 -6.754 1 81.69 189 PHE B CA 1
ATOM 3487 C C . PHE B 1 189 ? 4.387 -5.473 -6.43 1 81.69 189 PHE B C 1
ATOM 3489 O O . PHE B 1 189 ? 4.68 -6.668 -6.512 1 81.69 189 PHE B O 1
ATOM 3496 N N . ALA B 1 190 ? 3.24 -5.016 -6.082 1 78.25 190 ALA B N 1
ATOM 3497 C CA . ALA B 1 190 ? 2.178 -5.957 -5.746 1 78.25 190 ALA B CA 1
ATOM 3498 C C . ALA B 1 190 ? 1.75 -6.758 -6.973 1 78.25 190 ALA B C 1
ATOM 3500 O O . ALA B 1 190 ? 1.52 -7.969 -6.887 1 78.25 190 ALA B O 1
ATOM 3501 N N . TYR B 1 191 ? 1.755 -6.168 -8.078 1 76.5 191 TYR B N 1
ATOM 3502 C CA . TYR B 1 191 ? 1.274 -6.809 -9.297 1 76.5 191 TYR B CA 1
ATOM 3503 C C . TYR B 1 191 ? 2.377 -7.629 -9.953 1 76.5 191 TYR B C 1
ATOM 3505 O O . TYR B 1 191 ? 2.141 -8.75 -10.406 1 76.5 191 TYR B O 1
ATOM 3513 N N . PHE B 1 192 ? 3.482 -7.105 -9.953 1 72.56 192 PHE B N 1
ATOM 3514 C CA . PHE B 1 192 ? 4.586 -7.824 -10.578 1 72.56 192 PHE B CA 1
ATOM 3515 C C . PHE B 1 192 ? 5.016 -9.008 -9.727 1 72.56 192 PHE B C 1
ATOM 3517 O O . PHE B 1 192 ? 5.484 -10.023 -10.242 1 72.56 192 PHE B O 1
ATOM 3524 N N . GLY B 1 193 ? 4.812 -8.781 -8.43 1 65.06 193 GLY B N 1
ATOM 3525 C CA . GLY B 1 193 ? 5.137 -9.898 -7.562 1 65.06 193 GLY B CA 1
ATOM 3526 C C . GLY B 1 193 ? 4.336 -11.148 -7.875 1 65.06 193 GLY B C 1
ATOM 3527 O O . GLY B 1 193 ? 4.898 -12.242 -7.992 1 65.06 193 GLY B O 1
ATOM 3528 N N . GLY B 1 194 ? 3.045 -11.031 -8.07 1 62.41 194 GLY B N 1
ATOM 3529 C CA . GLY B 1 194 ? 2.197 -12.156 -8.43 1 62.41 194 GLY B CA 1
ATOM 3530 C C . GLY B 1 194 ? 2.555 -12.773 -9.766 1 62.41 194 GLY B C 1
ATOM 3531 O O . GLY B 1 194 ? 2.594 -14 -9.906 1 62.41 194 GLY B O 1
ATOM 3532 N N . SER B 1 195 ? 2.904 -11.953 -10.68 1 66 195 SER B N 1
ATOM 3533 C CA . SER B 1 195 ? 3.23 -12.422 -12.023 1 66 195 SER B CA 1
ATOM 3534 C C . SER B 1 195 ? 4.578 -13.141 -12.039 1 66 195 SER B C 1
ATOM 3536 O O . SER B 1 195 ? 4.73 -14.164 -12.703 1 66 195 SER B O 1
ATOM 3538 N N . ILE B 1 196 ? 5.469 -12.547 -11.305 1 67.5 196 ILE B N 1
ATOM 3539 C CA . ILE B 1 196 ? 6.805 -13.125 -11.273 1 67.5 196 ILE B CA 1
ATOM 3540 C C . ILE B 1 196 ? 6.758 -14.5 -10.609 1 67.5 196 ILE B C 1
ATOM 3542 O O . ILE B 1 196 ? 7.422 -15.438 -11.062 1 67.5 196 ILE B O 1
ATOM 3546 N N . LEU B 1 197 ? 5.926 -14.609 -9.641 1 64.75 197 LEU B N 1
ATOM 3547 C CA . LEU B 1 197 ? 5.801 -15.891 -8.945 1 64.75 197 LEU B CA 1
ATOM 3548 C C . LEU B 1 197 ? 5.188 -16.938 -9.859 1 64.75 197 LEU B C 1
ATOM 3550 O O . LEU B 1 197 ? 5.668 -18.078 -9.914 1 64.75 197 LEU B O 1
ATOM 3554 N N . LEU B 1 198 ? 4.168 -16.562 -10.469 1 61.81 198 LEU B N 1
ATOM 3555 C CA . LEU B 1 198 ? 3.516 -17.484 -11.391 1 61.81 198 LEU B CA 1
ATOM 3556 C C . LEU B 1 198 ? 4.461 -17.891 -12.508 1 61.81 198 LEU B C 1
ATOM 3558 O O . LEU B 1 198 ? 4.543 -19.062 -12.859 1 61.81 198 LEU B O 1
ATOM 3562 N N . PHE B 1 199 ? 5.219 -16.891 -12.93 1 62.09 199 PHE B N 1
ATOM 3563 C CA . PHE B 1 199 ? 6.117 -17.109 -14.055 1 62.09 199 PHE B CA 1
ATOM 3564 C C . PHE B 1 199 ? 7.27 -18.031 -13.656 1 62.09 199 PHE B C 1
ATOM 3566 O O . PHE B 1 199 ? 7.691 -18.875 -14.43 1 62.09 199 PHE B O 1
ATOM 3573 N N . SER B 1 200 ? 7.805 -17.734 -12.594 1 61.59 200 SER B N 1
ATOM 3574 C CA . SER B 1 200 ? 8.898 -18.562 -12.094 1 61.59 200 SER B CA 1
ATOM 3575 C C . SER B 1 200 ? 8.469 -20.016 -11.945 1 61.59 200 SER B C 1
ATOM 3577 O O . SER B 1 200 ? 9.258 -20.938 -12.164 1 61.59 200 SER B O 1
ATOM 3579 N N . TYR B 1 201 ? 7.223 -20.156 -11.656 1 59.53 201 TYR B N 1
ATOM 3580 C CA . TYR B 1 201 ? 6.676 -21.5 -11.516 1 59.53 201 TYR B CA 1
ATOM 3581 C C . TYR B 1 201 ? 6.555 -22.188 -12.875 1 59.53 201 TYR B C 1
ATOM 3583 O O . TYR B 1 201 ? 6.895 -23.359 -13.023 1 59.53 201 TYR B O 1
ATOM 3591 N N . VAL B 1 202 ? 6.137 -21.438 -13.758 1 58.47 202 VAL B N 1
ATOM 3592 C CA . VAL B 1 202 ? 5.902 -22 -15.086 1 58.47 202 VAL B CA 1
ATOM 3593 C C . VAL B 1 202 ? 7.234 -22.297 -15.766 1 58.47 202 VAL B C 1
ATOM 3595 O O . VAL B 1 202 ? 7.359 -23.266 -16.516 1 58.47 202 VAL B O 1
ATOM 3598 N N . GLN B 1 203 ? 8.195 -21.359 -15.555 1 56.47 203 GLN B N 1
ATOM 3599 C CA . GLN B 1 203 ? 9.508 -21.516 -16.172 1 56.47 203 GLN B CA 1
ATOM 3600 C C . GLN B 1 203 ? 10.195 -22.797 -15.695 1 56.47 203 GLN B C 1
ATOM 3602 O O . GLN B 1 203 ? 10.969 -23.406 -16.438 1 56.47 203 GLN B O 1
ATOM 3607 N N . THR B 1 204 ? 9.977 -23.047 -14.461 1 52.47 204 THR B N 1
ATOM 3608 C CA . THR B 1 204 ? 10.562 -24.312 -14.031 1 52.47 204 THR B CA 1
ATOM 3609 C C . THR B 1 204 ? 10.094 -25.453 -14.93 1 52.47 204 THR B C 1
ATOM 3611 O O . THR B 1 204 ? 10.781 -26.469 -15.07 1 52.47 204 THR B O 1
ATOM 3614 N N . GLN B 1 205 ? 9 -25.156 -15.625 1 47.34 205 GLN B N 1
ATOM 3615 C CA . GLN B 1 205 ? 8.5 -26.188 -16.531 1 47.34 205 GLN B CA 1
ATOM 3616 C C . GLN B 1 205 ? 9 -25.953 -17.953 1 47.34 205 GLN B C 1
ATOM 3618 O O . GLN B 1 205 ? 8.477 -26.531 -18.906 1 47.34 205 GLN B O 1
ATOM 3623 N N . LYS B 1 206 ? 10.141 -25.422 -18.219 1 50.12 206 LYS B N 1
ATOM 3624 C CA . LYS B 1 206 ? 10.898 -25.297 -19.469 1 50.12 206 LYS B CA 1
ATOM 3625 C C . LYS B 1 206 ? 10.383 -24.141 -20.312 1 50.12 206 LYS B C 1
ATOM 3627 O O . LYS B 1 206 ? 10.633 -24.094 -21.516 1 50.12 206 LYS B O 1
ATOM 3632 N N . TYR B 1 207 ? 9.5 -23.281 -19.844 1 50.22 207 TYR B N 1
ATOM 3633 C CA . TYR B 1 207 ? 8.984 -22.297 -20.797 1 50.22 207 TYR B CA 1
ATOM 3634 C C . TYR B 1 207 ? 9.875 -21.062 -20.828 1 50.22 207 TYR B C 1
ATOM 3636 O O . TYR B 1 207 ? 10.516 -20.719 -19.844 1 50.22 207 TYR B O 1
ATOM 3644 N N . ASP B 1 208 ? 10.211 -20.625 -22.047 1 50.41 208 ASP B N 1
ATOM 3645 C CA . ASP B 1 208 ? 11.039 -19.453 -22.359 1 50.41 208 ASP B CA 1
ATOM 3646 C C . ASP B 1 208 ? 10.422 -18.172 -21.797 1 50.41 208 ASP B C 1
ATOM 3648 O O . ASP B 1 208 ? 9.195 -18.062 -21.719 1 50.41 208 ASP B O 1
ATOM 3652 N N . LEU B 1 209 ? 11.148 -17.406 -21.109 1 53.38 209 LEU B N 1
ATOM 3653 C CA . LEU B 1 209 ? 10.805 -16.094 -20.578 1 53.38 209 LEU B CA 1
ATOM 3654 C C . LEU B 1 209 ? 9.961 -15.305 -21.578 1 53.38 209 LEU B C 1
ATOM 3656 O O . LEU B 1 209 ? 9.062 -14.562 -21.188 1 53.38 209 LEU B O 1
ATOM 3660 N N . GLU B 1 210 ? 10.312 -15.5 -22.844 1 5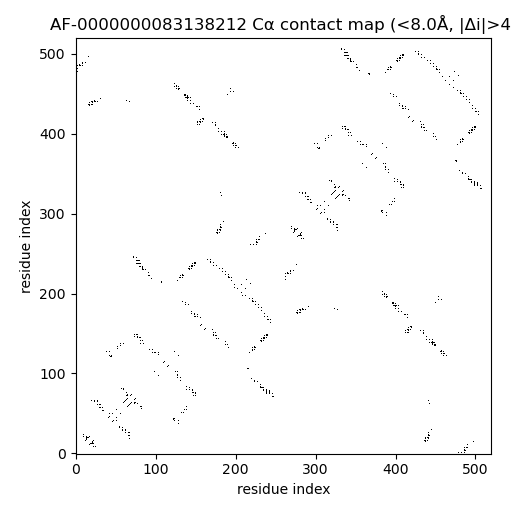1.78 210 GLU B N 1
ATOM 3661 C CA . GLU B 1 210 ? 9.602 -14.773 -23.891 1 51.78 210 GLU B CA 1
ATOM 3662 C C . GLU B 1 210 ? 8.117 -15.125 -23.875 1 51.78 210 GLU B C 1
ATOM 3664 O O . GLU B 1 210 ? 7.266 -14.258 -24.094 1 51.78 210 GLU B O 1
ATOM 3669 N N . ILE B 1 211 ? 7.754 -16.297 -23.656 1 54.34 211 ILE B N 1
ATOM 3670 C CA . ILE B 1 211 ? 6.363 -16.734 -23.641 1 54.34 211 ILE B CA 1
ATOM 3671 C C . ILE B 1 211 ? 5.633 -16.125 -22.453 1 54.34 211 ILE B C 1
ATOM 3673 O O . ILE B 1 211 ? 4.469 -15.727 -22.562 1 54.34 211 ILE B O 1
ATOM 3677 N N . ILE B 1 212 ? 6.395 -15.891 -21.531 1 53.47 212 ILE B N 1
ATOM 3678 C CA . ILE B 1 212 ? 5.855 -15.344 -20.297 1 53.47 212 ILE B CA 1
ATOM 3679 C C . ILE B 1 212 ? 5.48 -13.883 -20.5 1 53.47 212 ILE B C 1
ATOM 3681 O O . ILE B 1 212 ? 4.398 -13.453 -20.094 1 53.47 212 ILE B O 1
ATOM 3685 N N . LEU B 1 213 ? 6.477 -13.156 -21.031 1 54.75 213 LEU B N 1
ATOM 3686 C CA . LEU B 1 213 ? 6.285 -11.727 -21.266 1 54.75 213 LEU B CA 1
ATOM 3687 C C . LEU B 1 213 ? 5.133 -11.484 -22.234 1 54.75 213 LEU B C 1
ATOM 3689 O O . LEU B 1 213 ? 4.5 -10.43 -22.203 1 54.75 213 LEU B O 1
ATOM 3693 N N . ASN B 1 214 ? 4.934 -12.523 -22.891 1 53.41 214 ASN B N 1
ATOM 3694 C CA . ASN B 1 214 ? 3.885 -12.375 -23.906 1 53.41 214 ASN B CA 1
ATOM 3695 C C . ASN B 1 214 ? 2.602 -13.078 -23.469 1 53.41 214 ASN B C 1
ATOM 3697 O O . ASN B 1 214 ? 1.698 -13.281 -24.297 1 53.41 214 ASN B O 1
ATOM 3701 N N . SER B 1 215 ? 2.619 -13.367 -22.266 1 61 215 SER B N 1
ATOM 3702 C CA . SER B 1 215 ? 1.438 -14.086 -21.797 1 61 215 SER B CA 1
ATOM 3703 C C . SER B 1 215 ? 0.274 -13.133 -21.547 1 61 215 SER B C 1
ATOM 3705 O O . SER B 1 215 ? 0.483 -11.969 -21.219 1 61 215 SER B O 1
ATOM 3707 N N . ARG B 1 216 ? -0.876 -13.453 -21.953 1 62.78 216 ARG B N 1
ATOM 3708 C CA . ARG B 1 216 ? -2.115 -12.711 -21.719 1 62.78 216 ARG B CA 1
ATOM 3709 C C . ARG B 1 216 ? -2.264 -12.328 -20.25 1 62.78 216 ARG B C 1
ATOM 3711 O O . ARG B 1 216 ? -2.777 -11.25 -19.938 1 62.78 216 ARG B O 1
ATOM 3718 N N . PHE B 1 217 ? -1.658 -13.133 -19.391 1 64.44 217 PHE B N 1
ATOM 3719 C CA . PHE B 1 217 ? -1.743 -12.875 -17.953 1 64.44 217 PHE B CA 1
ATOM 3720 C C . PHE B 1 217 ? -0.975 -11.609 -17.594 1 64.44 217 PHE B C 1
ATOM 3722 O O . PHE B 1 217 ? -1.473 -10.773 -16.828 1 64.44 217 PHE B O 1
ATOM 3729 N N . LEU B 1 218 ? 0.127 -11.539 -18.203 1 67.25 218 LEU B N 1
ATOM 3730 C CA . LEU B 1 218 ? 0.948 -10.383 -17.875 1 67.25 218 LEU B CA 1
ATOM 3731 C C . LEU B 1 218 ? 0.307 -9.102 -18.406 1 67.25 218 LEU B C 1
ATOM 3733 O O . LEU B 1 218 ? 0.31 -8.07 -17.719 1 67.25 218 LEU B O 1
ATOM 3737 N N . PHE B 1 219 ? -0.292 -9.258 -19.578 1 70.25 219 PHE B N 1
ATOM 3738 C CA . PHE B 1 219 ? -0.921 -8.086 -20.172 1 70.25 219 PHE B CA 1
ATOM 3739 C C . PHE B 1 219 ? -2.123 -7.637 -19.359 1 70.25 219 PHE B C 1
ATOM 3741 O O . PHE B 1 219 ? -2.318 -6.441 -19.141 1 70.25 219 PHE B O 1
ATOM 3748 N N . GLN B 1 220 ? -2.811 -8.594 -18.891 1 72.94 220 GLN B N 1
ATOM 3749 C CA . GLN B 1 220 ? -3.984 -8.281 -18.078 1 72.94 220 GLN B CA 1
ATOM 3750 C C . GLN B 1 220 ? -3.582 -7.707 -16.719 1 72.94 220 GLN B C 1
ATOM 3752 O O . GLN B 1 220 ? -4.207 -6.762 -16.234 1 72.94 220 GLN B O 1
ATOM 3757 N N . ASP B 1 221 ? -2.543 -8.227 -16.188 1 72.88 221 ASP B N 1
ATOM 3758 C CA . ASP B 1 221 ? -2.076 -7.766 -14.883 1 72.88 221 ASP B CA 1
ATOM 3759 C C . ASP B 1 221 ? -1.554 -6.332 -14.961 1 72.88 221 ASP B C 1
ATOM 3761 O O . ASP B 1 221 ? -1.821 -5.52 -14.07 1 72.88 221 ASP B O 1
ATOM 3765 N N . VAL B 1 222 ? -0.917 -6.098 -16.031 1 78.56 222 VAL B N 1
ATOM 3766 C CA . VAL B 1 222 ? -0.379 -4.754 -16.219 1 78.56 222 VAL B CA 1
ATOM 3767 C C . VAL B 1 222 ? -1.523 -3.764 -16.422 1 78.56 222 VAL B C 1
ATOM 3769 O O . VAL B 1 222 ? -1.489 -2.646 -15.906 1 78.56 222 VAL B O 1
ATOM 3772 N N . ALA B 1 223 ? -2.523 -4.203 -17.109 1 82.56 223 ALA B N 1
ATOM 3773 C CA . ALA B 1 223 ? -3.678 -3.338 -17.359 1 82.56 223 ALA B CA 1
ATOM 3774 C C . ALA B 1 223 ? -4.395 -3.01 -16.047 1 82.56 223 ALA B C 1
ATOM 3776 O O . ALA B 1 223 ? -4.797 -1.866 -15.82 1 82.56 223 ALA B O 1
ATOM 3777 N N . ILE B 1 224 ? -4.465 -3.941 -15.211 1 81.25 224 ILE B N 1
ATOM 3778 C CA . ILE B 1 224 ? -5.145 -3.742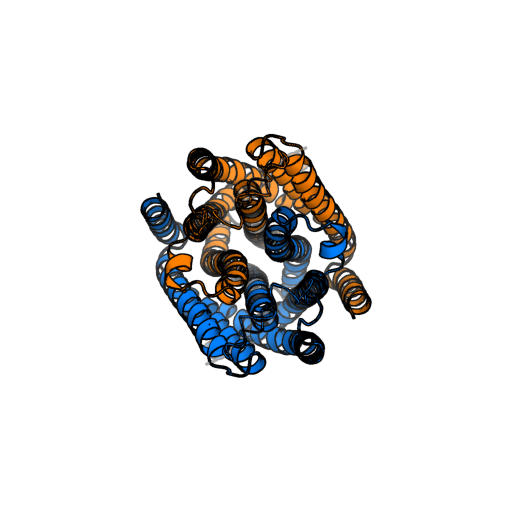 -13.93 1 81.25 224 ILE B CA 1
ATOM 3779 C C . ILE B 1 224 ? -4.297 -2.852 -13.031 1 81.25 224 ILE B C 1
ATOM 3781 O O . ILE B 1 224 ? -4.828 -2.006 -12.305 1 81.25 224 ILE B O 1
ATOM 3785 N N . MET B 1 225 ? -3.012 -3.088 -13.109 1 83.88 225 MET B N 1
ATOM 3786 C CA . MET B 1 225 ? -2.1 -2.256 -12.328 1 83.88 225 MET B CA 1
ATOM 3787 C C . MET B 1 225 ? -2.201 -0.794 -12.75 1 83.88 225 MET B C 1
ATOM 3789 O O . MET B 1 225 ? -2.264 0.098 -11.906 1 83.88 225 MET B O 1
ATOM 3793 N N . LEU B 1 226 ? -2.252 -0.602 -14.047 1 88.06 226 LEU B N 1
ATOM 3794 C CA . LEU B 1 226 ? -2.359 0.757 -14.562 1 88.06 226 LEU B CA 1
ATOM 3795 C C . LEU B 1 226 ? -3.695 1.383 -14.18 1 88.06 226 LEU B C 1
ATOM 3797 O O . LEU B 1 226 ? -3.752 2.555 -13.805 1 88.06 226 LEU B O 1
ATOM 3801 N N . SER B 1 227 ? -4.707 0.624 -14.297 1 88.62 227 SER B N 1
ATOM 3802 C CA . SER B 1 227 ? -6.027 1.105 -13.898 1 88.62 227 SER B CA 1
ATOM 3803 C C . SER B 1 227 ? -6.074 1.43 -12.414 1 88.62 227 SER B C 1
ATOM 3805 O O . SER B 1 227 ? -6.703 2.408 -12.008 1 88.62 227 SER B O 1
ATOM 3807 N N . GLY B 1 228 ? -5.438 0.581 -11.633 1 88.81 228 GLY B N 1
ATOM 3808 C CA . GLY B 1 228 ? -5.348 0.83 -10.203 1 88.81 228 GLY B CA 1
ATOM 3809 C C . GLY B 1 228 ? -4.578 2.092 -9.867 1 88.81 228 GLY B C 1
ATOM 3810 O O . GLY B 1 228 ? -4.973 2.846 -8.977 1 88.81 228 GLY B O 1
ATOM 3811 N N . ALA B 1 229 ? -3.492 2.289 -10.602 1 89.62 229 ALA B N 1
ATOM 3812 C CA . ALA B 1 229 ? -2.699 3.5 -10.406 1 89.62 229 ALA B CA 1
ATOM 3813 C C . ALA B 1 229 ? -3.512 4.746 -10.742 1 89.62 229 ALA B C 1
ATOM 3815 O O . ALA B 1 229 ? -3.438 5.754 -10.031 1 89.62 229 ALA B O 1
ATOM 3816 N N . ILE B 1 230 ? -4.246 4.668 -11.734 1 91 230 ILE B N 1
ATOM 3817 C CA . ILE B 1 230 ? -5.109 5.773 -12.141 1 91 230 ILE B CA 1
ATOM 3818 C C . ILE B 1 230 ? -6.145 6.043 -11.047 1 91 230 ILE B C 1
ATOM 3820 O O . ILE B 1 230 ? -6.387 7.199 -10.688 1 91 230 ILE B O 1
ATOM 3824 N N . ALA B 1 231 ? -6.695 4.992 -10.594 1 90.88 231 ALA B N 1
ATOM 3825 C CA . ALA B 1 231 ? -7.676 5.117 -9.516 1 90.88 231 ALA B CA 1
ATOM 3826 C C . ALA B 1 231 ? -7.07 5.812 -8.305 1 90.88 231 ALA B C 1
ATOM 3828 O O . ALA B 1 231 ? -7.707 6.672 -7.688 1 90.88 231 ALA B O 1
ATOM 3829 N N . CYS B 1 232 ? -5.875 5.551 -7.957 1 89.69 232 CYS B N 1
ATOM 3830 C CA . CYS B 1 232 ? -5.195 6.156 -6.82 1 89.69 232 CYS B CA 1
ATOM 3831 C C . CYS B 1 232 ? -4.945 7.641 -7.059 1 89.69 232 CYS B C 1
ATOM 3833 O O . CYS B 1 232 ? -5.059 8.453 -6.137 1 89.69 232 CYS B O 1
ATOM 3835 N N . LEU B 1 233 ? -4.617 7.918 -8.273 1 91.94 233 LEU B N 1
ATOM 3836 C CA . LEU B 1 233 ? -4.379 9.32 -8.609 1 91.94 233 LEU B CA 1
ATOM 3837 C C . LEU B 1 233 ? -5.656 10.141 -8.453 1 91.94 233 LEU B C 1
ATOM 3839 O O . LEU B 1 233 ? -5.625 11.242 -7.906 1 91.94 233 LEU B O 1
ATOM 3843 N N . VAL B 1 234 ? -6.727 9.602 -8.867 1 93.88 234 VAL B N 1
ATOM 3844 C CA . VAL B 1 234 ? -8.008 10.297 -8.82 1 93.88 234 VAL B CA 1
ATOM 3845 C C . VAL B 1 234 ? -8.492 10.383 -7.371 1 93.88 234 VAL B C 1
ATOM 3847 O O . VAL B 1 234 ? -9.25 11.297 -7.016 1 93.88 234 VAL B O 1
ATOM 3850 N N . THR B 1 235 ? -8.023 9.492 -6.57 1 95.06 235 THR B N 1
ATOM 3851 C CA . THR B 1 235 ? -8.438 9.453 -5.172 1 95.06 235 THR B CA 1
ATOM 3852 C C . THR B 1 235 ? -7.988 10.711 -4.434 1 95.06 235 THR B C 1
ATOM 3854 O O . THR B 1 235 ? -8.672 11.18 -3.521 1 95.06 235 THR B O 1
ATOM 3857 N N . VAL B 1 236 ? -6.891 11.32 -4.848 1 94.06 236 VAL B N 1
ATOM 3858 C CA . VAL B 1 236 ? -6.309 12.469 -4.156 1 94.06 236 VAL B CA 1
ATOM 3859 C C . VAL B 1 236 ? -7.246 13.664 -4.258 1 94.06 236 VAL B C 1
ATOM 3861 O O . VAL B 1 236 ? -7.723 14.18 -3.242 1 94.06 236 VAL B O 1
ATOM 3864 N N . PRO B 1 237 ? -7.578 14.062 -5.465 1 95 237 PRO B N 1
ATOM 3865 C CA . PRO B 1 237 ? -8.477 15.219 -5.535 1 95 237 PRO B CA 1
ATOM 3866 C C . PRO B 1 237 ? -9.867 14.914 -4.977 1 95 237 PRO B C 1
ATOM 3868 O O . PRO B 1 237 ? -10.492 15.789 -4.371 1 95 237 PRO B O 1
ATOM 3871 N N . VAL B 1 238 ? -10.375 13.758 -5.117 1 96.06 238 VAL B N 1
ATOM 3872 C CA . VAL B 1 238 ? -11.703 13.398 -4.637 1 96.06 238 VAL B CA 1
ATOM 3873 C C . VAL B 1 238 ? -11.719 13.391 -3.111 1 96.06 238 VAL B C 1
ATOM 3875 O O . VAL B 1 238 ? -12.68 13.859 -2.49 1 96.06 238 VAL B O 1
ATOM 3878 N N . SER B 1 239 ? -10.68 12.852 -2.523 1 96.38 239 SER B N 1
ATOM 3879 C CA . SER B 1 239 ? -10.578 12.82 -1.066 1 96.38 239 SER B CA 1
ATOM 3880 C C . SER B 1 239 ? -10.516 14.227 -0.487 1 96.38 239 SER B C 1
ATOM 3882 O O . SER B 1 239 ? -11.109 14.5 0.557 1 96.38 239 SER B O 1
ATOM 3884 N N . ILE B 1 240 ? -9.766 15.062 -1.172 1 96 240 ILE B N 1
ATOM 3885 C CA . ILE B 1 240 ? -9.633 16.438 -0.722 1 96 240 ILE B CA 1
ATOM 3886 C C . ILE B 1 240 ? -11 17.125 -0.739 1 96 240 ILE B C 1
ATOM 3888 O O . ILE B 1 240 ? -11.391 17.766 0.235 1 96 240 ILE B O 1
ATOM 3892 N N . LYS B 1 241 ? -11.719 16.938 -1.837 1 96.06 241 LYS B N 1
ATOM 3893 C CA . LYS B 1 241 ? -13.047 17.547 -1.954 1 96.06 241 LYS B CA 1
ATOM 3894 C C . LYS B 1 241 ? -13.992 17 -0.888 1 96.06 241 LYS B C 1
ATOM 3896 O O . LYS B 1 241 ? -14.781 17.75 -0.309 1 96.06 241 LYS B O 1
ATOM 3901 N N . CYS B 1 242 ? -13.906 15.781 -0.605 1 95.5 242 CYS B N 1
ATOM 3902 C CA . CYS B 1 242 ? -14.797 15.156 0.37 1 95.5 242 CYS B CA 1
ATOM 3903 C C . CYS B 1 242 ? -14.492 15.648 1.779 1 95.5 242 CYS B C 1
ATOM 3905 O O . CYS B 1 242 ? -15.406 15.93 2.553 1 95.5 242 CYS B O 1
ATOM 3907 N N . ILE B 1 243 ? -13.203 15.75 2.119 1 94.94 243 ILE B N 1
ATOM 3908 C CA . ILE B 1 243 ? -12.844 16.141 3.48 1 94.94 243 ILE B CA 1
ATOM 3909 C C . ILE B 1 243 ? -13.172 17.609 3.701 1 94.94 243 ILE B C 1
ATOM 3911 O O . ILE B 1 243 ? -13.617 18 4.785 1 94.94 243 ILE B O 1
ATOM 3915 N N . ILE B 1 244 ? -12.953 18.422 2.678 1 93.94 244 ILE B N 1
ATOM 3916 C CA . ILE B 1 244 ? -13.273 19.844 2.793 1 93.94 244 ILE B CA 1
ATOM 3917 C C . ILE B 1 244 ? -14.789 20.016 2.939 1 93.94 244 ILE B C 1
ATOM 3919 O O . ILE B 1 244 ? -15.25 20.844 3.729 1 93.94 244 ILE B O 1
ATOM 3923 N N . TRP B 1 245 ? -15.531 19.25 2.162 1 93.69 245 TRP B N 1
ATOM 3924 C CA . TRP B 1 245 ? -16.984 19.266 2.262 1 93.69 245 TRP B CA 1
ATOM 3925 C C . TRP B 1 245 ? -17.453 18.891 3.664 1 93.69 245 TRP B C 1
ATOM 3927 O O . TRP B 1 245 ? -18.344 19.516 4.223 1 93.69 245 TRP B O 1
ATOM 3937 N N . GLN B 1 246 ? -16.859 17.969 4.285 1 91.31 246 GLN B N 1
ATOM 3938 C CA . GLN B 1 246 ? -17.219 17.516 5.629 1 91.31 246 GLN B CA 1
ATOM 3939 C C . GLN B 1 246 ? -16.844 18.547 6.676 1 91.31 246 GLN B C 1
ATOM 3941 O O . GLN B 1 246 ? -17.578 18.766 7.641 1 91.31 246 GLN B O 1
ATOM 3946 N N . ILE B 1 247 ? -15.664 19.141 6.57 1 89.31 247 ILE B N 1
ATOM 3947 C CA . ILE B 1 247 ? -15.188 20.141 7.512 1 89.31 247 ILE B CA 1
ATOM 3948 C C . ILE B 1 247 ? -16.109 21.375 7.461 1 89.31 247 ILE B C 1
ATOM 3950 O O . ILE B 1 247 ? -16.422 21.953 8.5 1 89.31 247 ILE B O 1
ATOM 3954 N N . ARG B 1 248 ? -16.453 21.719 6.254 1 86.81 248 ARG B N 1
ATOM 3955 C CA . ARG B 1 248 ? -17.375 22.844 6.098 1 86.81 248 ARG B CA 1
ATOM 3956 C C . ARG B 1 248 ? -18.688 22.578 6.832 1 86.81 248 ARG B C 1
ATOM 3958 O O . ARG B 1 248 ? -19.25 23.484 7.449 1 86.81 248 ARG B O 1
ATOM 3965 N N . HIS B 1 249 ? -19.125 21.422 6.789 1 84.5 249 HIS B N 1
ATOM 3966 C CA . HIS B 1 249 ? -20.391 21.062 7.422 1 84.5 249 HIS B CA 1
ATOM 3967 C C . HIS B 1 249 ? -20.25 21.047 8.945 1 84.5 249 HIS B C 1
ATOM 3969 O O . HIS B 1 249 ? -21.219 21.344 9.656 1 84.5 249 HIS B O 1
ATOM 3975 N N . ILE B 1 250 ? -19.094 20.641 9.484 1 76.62 250 ILE B N 1
ATOM 3976 C CA . ILE B 1 250 ? -18.844 20.656 10.922 1 76.62 250 ILE B CA 1
ATOM 3977 C C . ILE B 1 250 ? -18.781 22.094 11.422 1 76.62 250 ILE B C 1
ATOM 3979 O O . ILE B 1 250 ? -19.328 22.422 12.477 1 76.62 250 ILE B O 1
ATOM 3983 N N . GLY B 1 251 ? -17.875 22.828 10.703 1 68.44 251 GLY B N 1
ATOM 3984 C CA . GLY B 1 251 ? -17.781 24.234 11.07 1 68.44 251 GLY B CA 1
ATOM 3985 C C . GLY B 1 251 ? -19.125 24.953 11.047 1 68.44 251 GLY B C 1
ATOM 3986 O O . GLY B 1 251 ? -19.406 25.797 11.898 1 68.44 251 GLY B O 1
ATOM 3987 N N . LEU B 1 252 ? -19.828 24.625 10.156 1 62.19 252 LEU B N 1
ATOM 3988 C CA . LEU B 1 252 ? -21.156 25.234 10.031 1 62.19 252 LEU B CA 1
ATOM 3989 C C . LEU B 1 252 ? -22.062 24.797 11.195 1 62.19 252 LEU B C 1
ATOM 3991 O O . LEU B 1 252 ? -22.844 25.609 11.703 1 62.19 252 LEU B O 1
ATOM 3995 N N . GLU B 1 253 ? -21.891 23.578 11.523 1 61.69 253 GLU B N 1
ATOM 3996 C CA . GLU B 1 253 ? -22.703 23.094 12.633 1 61.69 253 GLU B CA 1
ATOM 3997 C C . GLU B 1 253 ? -22.297 23.734 13.953 1 61.69 253 GLU B C 1
ATOM 3999 O O . GLU B 1 253 ? -23.141 24.031 14.797 1 61.69 253 GLU B O 1
ATOM 4004 N N . GLU B 1 254 ? -20.969 23.766 14.125 1 60.16 254 GLU B N 1
ATOM 4005 C CA . GLU B 1 254 ? -20.484 24.406 15.344 1 60.16 254 GLU B CA 1
ATOM 4006 C C . GLU B 1 254 ? -20.922 25.875 15.406 1 60.16 254 GLU B C 1
ATOM 4008 O O . GLU B 1 254 ? -21.297 26.375 16.469 1 60.16 254 GLU B O 1
ATOM 4013 N N . ASN B 1 255 ? -20.75 26.516 14.289 1 51.72 255 ASN B N 1
ATOM 4014 C CA . ASN B 1 255 ? -21.203 27.891 14.234 1 51.72 255 ASN B CA 1
ATOM 4015 C C . ASN B 1 255 ? -22.703 28 14.484 1 51.72 255 ASN B C 1
ATOM 4017 O O . ASN B 1 255 ? -23.172 28.953 15.109 1 51.72 255 ASN B O 1
ATOM 4021 N N . LYS B 1 256 ? -23.438 27.062 14.055 1 56.38 256 LYS B N 1
ATOM 4022 C CA . LYS B 1 256 ? -24.891 27.078 14.258 1 56.38 256 LYS B CA 1
ATOM 4023 C C . LYS B 1 256 ? -25.234 26.844 15.727 1 56.38 256 LYS B C 1
ATOM 4025 O O . LYS B 1 256 ? -26.156 27.453 16.25 1 56.38 256 LYS B O 1
ATOM 4030 N N . SER B 1 257 ? -24.469 25.969 16.25 1 55.84 257 SER B N 1
ATOM 4031 C CA . SER B 1 257 ? -24.734 25.672 17.656 1 55.84 257 SER B CA 1
ATOM 4032 C C . SER B 1 257 ? -24.438 26.875 18.531 1 55.84 257 SER B C 1
ATOM 4034 O O . SER B 1 257 ? -24.984 27 19.625 1 55.84 257 SER B O 1
ATOM 4036 N N . GLU B 1 258 ? -23.391 27.594 18.234 1 51.97 258 GLU B N 1
ATOM 4037 C CA . GLU B 1 258 ? -23.078 28.812 19 1 51.97 258 GLU B CA 1
ATOM 4038 C C . GLU B 1 258 ? -24.156 29.859 18.828 1 51.97 258 GLU B C 1
ATOM 4040 O O . GLU B 1 258 ? -24.391 30.672 19.734 1 51.97 258 GLU B O 1
ATOM 4045 N N . ILE B 1 259 ? -24.75 29.859 17.75 1 50.44 259 ILE B N 1
ATOM 4046 C CA . ILE B 1 259 ? -25.812 30.844 17.5 1 50.44 259 ILE B CA 1
ATOM 4047 C C . ILE B 1 259 ? -27.094 30.406 18.219 1 50.44 259 ILE B C 1
ATOM 4049 O O . ILE B 1 259 ? -27.922 31.234 18.594 1 50.44 259 ILE B O 1
ATOM 4053 N N . LEU B 1 260 ? -27.188 29.125 18.312 1 42.25 260 LEU B N 1
ATOM 4054 C CA . LEU B 1 260 ? -28.375 28.734 19.062 1 42.25 260 LEU B CA 1
ATOM 4055 C C . LEU B 1 260 ? -28.125 28.828 20.562 1 42.25 260 LEU B C 1
ATOM 4057 O O . LEU B 1 260 ? -29.016 29.172 21.328 1 42.25 260 LEU B O 1
#

Sequence (520 aa):
MIIFLALVLFFLMIIIGGDRGAVSIMALAGNIIILFFSVILMSAGFPALFLILAAGAGVCYNSLFYQNGNNAKTRSAFLATLFVMLILFIPIYFITWRAGSYGLNELQISEDDFMYYYNTDISINMLHVAVLVSVFNTLGAVIDTALSVTSSVYEVWTHKNSLTEKELTSSGYQVGKEIIGTTVNTLLFAYFGGSILLFSYVQTQKYDLEIILNSRFLFQDVAIMLSGAIACLVTVPVSIKCIIWQIRHIGLEENKSEILMIIFLALVLFFLMIIIGGDRGAVSIMALAGNIIILFFSVILMSAGFPALFLILAAGAGVCYNSLFYQNGNNAKTRSAFLATLFVMLILFIPIYFITWRAGSYGLNELQISEDDFMYYYNTDISINMLHVAVLVSVFNTLGAVIDTALSVTSSVYEVWTHKNSLTEKELTSSGYQVGKEIIGTTVNTLLFAYFGGSILLFSYVQTQKYDLEIILNSRFLFQDVAIMLSGAIACLVTVPVSIKCIIWQIRHIGLEENKSEIL

Radius of gyration: 22.99 Å; Cα contacts (8 Å, |Δi|>4): 709; chains: 2; bounding box: 52×76×48 Å

Foldseek 3Di:
DVVVVVVVQLVCLCVPVPPLSNLQVVLVVVLVVLLVVLLVVLLVPPDLLVSLLVSLLVNLCSNQCSRPNDDLLSVLLSVLLNVLLVVLSVLLVVLVVVDVVVQLCVVVPPCPVVVPPDPPPSCSVVLSSLSSQLSVLLSVLLSVLLSQLLVQLVVVCVVPVPDDLVVSLVRLVVSLVVCLVVSLVVLVCVLVVVLVVVVVVVVVVVDDPVCSCVDSSNVSSVSSSVSSSVSNSSSSNSSSVSSSVSSVVVVVVVVVVVVD/DVVVVVVVQLVCLCVPVPPLSNLQVVLVVVLVVLLVVLLVVLLVPPDLLVSLLVSLLVNLCSNQCSRPNDDLLSVLLSVLLNVLLVVLSVLLVVLVVVDVVVQLCVVVPPCPVVVPPPPPPSCSVVLSSLSSVLSVLLSVLLSVLLSQLLVQLVVVCVVPVPDDLVVSLVRLVVSLVVCLVVSLVVLVCVLVVVLVVVVVVVVVVVDDVVCSCVPSSNVSSVSSSVSSSVSNSSSSNSSSVSSSVSSVVVVVVVVVVVVD